Protein AF-0000000085121852 (afdb_homodimer)

InterPro domains:
  IPR003700 Ketopantoate hydroxymethyltransferase [MF_00156] (4-262)
  IPR003700 Ketopantoate hydroxymethyltransferase [PF02548] (4-257)
  IPR003700 Ketopantoate hydroxymethyltransferase [PIRSF000388] (3-264)
  IPR003700 Ketopantoate hydroxymethyltransferase [PTHR20881] (2-267)
  IPR003700 Ketopantoate hydroxymethyltransferase [TIGR00222] (2-263)
  IPR003700 Ketopantoate hydroxymethyltransferase [cd06557] (6-256)
  IPR015813 Pyruvate/Phosphoenolpyruvate kinase-like domain superfamily [SSF51621] (4-262)
  IPR040442 Pyruvate kinase-like domain superfamily [G3DSA:3.20.20.60] (2-272)

Radius of gyration: 25.84 Å; Cα contacts (8 Å, |Δi|>4): 1320; chains: 2; bounding box: 44×94×56 Å

Sequence (546 aa):
MQRISVRDILAKKGREPIVMVTAYDYPFARIVDEAGVDMILVGDSAAMVVHGLPNTNMATMQMMLLHTAAVSRGAKRAMVVADMPFGSYEASRSEAVKNAIKFVRVGADAVKLEGGVEVADKIEAITKAGIPVVGHIGLTPQKRLMLGGYRRRGRTVEDAERLLEDAKAVEEAGAFAIVIEFTAEEVAAEITRKLKIPTICIGSGRHCDGQVLVLHDILGLSETIPPFAEKYADLRSIALEAVRRFAADVREGRFPREKHVFHMKETWRRDREMQRISVRDILAKKGREPIVMVTAYDYPFARIVDEAGVDMILVGDSAAMVVHGLPNTNMATMQMMLLHTAAVSRGAKRAMVVADMPFGSYEASRSEAVKNAIKFVRVGADAVKLEGGVEVADKIEAITKAGIPVVGHIGLTPQKRLMLGGYRRRGRTVEDAERLLEDAKAVEEAGAFAIVIEFTAEEVAAEITRKLKIPTICIGSGRHCDGQVLVLHDILGLSETIPPFAEKYADLRSIALEAVRRFAADVREGRFPREKHVFHMKETWRRDRE

Nearest PDB structures (foldseek):
  1o68-assembly1_B  TM=8.514E-01  e=1.721E-29  Neisseria meningitidis serogroup B
  3vav-assembly1_J  TM=8.738E-01  e=1.105E-28  Burkholderia thailandensis E264
  3vav-assembly1_B  TM=8.663E-01  e=2.978E-28  Burkholderia thailandensis E264
  3vav-assembly1_A  TM=8.696E-01  e=1.688E-27  Burkholderia thailandensis E264
  1m3u-assembly1_G  TM=8.694E-01  e=9.573E-27  Escherichia coli

Structure (mmCIF, N/CA/C/O backbone):
data_AF-0000000085121852-model_v1
#
loop_
_entity.id
_entity.type
_entity.pdbx_description
1 polymer '3-methyl-2-oxobutanoate hydroxymethyltransferase'
#
loop_
_atom_site.group_PDB
_atom_site.id
_atom_site.type_symbol
_atom_site.label_atom_id
_atom_site.label_alt_id
_atom_site.label_comp_id
_atom_site.label_asym_id
_atom_site.label_entity_id
_atom_site.label_seq_id
_atom_site.pdbx_PDB_ins_code
_atom_site.Cartn_x
_atom_site.Cartn_y
_atom_site.Cartn_z
_atom_site.occupancy
_atom_site.B_iso_or_equiv
_atom_site.auth_seq_id
_atom_site.auth_comp_id
_atom_site.auth_asym_id
_atom_site.auth_atom_id
_atom_site.pdbx_PDB_model_num
ATOM 1 N N . MET A 1 1 ? -22.312 -9.758 -6.887 1 61.72 1 MET A N 1
ATOM 2 C CA . MET A 1 1 ? -21.641 -10.805 -7.66 1 61.72 1 MET A CA 1
ATOM 3 C C . MET A 1 1 ? -21 -11.836 -6.742 1 61.72 1 MET A C 1
ATOM 5 O O . MET A 1 1 ? -20.516 -11.5 -5.66 1 61.72 1 MET A O 1
ATOM 9 N N . GLN A 1 2 ? -21.156 -13.18 -7.094 1 84.75 2 GLN A N 1
ATOM 10 C CA . GLN A 1 2 ? -20.688 -14.258 -6.227 1 84.75 2 GLN A CA 1
ATOM 11 C C . GLN A 1 2 ? -19.188 -14.445 -6.336 1 84.75 2 GLN A C 1
ATOM 13 O O . GLN A 1 2 ? -18.609 -14.32 -7.422 1 84.75 2 GLN A O 1
ATOM 18 N N . ARG A 1 3 ? -18.484 -14.57 -5.199 1 93.5 3 ARG A N 1
ATOM 19 C CA . ARG A 1 3 ? -17.062 -14.852 -5.117 1 93.5 3 ARG A CA 1
ATOM 20 C C . ARG A 1 3 ? -16.703 -16.109 -5.906 1 93.5 3 ARG A C 1
ATOM 22 O O . ARG A 1 3 ? -17.406 -17.109 -5.832 1 93.5 3 ARG A O 1
ATOM 29 N N . ILE A 1 4 ? -15.688 -16.016 -6.734 1 97.81 4 ILE A N 1
ATOM 30 C CA . ILE A 1 4 ? -15.195 -17.172 -7.48 1 97.81 4 ILE A CA 1
ATOM 31 C C . ILE A 1 4 ? -14.766 -18.266 -6.512 1 97.81 4 ILE A C 1
ATOM 33 O O . ILE A 1 4 ? -14.031 -18 -5.555 1 97.81 4 ILE A O 1
ATOM 37 N N . SER A 1 5 ? -15.219 -19.469 -6.738 1 97.75 5 SER A N 1
ATOM 38 C CA . SER A 1 5 ? -14.961 -20.594 -5.848 1 97.75 5 SER A CA 1
ATOM 39 C C . SER A 1 5 ? -13.875 -21.5 -6.418 1 97.75 5 SER A C 1
ATOM 41 O O . SER A 1 5 ? -13.445 -21.328 -7.559 1 97.75 5 SER A O 1
ATOM 43 N N . VAL A 1 6 ? -13.508 -22.422 -5.562 1 98.44 6 VAL A N 1
ATOM 44 C CA . VAL A 1 6 ? -12.578 -23.469 -5.996 1 98.44 6 VAL A CA 1
ATOM 45 C C . VAL A 1 6 ? -13.156 -24.203 -7.195 1 98.44 6 VAL A C 1
ATOM 47 O O . VAL A 1 6 ? -12.445 -24.469 -8.172 1 98.44 6 VAL A O 1
ATOM 50 N N . ARG A 1 7 ? -14.391 -24.484 -7.164 1 97.88 7 ARG A N 1
ATOM 51 C CA . ARG A 1 7 ? -15.07 -25.203 -8.242 1 97.88 7 ARG A CA 1
ATOM 52 C C . ARG A 1 7 ? -15 -24.422 -9.547 1 97.88 7 ARG A C 1
ATOM 54 O O . ARG A 1 7 ? -14.805 -25 -10.617 1 97.88 7 ARG A O 1
ATOM 61 N N . ASP A 1 8 ? -15.25 -23.109 -9.414 1 98.25 8 ASP A N 1
ATOM 62 C CA . ASP A 1 8 ? -15.172 -22.25 -10.594 1 98.25 8 ASP A CA 1
ATOM 63 C C . ASP A 1 8 ? -13.781 -22.312 -11.227 1 98.25 8 ASP A C 1
ATOM 65 O O . ASP A 1 8 ? -13.656 -22.359 -12.453 1 98.25 8 ASP A O 1
ATOM 69 N N . ILE A 1 9 ? -12.75 -22.312 -10.406 1 98.75 9 ILE A N 1
ATOM 70 C CA . ILE A 1 9 ? -11.375 -22.328 -10.891 1 98.75 9 ILE A CA 1
ATOM 71 C C . ILE A 1 9 ? -11.078 -23.672 -11.539 1 98.75 9 ILE A C 1
ATOM 73 O O . ILE A 1 9 ? -10.516 -23.734 -12.641 1 98.75 9 ILE A O 1
ATOM 77 N N . LEU A 1 10 ? -11.477 -24.766 -10.898 1 98.56 10 LEU A N 1
ATOM 78 C CA . LEU A 1 10 ? -11.273 -26.109 -11.414 1 98.56 10 LEU A CA 1
ATOM 79 C C . LEU A 1 10 ? -11.961 -26.281 -12.766 1 98.56 10 LEU A C 1
ATOM 81 O O . LEU A 1 10 ? -11.43 -26.938 -13.664 1 98.56 10 LEU A O 1
ATOM 85 N N . ALA A 1 11 ? -13.07 -25.656 -12.953 1 98.12 11 ALA A N 1
ATOM 86 C CA . ALA A 1 11 ? -13.859 -25.797 -14.172 1 98.12 11 ALA A CA 1
ATOM 87 C C . ALA A 1 11 ? -13.164 -25.125 -15.359 1 98.12 11 ALA A C 1
ATOM 89 O O . ALA A 1 11 ? -13.492 -25.391 -16.516 1 98.12 11 ALA A O 1
ATOM 90 N N . LYS A 1 12 ? -12.211 -24.312 -15.039 1 98.12 12 LYS A N 1
ATOM 91 C CA . LYS A 1 12 ? -11.531 -23.578 -16.094 1 98.12 12 LYS A CA 1
ATOM 92 C C . LYS A 1 12 ? -10.398 -24.391 -16.703 1 98.12 12 LYS A C 1
ATOM 94 O O . LYS A 1 12 ? -9.898 -24.078 -17.781 1 98.12 12 LYS A O 1
ATOM 99 N N . LYS A 1 13 ? -9.977 -25.406 -16.062 1 98.25 13 LYS A N 1
ATOM 100 C CA . LYS A 1 13 ? -8.859 -26.203 -16.562 1 98.25 13 LYS A CA 1
ATOM 101 C C . LYS A 1 13 ? -9.125 -26.672 -17.984 1 98.25 13 LYS A C 1
ATOM 103 O O . LYS A 1 13 ? -10.148 -27.297 -18.266 1 98.25 13 LYS A O 1
ATOM 108 N N . GLY A 1 14 ? -8.219 -26.359 -18.828 1 95.75 14 GLY A N 1
ATOM 109 C CA . GLY A 1 14 ? -8.312 -26.812 -20.219 1 95.75 14 GLY A CA 1
ATOM 110 C C . GLY A 1 14 ? -9.445 -26.141 -20.984 1 95.75 14 GLY A C 1
ATOM 111 O O . GLY A 1 14 ? -9.727 -26.516 -22.125 1 95.75 14 GLY A O 1
ATOM 112 N N . ARG A 1 15 ? -10.156 -25.188 -20.469 1 96.19 15 ARG A N 1
ATOM 113 C CA . ARG A 1 15 ? -11.305 -24.562 -21.109 1 96.19 15 ARG A CA 1
ATOM 114 C C . ARG A 1 15 ? -11.078 -23.062 -21.281 1 96.19 15 ARG A C 1
ATOM 116 O O . ARG A 1 15 ? -11.102 -22.562 -22.406 1 96.19 15 ARG A O 1
ATOM 123 N N . GLU A 1 16 ? -10.859 -22.391 -20.234 1 97.12 16 GLU A N 1
ATOM 124 C CA . GLU A 1 16 ? -10.641 -20.953 -20.219 1 97.12 16 GLU A CA 1
ATOM 125 C C . GLU A 1 16 ? -9.414 -20.578 -19.391 1 97.12 16 GLU A C 1
ATOM 127 O O . GLU A 1 16 ? -9.234 -21.078 -18.281 1 97.12 16 GLU A O 1
ATOM 132 N N . PRO A 1 17 ? -8.602 -19.703 -19.906 1 98.69 17 PRO A N 1
ATOM 133 C CA . PRO A 1 17 ? -7.41 -19.328 -19.141 1 98.69 17 PRO A CA 1
ATOM 134 C C . PRO A 1 17 ? -7.738 -18.562 -17.859 1 98.69 17 PRO A C 1
ATOM 136 O O . PRO A 1 17 ? -8.594 -17.688 -17.875 1 98.69 17 PRO A O 1
ATOM 139 N N . ILE A 1 18 ? -7.074 -18.938 -16.797 1 98.88 18 ILE A N 1
ATOM 140 C CA . ILE A 1 18 ? -7.199 -18.281 -15.5 1 98.88 18 ILE A CA 1
ATOM 141 C C . ILE A 1 18 ? -6.309 -17.047 -15.453 1 98.88 18 ILE A C 1
ATOM 143 O O . ILE A 1 18 ? -5.121 -17.125 -15.781 1 98.88 18 ILE A O 1
ATOM 147 N N . VAL A 1 19 ? -6.875 -15.906 -15.078 1 98.94 19 VAL A N 1
ATOM 148 C CA . VAL A 1 19 ? -6.113 -14.672 -14.914 1 98.94 19 VAL A CA 1
ATOM 149 C C . VAL A 1 19 ? -5.914 -14.383 -13.43 1 98.94 19 VAL A C 1
ATOM 151 O O . VAL A 1 19 ? -6.883 -14.219 -12.688 1 98.94 19 VAL A O 1
ATOM 154 N N . MET A 1 20 ? -4.664 -14.383 -13.008 1 98.94 20 MET A N 1
ATOM 155 C CA . MET A 1 20 ? -4.281 -14.047 -11.641 1 98.94 20 MET A CA 1
ATOM 156 C C . MET A 1 20 ? -3.383 -12.82 -11.609 1 98.94 20 MET A C 1
ATOM 158 O O . MET A 1 20 ? -2.49 -12.68 -12.453 1 98.94 20 MET A O 1
ATOM 162 N N . VAL A 1 21 ? -3.643 -11.867 -10.703 1 98.94 21 VAL A N 1
ATOM 163 C CA . VAL A 1 21 ? -2.85 -10.656 -10.531 1 98.94 21 VAL A CA 1
ATOM 164 C C . VAL A 1 21 ? -2.656 -10.375 -9.047 1 98.94 21 VAL A C 1
ATOM 166 O O . VAL A 1 21 ? -3.574 -10.57 -8.242 1 98.94 21 VAL A O 1
ATOM 169 N N . THR A 1 22 ? -1.481 -9.945 -8.703 1 98.94 22 THR A N 1
ATOM 170 C CA . THR A 1 22 ? -1.282 -9.602 -7.305 1 98.94 22 THR A CA 1
ATOM 171 C C . THR A 1 22 ? -1.927 -8.25 -6.984 1 98.94 22 THR A C 1
ATOM 173 O O . THR A 1 22 ? -2.1 -7.414 -7.875 1 98.94 22 THR A O 1
ATOM 176 N N . ALA A 1 23 ? -2.295 -8.031 -5.824 1 98.88 23 ALA A N 1
ATOM 177 C CA . ALA A 1 23 ? -2.668 -6.754 -5.219 1 98.88 23 ALA A CA 1
ATOM 178 C C . ALA A 1 23 ? -2.352 -6.742 -3.725 1 98.88 23 ALA A C 1
ATOM 180 O O . ALA A 1 23 ? -2.25 -7.797 -3.096 1 98.88 23 ALA A O 1
ATOM 181 N N . TYR A 1 24 ? -2.264 -5.5 -3.15 1 98.88 24 TYR A N 1
ATOM 182 C CA . TYR A 1 24 ? -1.721 -5.461 -1.797 1 98.88 24 TYR A CA 1
ATOM 183 C C . TYR A 1 24 ? -2.477 -4.457 -0.935 1 98.88 24 TYR A C 1
ATOM 185 O O . TYR A 1 24 ? -2.193 -4.312 0.257 1 98.88 24 TYR A O 1
ATOM 193 N N . ASP A 1 25 ? -3.365 -3.678 -1.55 1 98.75 25 ASP A N 1
ATOM 194 C CA . ASP A 1 25 ? -4.133 -2.689 -0.798 1 98.75 25 ASP A CA 1
ATOM 195 C C . ASP A 1 25 ? -5.562 -2.588 -1.325 1 98.75 25 ASP A C 1
ATOM 197 O O . ASP A 1 25 ? -5.934 -3.295 -2.264 1 98.75 25 ASP A O 1
ATOM 201 N N . TYR A 1 26 ? -6.359 -1.785 -0.667 1 98.75 26 TYR A N 1
ATOM 202 C CA . TYR A 1 26 ? -7.797 -1.686 -0.898 1 98.75 26 TYR A CA 1
ATOM 203 C C . TYR A 1 26 ? -8.086 -1.116 -2.281 1 98.75 26 TYR A C 1
ATOM 205 O O . TYR A 1 26 ? -8.812 -1.726 -3.068 1 98.75 26 TYR A O 1
ATOM 213 N N . PRO A 1 27 ? -7.523 0.01 -2.695 1 98.62 27 PRO A N 1
ATOM 214 C CA . PRO A 1 27 ? -7.898 0.585 -3.99 1 98.62 27 PRO A CA 1
ATOM 215 C C . PRO A 1 27 ? -7.469 -0.285 -5.168 1 98.62 27 PRO A C 1
ATOM 217 O O . PRO A 1 27 ? -8.234 -0.454 -6.125 1 98.62 27 PRO A O 1
ATOM 220 N N . PHE A 1 28 ? -6.273 -0.89 -5.125 1 98.81 28 PHE A N 1
ATOM 221 C CA . PHE A 1 28 ? -5.812 -1.688 -6.254 1 98.81 28 PHE A CA 1
ATOM 222 C C . PHE A 1 28 ? -6.516 -3.039 -6.285 1 98.81 28 PHE A C 1
ATOM 224 O O . PHE A 1 28 ? -6.75 -3.6 -7.359 1 98.81 28 PHE A O 1
ATOM 231 N N . ALA A 1 29 ? -6.906 -3.559 -5.086 1 98.88 29 ALA A N 1
ATOM 232 C CA . ALA A 1 29 ? -7.742 -4.754 -5.078 1 98.88 29 ALA A CA 1
ATOM 233 C C . ALA A 1 29 ? -9.062 -4.5 -5.797 1 98.88 29 ALA A C 1
ATOM 235 O O . ALA A 1 29 ? -9.531 -5.344 -6.57 1 98.88 29 ALA A O 1
ATOM 236 N N . ARG A 1 30 ? -9.648 -3.33 -5.555 1 98.62 30 ARG A N 1
ATOM 237 C CA . ARG A 1 30 ? -10.898 -2.967 -6.223 1 98.62 30 ARG A CA 1
ATOM 238 C C . ARG A 1 30 ? -10.703 -2.871 -7.73 1 98.62 30 ARG A C 1
ATOM 240 O O . ARG A 1 30 ? -11.539 -3.35 -8.5 1 98.62 30 ARG A O 1
ATOM 247 N N . ILE A 1 31 ? -9.625 -2.287 -8.117 1 98.81 31 ILE A N 1
ATOM 248 C CA . ILE A 1 31 ? -9.32 -2.082 -9.531 1 98.81 31 ILE A CA 1
ATOM 249 C C . ILE A 1 31 ? -9.125 -3.432 -10.211 1 98.81 31 ILE A C 1
ATOM 251 O O . ILE A 1 31 ? -9.711 -3.688 -11.273 1 98.81 31 ILE A O 1
ATOM 255 N N . VAL A 1 32 ? -8.32 -4.285 -9.602 1 98.88 32 VAL A N 1
ATOM 256 C CA . VAL A 1 32 ? -8.016 -5.602 -10.156 1 98.88 32 VAL A CA 1
ATOM 257 C C . VAL A 1 32 ? -9.289 -6.438 -10.227 1 98.88 32 VAL A C 1
ATOM 259 O O . VAL A 1 32 ? -9.539 -7.121 -11.227 1 98.88 32 VAL A O 1
ATOM 262 N N . ASP A 1 33 ? -10.094 -6.348 -9.195 1 98.75 33 ASP A N 1
ATOM 263 C CA . ASP A 1 33 ? -11.367 -7.055 -9.164 1 98.75 33 ASP A CA 1
ATOM 264 C C . ASP A 1 33 ? -12.297 -6.566 -10.281 1 98.75 33 ASP A C 1
ATOM 266 O O . ASP A 1 33 ? -12.867 -7.371 -11.016 1 98.75 33 ASP A O 1
ATOM 270 N N . GLU A 1 34 ? -12.391 -5.301 -10.391 1 98.44 34 GLU A N 1
ATOM 271 C CA . GLU A 1 34 ? -13.242 -4.688 -11.398 1 98.44 34 GLU A CA 1
ATOM 272 C C . GLU A 1 34 ? -12.773 -5.039 -12.812 1 98.44 34 GLU A C 1
ATOM 274 O O . GLU A 1 34 ? -13.578 -5.121 -13.742 1 98.44 34 GLU A O 1
ATOM 279 N N . ALA A 1 35 ? -11.477 -5.297 -12.977 1 98.75 35 ALA A N 1
ATOM 280 C CA . ALA A 1 35 ? -10.898 -5.637 -14.273 1 98.75 35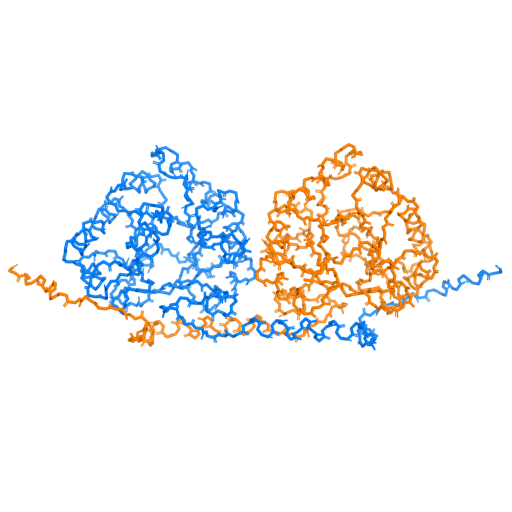 ALA A CA 1
ATOM 281 C C . ALA A 1 35 ? -11.289 -7.047 -14.695 1 98.75 35 ALA A C 1
ATOM 283 O O . ALA A 1 35 ? -11 -7.465 -15.82 1 98.75 35 ALA A O 1
ATOM 284 N N . GLY A 1 36 ? -11.852 -7.844 -13.758 1 98.06 36 GLY A N 1
ATOM 285 C CA . GLY A 1 36 ? -12.383 -9.148 -14.109 1 98.06 36 GLY A CA 1
ATOM 286 C C . GLY A 1 36 ? -11.375 -10.273 -13.922 1 98.06 36 GLY A C 1
ATOM 287 O O . GLY A 1 36 ? -11.492 -11.328 -14.555 1 98.06 36 GLY A O 1
ATOM 288 N N . VAL A 1 37 ? -10.422 -10.062 -13.141 1 98.5 37 VAL A N 1
ATOM 289 C CA . VAL A 1 37 ? -9.445 -11.117 -12.867 1 98.5 37 VAL A CA 1
ATOM 290 C C . VAL A 1 37 ? -10.109 -12.242 -12.078 1 98.5 37 VAL A C 1
ATOM 292 O O . VAL A 1 37 ? -11.109 -12.031 -11.391 1 98.5 37 VAL A O 1
ATOM 295 N N . ASP A 1 38 ? -9.594 -13.43 -12.203 1 98.81 38 ASP A N 1
ATOM 296 C CA . ASP A 1 38 ? -10.188 -14.586 -11.539 1 98.81 38 ASP A CA 1
ATOM 297 C C . ASP A 1 38 ? -9.695 -14.711 -10.102 1 98.81 38 ASP A C 1
ATOM 299 O O . ASP A 1 38 ? -10.469 -15.039 -9.203 1 98.81 38 ASP A O 1
ATOM 303 N N . MET A 1 39 ? -8.383 -14.477 -9.922 1 98.94 39 MET A N 1
ATOM 304 C CA . MET A 1 39 ? -7.734 -14.617 -8.617 1 98.94 39 MET A CA 1
ATOM 305 C C . MET A 1 39 ? -6.855 -13.406 -8.32 1 98.94 39 MET A C 1
ATOM 307 O O . MET A 1 39 ? -6.148 -12.914 -9.195 1 98.94 39 MET A O 1
ATOM 311 N N . ILE A 1 40 ? -7.008 -12.906 -7.109 1 98.94 40 ILE A N 1
ATOM 312 C CA . ILE A 1 40 ? -6.086 -11.898 -6.602 1 98.94 40 ILE A CA 1
ATOM 313 C C . ILE A 1 40 ? -5.113 -12.531 -5.613 1 98.94 40 ILE A C 1
ATOM 315 O O . ILE A 1 40 ? -5.527 -13.078 -4.59 1 98.94 40 ILE A O 1
ATOM 319 N N . LEU A 1 41 ? -3.867 -12.477 -5.98 1 98.94 41 LEU A N 1
ATOM 320 C CA . LEU A 1 41 ? -2.824 -13.023 -5.117 1 98.94 41 LEU A CA 1
ATOM 321 C C . LEU A 1 41 ? -2.227 -11.93 -4.234 1 98.94 41 LEU A C 1
ATOM 323 O O . LEU A 1 41 ? -1.719 -10.93 -4.738 1 98.94 41 LEU A O 1
ATOM 327 N N . VAL A 1 42 ? -2.371 -12.062 -2.912 1 98.94 42 VAL A N 1
ATOM 328 C CA . VAL A 1 42 ? -1.559 -11.273 -1.992 1 98.94 42 VAL A CA 1
ATOM 329 C C . VAL A 1 42 ? -0.199 -11.938 -1.8 1 98.94 42 VAL A C 1
ATOM 331 O O . VAL A 1 42 ? -0.014 -12.727 -0.87 1 98.94 42 VAL A O 1
ATOM 334 N N . GLY A 1 43 ? 0.698 -11.617 -2.66 1 98.62 43 GLY A N 1
ATOM 335 C CA . GLY A 1 43 ? 1.979 -12.305 -2.729 1 98.62 43 GLY A CA 1
ATOM 336 C C . GLY A 1 43 ? 2.982 -11.789 -1.712 1 98.62 43 GLY A C 1
ATOM 337 O O . GLY A 1 43 ? 2.955 -10.617 -1.34 1 98.62 43 GLY A O 1
ATOM 338 N N . ASP A 1 44 ? 3.922 -12.695 -1.341 1 98.12 44 ASP A N 1
ATOM 339 C CA . ASP A 1 44 ? 4.977 -12.25 -0.432 1 98.12 44 ASP A CA 1
ATOM 340 C C . ASP A 1 44 ? 5.965 -11.328 -1.145 1 98.12 44 ASP A C 1
ATOM 342 O O . ASP A 1 44 ? 6.805 -10.695 -0.502 1 98.12 44 ASP A O 1
ATOM 346 N N . SER A 1 45 ? 5.762 -11.125 -2.484 1 97.69 45 SER A N 1
ATOM 347 C CA . SER A 1 45 ? 6.484 -10.078 -3.199 1 97.69 45 SER A CA 1
ATOM 348 C C . SER A 1 45 ? 6.207 -8.703 -2.596 1 97.69 45 SER A C 1
ATOM 350 O O . SER A 1 45 ? 6.918 -7.738 -2.883 1 97.69 45 SER A O 1
ATOM 352 N N . ALA A 1 46 ? 5.16 -8.594 -1.75 1 98.38 46 ALA A N 1
ATOM 353 C CA . ALA A 1 46 ? 4.867 -7.363 -1.025 1 98.38 46 ALA A CA 1
ATOM 354 C C . ALA A 1 46 ? 6.109 -6.844 -0.304 1 98.38 46 ALA A C 1
ATOM 356 O O . ALA A 1 46 ? 6.324 -5.633 -0.224 1 98.38 46 ALA A O 1
ATOM 357 N N . ALA A 1 47 ? 6.91 -7.809 0.252 1 98.31 47 ALA A N 1
ATOM 358 C CA . ALA A 1 47 ? 8.133 -7.422 0.948 1 98.31 47 ALA A CA 1
ATOM 359 C C . ALA A 1 47 ? 9.016 -6.535 0.064 1 98.31 47 ALA A C 1
ATOM 361 O O . ALA A 1 47 ? 9.602 -5.562 0.539 1 98.31 47 ALA A O 1
ATOM 362 N N . MET A 1 48 ? 8.969 -6.805 -1.176 1 97.75 48 MET A N 1
ATOM 363 C CA . MET A 1 48 ? 9.852 -6.082 -2.09 1 97.75 48 MET A CA 1
ATOM 364 C C . MET A 1 48 ? 9.117 -4.91 -2.738 1 97.75 48 MET A C 1
ATOM 366 O O . MET A 1 48 ? 9.484 -3.754 -2.533 1 97.75 48 MET A O 1
ATOM 370 N N . VAL A 1 49 ? 7.973 -5.16 -3.361 1 98.25 49 VAL A N 1
ATOM 371 C CA . VAL A 1 49 ? 7.391 -4.184 -4.277 1 98.25 49 VAL A CA 1
ATOM 372 C C . VAL A 1 49 ? 6.578 -3.16 -3.488 1 98.25 49 VAL A C 1
ATOM 374 O O . VAL A 1 49 ? 6.293 -2.07 -3.988 1 98.25 49 VAL A O 1
ATOM 377 N N . VAL A 1 50 ? 6.172 -3.455 -2.227 1 98.62 50 VAL A N 1
ATOM 378 C CA . VAL A 1 50 ? 5.41 -2.52 -1.404 1 98.62 50 VAL A CA 1
ATOM 379 C C . VAL A 1 50 ? 6.312 -1.931 -0.322 1 98.62 50 VAL A C 1
ATOM 381 O O . VAL A 1 50 ? 6.289 -0.723 -0.074 1 98.62 50 VAL A O 1
ATOM 384 N N . HIS A 1 51 ? 7.207 -2.797 0.231 1 98.69 51 HIS A N 1
ATOM 385 C CA . HIS A 1 51 ? 7.91 -2.395 1.444 1 98.69 51 HIS A CA 1
ATOM 386 C C . HIS A 1 51 ? 9.375 -2.088 1.156 1 98.69 51 HIS A C 1
ATOM 388 O O . HIS A 1 51 ? 10.109 -1.66 2.049 1 98.69 51 HIS A O 1
ATOM 394 N N . GLY A 1 52 ? 9.859 -2.361 -0.029 1 98.25 52 GLY A N 1
ATOM 395 C CA . GLY A 1 52 ? 11.211 -2 -0.429 1 98.25 52 GLY A CA 1
ATOM 396 C C . GLY A 1 52 ? 12.273 -2.873 0.21 1 98.25 52 GLY A C 1
ATOM 397 O O . GLY A 1 52 ? 13.422 -2.445 0.371 1 98.25 52 GLY A O 1
ATOM 398 N N . LEU A 1 53 ? 11.938 -4.066 0.697 1 97.88 53 LEU A N 1
ATOM 399 C CA . LEU A 1 53 ? 12.898 -5 1.279 1 97.88 53 LEU A CA 1
ATOM 400 C C . LEU A 1 53 ? 13.633 -5.773 0.19 1 97.88 53 LEU A C 1
ATOM 402 O O . LEU A 1 53 ? 13.133 -5.902 -0.93 1 97.88 53 LEU A O 1
ATOM 406 N N . PRO A 1 54 ? 14.789 -6.332 0.429 1 95.38 54 PRO A N 1
ATOM 407 C CA . PRO A 1 54 ? 15.648 -6.891 -0.615 1 95.38 54 PRO A CA 1
ATOM 408 C C . PRO A 1 54 ? 15.141 -8.227 -1.148 1 95.38 54 PRO A C 1
ATOM 410 O O . PRO A 1 54 ? 15.523 -8.641 -2.244 1 95.38 54 PRO A O 1
ATOM 413 N N . ASN A 1 55 ? 14.297 -8.922 -0.332 1 95.5 55 ASN A N 1
ATOM 414 C CA . ASN A 1 55 ? 13.812 -10.227 -0.771 1 95.5 55 ASN A CA 1
ATOM 415 C C . ASN A 1 55 ? 12.539 -10.625 -0.041 1 95.5 55 ASN A C 1
ATOM 417 O O . ASN A 1 55 ? 12.141 -9.977 0.929 1 95.5 55 ASN A O 1
ATOM 421 N N . THR A 1 56 ? 11.922 -11.734 -0.463 1 96.5 56 THR A N 1
ATOM 422 C CA . THR A 1 56 ? 10.609 -12.133 0.036 1 96.5 56 THR A CA 1
ATOM 423 C C . THR A 1 56 ? 10.734 -12.828 1.392 1 96.5 56 THR A C 1
ATOM 425 O O . THR A 1 56 ? 9.75 -12.953 2.121 1 96.5 56 THR A O 1
ATOM 428 N N . ASN A 1 57 ? 11.914 -13.305 1.78 1 97.06 57 ASN A N 1
ATOM 429 C CA . ASN A 1 57 ? 12.109 -13.945 3.076 1 97.06 57 ASN A CA 1
ATOM 430 C C . ASN A 1 57 ? 11.805 -12.984 4.227 1 97.06 57 ASN A C 1
ATOM 432 O O . ASN A 1 57 ? 11.625 -13.414 5.367 1 97.06 57 ASN A O 1
ATOM 436 N N . MET A 1 58 ? 11.758 -11.766 3.877 1 97.31 58 MET A N 1
ATOM 437 C CA . MET A 1 58 ? 11.578 -10.75 4.914 1 97.31 58 MET A CA 1
ATOM 438 C C . MET A 1 58 ? 10.102 -10.422 5.105 1 97.31 58 MET A C 1
ATOM 440 O O . MET A 1 58 ? 9.75 -9.625 5.973 1 97.31 58 MET A O 1
ATOM 444 N N . ALA A 1 59 ? 9.227 -11.016 4.309 1 98.19 59 ALA A N 1
ATOM 445 C CA . ALA A 1 59 ? 7.789 -10.891 4.562 1 98.19 59 ALA A CA 1
ATOM 446 C C . ALA A 1 59 ? 7.402 -11.57 5.871 1 98.19 59 ALA A C 1
ATOM 448 O O . ALA A 1 59 ? 7.762 -12.727 6.109 1 98.19 59 ALA A O 1
ATOM 449 N N . THR A 1 60 ? 6.676 -10.859 6.766 1 98 60 THR A N 1
ATOM 450 C CA . THR A 1 60 ? 6.246 -11.43 8.039 1 98 60 THR A CA 1
ATOM 451 C C . THR A 1 60 ? 4.766 -11.797 8 1 98 60 THR A C 1
ATOM 453 O O . THR A 1 60 ? 4.031 -11.336 7.121 1 98 60 THR A O 1
ATOM 456 N N . MET A 1 61 ? 4.371 -12.602 8.961 1 98.44 61 MET A N 1
ATOM 457 C CA . MET A 1 61 ? 2.953 -12.922 9.125 1 98.44 61 MET A CA 1
ATOM 458 C C . MET A 1 61 ? 2.127 -11.648 9.289 1 98.44 61 MET A C 1
ATOM 460 O O . MET A 1 61 ? 1.083 -11.492 8.656 1 98.44 61 MET A O 1
ATOM 464 N N . GLN A 1 62 ? 2.588 -10.719 10.062 1 97.69 62 GLN A N 1
ATOM 465 C CA . GLN A 1 62 ? 1.857 -9.484 10.328 1 97.69 62 GLN A CA 1
ATOM 466 C C . GLN A 1 62 ? 1.684 -8.664 9.055 1 97.69 62 GLN A C 1
ATOM 468 O O . GLN A 1 62 ? 0.583 -8.195 8.758 1 97.69 62 GLN A O 1
ATOM 473 N N . MET A 1 63 ? 2.768 -8.547 8.359 1 98.31 63 MET A N 1
ATOM 474 C CA . MET A 1 63 ? 2.742 -7.84 7.086 1 98.31 63 MET A CA 1
ATOM 475 C C . MET A 1 63 ? 1.696 -8.438 6.152 1 98.31 63 MET A C 1
ATOM 477 O O . MET A 1 63 ? 0.826 -7.73 5.645 1 98.31 63 MET A O 1
ATOM 481 N N . MET A 1 64 ? 1.732 -9.719 6.043 1 98.81 64 MET A N 1
ATOM 482 C CA . MET A 1 64 ? 0.887 -10.406 5.074 1 98.81 64 MET A CA 1
ATOM 483 C C . MET A 1 64 ? -0.573 -10.383 5.512 1 98.81 64 MET A C 1
ATOM 485 O O . MET A 1 64 ? -1.474 -10.258 4.68 1 98.81 64 MET A O 1
ATOM 489 N N . LEU A 1 65 ? -0.834 -10.516 6.805 1 98.88 65 LEU A N 1
ATOM 490 C CA . LEU A 1 65 ? -2.205 -10.484 7.301 1 98.88 65 LEU A CA 1
ATOM 491 C C . LEU A 1 65 ? -2.834 -9.109 7.07 1 98.88 65 LEU A C 1
ATOM 493 O O . LEU A 1 65 ? -3.998 -9.016 6.672 1 98.88 65 LEU A O 1
ATOM 497 N N . LEU A 1 66 ? -2.072 -8.062 7.25 1 98.69 66 LEU A N 1
ATOM 498 C CA . LEU A 1 66 ? -2.566 -6.703 7.055 1 98.69 66 LEU A CA 1
ATOM 499 C C . LEU A 1 66 ? -2.926 -6.465 5.59 1 98.69 66 LEU A C 1
ATOM 501 O O . LEU A 1 66 ? -3.992 -5.926 5.289 1 98.69 66 LEU A O 1
ATOM 505 N N . HIS A 1 67 ? -2.062 -6.855 4.703 1 98.94 67 HIS A N 1
ATOM 506 C CA . HIS A 1 67 ? -2.336 -6.699 3.279 1 98.94 67 HIS A CA 1
ATOM 507 C C . HIS A 1 67 ? -3.52 -7.559 2.846 1 98.94 67 HIS A C 1
ATOM 509 O O . HIS A 1 67 ? -4.352 -7.121 2.049 1 98.94 67 HIS A O 1
ATOM 515 N N . THR A 1 68 ? -3.594 -8.789 3.359 1 98.94 68 THR A N 1
ATOM 516 C CA . THR A 1 68 ? -4.684 -9.688 2.998 1 98.94 68 THR A CA 1
ATOM 517 C C . THR A 1 68 ? -6.027 -9.102 3.424 1 98.94 68 THR A C 1
ATOM 519 O O . THR A 1 68 ? -6.992 -9.125 2.654 1 98.94 68 THR A O 1
ATOM 522 N N . ALA A 1 69 ? -6.066 -8.555 4.605 1 98.88 69 ALA A N 1
ATOM 523 C CA . ALA A 1 69 ? -7.301 -7.941 5.098 1 98.88 69 ALA A CA 1
ATOM 524 C C . ALA A 1 69 ? -7.727 -6.781 4.203 1 98.88 69 ALA A C 1
ATOM 526 O O . ALA A 1 69 ? -8.906 -6.66 3.852 1 98.88 69 ALA A O 1
ATOM 527 N N . ALA A 1 70 ? -6.789 -5.934 3.875 1 98.88 70 ALA A N 1
ATOM 528 C CA . ALA A 1 70 ? -7.078 -4.785 3.02 1 98.88 70 ALA A CA 1
ATOM 529 C C . ALA A 1 70 ? -7.629 -5.23 1.668 1 98.88 70 ALA A C 1
ATOM 531 O O . ALA A 1 70 ? -8.641 -4.699 1.198 1 98.88 70 ALA A O 1
ATOM 532 N N . VAL A 1 71 ? -6.949 -6.203 1.048 1 98.94 71 VAL A N 1
ATOM 533 C CA . VAL A 1 71 ? -7.328 -6.703 -0.269 1 98.94 71 VAL A CA 1
ATOM 534 C C . VAL A 1 71 ? -8.711 -7.344 -0.199 1 98.94 71 VAL A C 1
ATOM 536 O O . VAL A 1 71 ? -9.539 -7.141 -1.089 1 98.94 71 VAL A O 1
ATOM 539 N N . SER A 1 72 ? -8.953 -8.094 0.862 1 98.75 72 SER A N 1
ATOM 540 C CA . SER A 1 72 ? -10.242 -8.773 1.011 1 98.75 72 SER A CA 1
ATOM 541 C C . SER A 1 72 ? -11.383 -7.766 1.112 1 98.75 72 SER A C 1
ATOM 543 O O . SER A 1 72 ? -12.5 -8.047 0.664 1 98.75 72 SER A O 1
ATOM 545 N N . ARG A 1 73 ? -11.117 -6.578 1.65 1 98.31 73 ARG A N 1
ATOM 546 C CA . ARG A 1 73 ? -12.141 -5.547 1.752 1 98.31 73 ARG A CA 1
ATOM 547 C C . ARG A 1 73 ? -12.445 -4.941 0.386 1 98.31 73 ARG A C 1
ATOM 549 O O . ARG A 1 73 ? -13.539 -4.41 0.167 1 98.31 73 ARG A O 1
ATOM 556 N N . GLY A 1 74 ? -11.477 -5.031 -0.508 1 98.19 74 GLY A N 1
ATOM 557 C CA . GLY A 1 74 ? -11.633 -4.414 -1.816 1 98.19 74 GLY A CA 1
ATOM 558 C C . GLY A 1 74 ? -12.156 -5.375 -2.867 1 98.19 74 GLY A C 1
ATOM 559 O O . GLY A 1 74 ? -12.797 -4.961 -3.832 1 98.19 74 GLY A O 1
ATOM 560 N N . ALA A 1 75 ? -11.805 -6.66 -2.703 1 97.94 75 ALA A N 1
ATOM 561 C CA . ALA A 1 75 ? -12.156 -7.684 -3.684 1 97.94 75 ALA A CA 1
ATOM 562 C C . ALA A 1 75 ? -13.57 -8.211 -3.438 1 97.94 75 ALA A C 1
ATOM 564 O O . ALA A 1 75 ? -13.859 -8.75 -2.367 1 97.94 75 ALA A O 1
ATOM 565 N N . LYS A 1 76 ? -14.43 -8.156 -4.461 1 96.5 76 LYS A N 1
ATOM 566 C CA . LYS A 1 76 ? -15.812 -8.586 -4.293 1 96.5 76 LYS A CA 1
ATOM 567 C C . LYS A 1 76 ? -16.094 -9.875 -5.059 1 96.5 76 LYS A C 1
ATOM 569 O O . LYS A 1 76 ? -16.859 -10.719 -4.609 1 96.5 76 LYS A O 1
ATOM 574 N N . ARG A 1 77 ? -15.43 -10.07 -6.148 1 98.25 77 ARG A N 1
ATOM 575 C CA . ARG A 1 77 ? -15.719 -11.188 -7.035 1 98.25 77 ARG A CA 1
ATOM 576 C C . ARG A 1 77 ? -14.547 -12.156 -7.102 1 98.25 77 ARG A C 1
ATOM 578 O O . ARG A 1 77 ? -14.727 -13.367 -6.984 1 98.25 77 ARG A O 1
ATOM 585 N N . ALA A 1 78 ? -13.359 -11.703 -7.297 1 98.81 78 ALA A N 1
ATOM 586 C CA . ALA A 1 78 ? -12.172 -12.523 -7.488 1 98.81 78 ALA A CA 1
ATOM 587 C C . ALA A 1 78 ? -11.852 -13.336 -6.238 1 98.81 78 ALA A C 1
ATOM 589 O O . ALA A 1 78 ? -12.102 -12.883 -5.117 1 98.81 78 ALA A O 1
ATOM 590 N N . MET A 1 79 ? -11.328 -14.547 -6.402 1 98.88 79 MET A N 1
ATOM 591 C CA . MET A 1 79 ? -10.812 -15.336 -5.285 1 98.88 79 MET A CA 1
ATOM 592 C C . MET A 1 79 ? -9.555 -14.703 -4.703 1 98.88 79 MET A C 1
ATOM 594 O O . MET A 1 79 ? -8.617 -14.391 -5.438 1 98.88 79 MET A O 1
ATOM 598 N N . VAL A 1 80 ? -9.555 -14.477 -3.396 1 98.94 80 VAL A N 1
ATOM 599 C CA . VAL A 1 80 ? -8.383 -13.906 -2.738 1 98.94 80 VAL A CA 1
ATOM 600 C C . VAL A 1 80 ? -7.492 -15.023 -2.205 1 98.94 80 VAL A C 1
ATOM 602 O O . VAL A 1 80 ? -7.918 -15.812 -1.354 1 98.94 80 VAL A O 1
ATOM 605 N N . VAL A 1 81 ? -6.266 -15.086 -2.734 1 98.94 81 VAL A N 1
ATOM 606 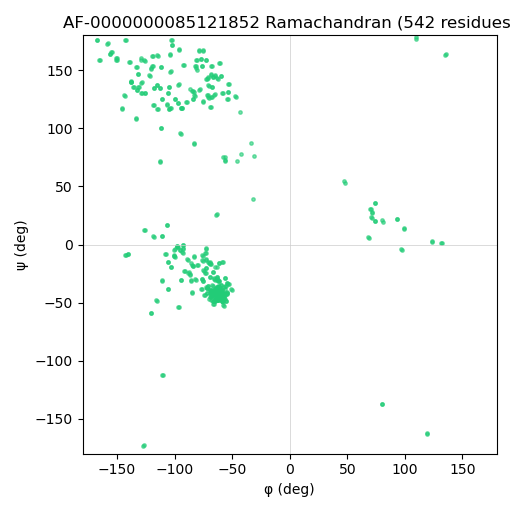C CA . VAL A 1 81 ? -5.277 -16.078 -2.326 1 98.94 81 VAL A CA 1
ATOM 607 C C . VAL A 1 81 ? -4.133 -15.391 -1.578 1 98.94 81 VAL A C 1
ATOM 609 O O . VAL A 1 81 ? -3.518 -14.461 -2.096 1 98.94 81 VAL A O 1
ATOM 612 N N . ALA A 1 82 ? -3.836 -15.836 -0.385 1 98.94 82 ALA A N 1
ATOM 613 C CA . ALA A 1 82 ? -2.771 -15.219 0.406 1 98.94 82 ALA A CA 1
ATOM 614 C C . ALA A 1 82 ? -1.534 -16.109 0.443 1 98.94 82 ALA A C 1
ATOM 616 O O . ALA A 1 82 ? -1.627 -17.297 0.755 1 98.94 82 ALA A O 1
ATOM 617 N N . ASP A 1 83 ? -0.404 -15.531 0.158 1 98.75 83 ASP A N 1
ATOM 618 C CA . ASP A 1 83 ? 0.862 -16.234 0.308 1 98.75 83 ASP A CA 1
ATOM 619 C C . ASP A 1 83 ? 1.203 -16.453 1.782 1 98.75 83 ASP A C 1
ATOM 621 O O . ASP A 1 83 ? 1.215 -15.492 2.562 1 98.75 83 ASP A O 1
ATOM 625 N N . MET A 1 84 ? 1.456 -17.688 2.123 1 98.81 84 MET A N 1
ATOM 626 C CA . MET A 1 84 ? 2.096 -17.938 3.412 1 98.81 84 MET A CA 1
ATOM 627 C C . MET A 1 84 ? 3.578 -17.578 3.359 1 98.81 84 MET A C 1
ATOM 629 O O . MET A 1 84 ? 4.32 -18.141 2.547 1 98.81 84 MET A O 1
ATOM 633 N N . PRO A 1 85 ? 3.98 -16.672 4.258 1 98.69 85 PRO A N 1
ATOM 634 C CA . PRO A 1 85 ? 5.371 -16.219 4.152 1 98.69 85 PRO A CA 1
ATOM 635 C C . PRO A 1 85 ? 6.363 -17.234 4.711 1 98.69 85 PRO A C 1
ATOM 637 O O . PRO A 1 85 ? 5.984 -18.109 5.492 1 98.69 85 PRO A O 1
ATOM 640 N N . PHE A 1 86 ? 7.609 -17.062 4.254 1 97.75 86 PHE A N 1
ATOM 641 C CA . PHE A 1 86 ? 8.711 -17.844 4.781 1 97.75 86 PHE A CA 1
ATOM 642 C C . PHE A 1 86 ? 8.68 -17.891 6.305 1 97.75 86 PHE A C 1
ATOM 644 O O . PHE A 1 86 ? 8.57 -16.844 6.953 1 97.75 86 PHE A O 1
ATOM 651 N N . GLY A 1 87 ? 8.719 -19.109 6.891 1 97.62 87 GLY A N 1
ATOM 652 C CA . GLY A 1 87 ? 8.695 -19.281 8.336 1 97.62 87 GLY A CA 1
ATOM 653 C C . GLY A 1 87 ? 7.312 -19.578 8.883 1 97.62 87 GLY A C 1
ATOM 654 O O . GLY A 1 87 ? 7.16 -19.859 10.07 1 97.62 87 GLY A O 1
ATOM 655 N N . SER A 1 88 ? 6.332 -19.578 8.062 1 98.62 88 SER A N 1
ATOM 656 C CA . SER A 1 88 ? 4.965 -19.703 8.562 1 98.62 88 SER A CA 1
ATOM 657 C C . SER A 1 88 ? 4.434 -21.125 8.406 1 98.62 88 SER A C 1
ATOM 659 O O . SER A 1 88 ? 3.391 -21.469 8.969 1 98.62 88 SER A O 1
ATOM 661 N N . TYR A 1 89 ? 5.129 -21.969 7.695 1 98.56 89 TYR A N 1
ATOM 662 C CA . TYR A 1 89 ? 4.555 -23.297 7.453 1 98.56 89 TYR A CA 1
ATOM 663 C C . TYR A 1 89 ? 5.629 -24.375 7.48 1 98.56 89 TYR A C 1
ATOM 665 O O . TYR A 1 89 ? 5.32 -25.562 7.504 1 98.56 89 TYR A O 1
ATOM 673 N N . GLU A 1 90 ? 6.895 -24.031 7.527 1 96.94 90 GLU A N 1
ATOM 674 C CA . GLU A 1 90 ? 8 -24.969 7.375 1 96.94 90 GLU A CA 1
ATOM 675 C C . GLU A 1 90 ? 8.188 -25.812 8.633 1 96.94 90 GLU A C 1
ATOM 677 O O . GLU A 1 90 ? 8.516 -27 8.547 1 96.94 90 GLU A O 1
ATOM 682 N N . ALA A 1 91 ? 7.895 -25.266 9.75 1 96.94 91 ALA A N 1
ATOM 683 C CA . ALA A 1 91 ? 8.344 -25.844 11.008 1 96.94 91 ALA A CA 1
ATOM 684 C C . ALA A 1 91 ? 7.512 -27.078 11.383 1 96.94 91 ALA A C 1
ATOM 686 O O . ALA A 1 91 ? 8.031 -28.031 11.961 1 96.94 91 ALA A O 1
ATOM 687 N N . SER A 1 92 ? 6.18 -27.047 11.117 1 98.25 92 SER A N 1
ATOM 688 C CA . SER A 1 92 ? 5.32 -28.172 11.477 1 98.25 92 SER A CA 1
ATOM 689 C C . SER A 1 92 ? 3.967 -28.078 10.773 1 98.25 92 SER A C 1
ATOM 691 O O . SER A 1 92 ? 3.553 -27 10.352 1 98.25 92 SER A O 1
ATOM 693 N N . ARG A 1 93 ? 3.363 -29.188 10.703 1 98.38 93 ARG A N 1
ATOM 694 C CA . ARG A 1 93 ? 2 -29.234 10.188 1 98.38 93 ARG A CA 1
ATOM 695 C C . ARG A 1 93 ? 1.063 -28.359 11.008 1 98.38 93 ARG A C 1
ATOM 697 O O . ARG A 1 93 ? 0.232 -27.641 10.445 1 98.38 93 ARG A O 1
ATOM 704 N N . SER A 1 94 ? 1.279 -28.453 12.312 1 98.56 94 SER A N 1
ATOM 705 C CA . SER A 1 94 ? 0.429 -27.703 13.227 1 98.56 94 SER A CA 1
ATOM 706 C C . SER A 1 94 ? 0.571 -26.203 13.008 1 98.56 94 SER A C 1
ATOM 708 O O . SER A 1 94 ? -0.427 -25.484 12.914 1 98.56 94 SER A O 1
ATOM 710 N N . GLU A 1 95 ? 1.757 -25.719 12.898 1 98.5 95 GLU A N 1
ATOM 711 C CA . GLU A 1 95 ? 2.008 -24.297 12.672 1 98.5 95 GLU A CA 1
ATOM 712 C C . GLU A 1 95 ? 1.469 -23.859 11.312 1 98.5 95 GLU A C 1
ATOM 714 O O . GLU A 1 95 ? 0.918 -22.75 11.188 1 98.5 95 GLU A O 1
ATOM 719 N N . ALA A 1 96 ? 1.704 -24.703 10.336 1 98.81 96 ALA A N 1
ATOM 720 C CA . ALA A 1 96 ? 1.193 -24.406 9 1 98.81 96 ALA A CA 1
ATOM 721 C C . ALA A 1 96 ? -0.318 -24.188 9.031 1 98.81 96 ALA A C 1
ATOM 723 O O . ALA A 1 96 ? -0.826 -23.219 8.477 1 98.81 96 ALA A O 1
ATOM 724 N N . VAL A 1 97 ? -1.038 -25.094 9.711 1 98.88 97 VAL A N 1
ATOM 725 C CA . VAL A 1 97 ? -2.494 -25.016 9.781 1 98.88 97 VAL A CA 1
ATOM 726 C C . VAL A 1 97 ? -2.92 -23.781 10.562 1 98.88 97 VAL A C 1
ATOM 728 O O . VAL A 1 97 ? -3.811 -23.047 10.141 1 98.88 97 VAL A O 1
ATOM 731 N N . LYS A 1 98 ? -2.26 -23.516 11.711 1 98.88 98 LYS A N 1
ATOM 732 C CA . LYS A 1 98 ? -2.598 -22.375 12.539 1 98.88 98 LYS A CA 1
ATOM 733 C C . LYS A 1 98 ? -2.43 -21.062 11.773 1 98.88 98 LYS A C 1
ATOM 735 O O . LYS A 1 98 ? -3.285 -20.188 11.844 1 98.88 98 LYS A O 1
ATOM 740 N N . ASN A 1 99 ? -1.386 -20.969 11.062 1 98.94 99 ASN A N 1
ATOM 741 C CA . ASN A 1 99 ? -1.12 -19.75 10.305 1 98.94 99 ASN A CA 1
ATOM 742 C C . ASN A 1 99 ? -2.062 -19.609 9.109 1 98.94 99 ASN A C 1
ATOM 744 O O . ASN A 1 99 ? -2.504 -18.516 8.789 1 98.94 99 ASN A O 1
ATOM 748 N N . ALA A 1 100 ? -2.373 -20.719 8.469 1 98.94 100 ALA A N 1
ATOM 749 C CA . ALA A 1 100 ? -3.35 -20.672 7.379 1 98.94 100 ALA A CA 1
ATOM 750 C C . ALA A 1 100 ? -4.703 -20.188 7.879 1 98.94 100 ALA A C 1
ATOM 752 O O . ALA A 1 100 ? -5.379 -19.406 7.195 1 98.94 100 ALA A O 1
ATOM 753 N N . ILE A 1 101 ? -5.141 -20.594 9.062 1 98.94 101 ILE A N 1
ATOM 754 C CA . ILE A 1 101 ? -6.414 -20.203 9.648 1 98.94 101 ILE A CA 1
ATOM 755 C C . ILE A 1 101 ? -6.441 -18.688 9.852 1 98.94 101 ILE A C 1
ATOM 757 O O . ILE A 1 101 ? -7.461 -18.047 9.609 1 98.94 101 ILE A O 1
ATOM 761 N N . LYS A 1 102 ? -5.309 -18.078 10.281 1 98.94 102 LYS A N 1
ATOM 762 C CA . LYS A 1 102 ? -5.238 -16.641 10.469 1 98.94 102 LYS A CA 1
ATOM 763 C C . LYS A 1 102 ? -5.543 -15.891 9.172 1 98.94 102 LYS A C 1
ATOM 765 O O . LYS A 1 102 ? -6.219 -14.859 9.188 1 98.94 102 LYS A O 1
ATOM 770 N N . PHE A 1 103 ? -5.07 -16.422 8.07 1 98.94 103 PHE A N 1
ATOM 771 C CA . PHE A 1 103 ? -5.312 -15.781 6.781 1 98.94 103 PHE A CA 1
ATOM 772 C C . PHE A 1 103 ? -6.785 -15.859 6.406 1 98.94 103 PHE A C 1
ATOM 774 O O . PHE A 1 103 ? -7.359 -14.883 5.914 1 98.94 103 PHE A O 1
ATOM 781 N N . VAL A 1 104 ? -7.391 -16.984 6.641 1 98.88 104 VAL A N 1
ATOM 782 C CA . VAL A 1 104 ? -8.812 -17.141 6.34 1 98.88 104 VAL A CA 1
ATOM 783 C C . VAL A 1 104 ? -9.625 -16.188 7.203 1 98.88 104 VAL A C 1
ATOM 785 O O . VAL A 1 104 ? -10.578 -15.562 6.723 1 98.88 104 VAL A O 1
ATOM 788 N N . ARG A 1 105 ? -9.266 -16 8.414 1 98.75 105 ARG A N 1
ATOM 789 C CA . ARG A 1 105 ? -10.008 -15.18 9.367 1 98.75 105 ARG A CA 1
ATOM 790 C C . ARG A 1 105 ? -9.977 -13.711 8.961 1 98.75 105 ARG A C 1
ATOM 792 O O . ARG A 1 105 ? -10.883 -12.945 9.305 1 98.75 105 ARG A O 1
ATOM 799 N N . VAL A 1 106 ? -8.93 -13.383 8.18 1 98.62 106 VAL A N 1
ATOM 800 C CA . VAL A 1 106 ? -8.867 -11.977 7.805 1 98.62 106 VAL A CA 1
ATOM 801 C C . VAL A 1 106 ? -9.414 -11.797 6.387 1 98.62 106 VAL A C 1
ATOM 803 O O . VAL A 1 106 ? -9.406 -10.688 5.852 1 98.62 106 VAL A O 1
ATOM 806 N N . GLY A 1 107 ? -9.766 -12.883 5.719 1 98.62 107 GLY A N 1
ATOM 807 C CA . GLY A 1 107 ? -10.555 -12.68 4.516 1 98.62 107 GLY A CA 1
ATOM 808 C C . GLY A 1 107 ? -10.031 -13.445 3.318 1 98.62 107 GLY A C 1
ATOM 809 O O . GLY A 1 107 ? -10.602 -13.383 2.23 1 98.62 107 GLY A O 1
ATOM 810 N N . ALA A 1 108 ? -8.977 -14.227 3.441 1 98.81 108 ALA A N 1
ATOM 811 C CA . ALA A 1 108 ? -8.477 -15.031 2.33 1 98.81 108 ALA A CA 1
ATOM 812 C C . ALA A 1 108 ? -9.43 -16.188 2.029 1 98.81 108 ALA A C 1
ATOM 814 O O . ALA A 1 108 ? -10 -16.797 2.945 1 98.81 108 ALA A O 1
ATOM 815 N N . ASP A 1 109 ? -9.547 -16.5 0.766 1 98.81 109 ASP A N 1
ATOM 816 C CA . ASP A 1 109 ? -10.336 -17.656 0.346 1 98.81 109 ASP A CA 1
ATOM 817 C C . ASP A 1 109 ? -9.461 -18.906 0.248 1 98.81 109 ASP A C 1
ATOM 819 O O . ASP A 1 109 ? -9.969 -20.016 0.307 1 98.81 109 ASP A O 1
ATOM 823 N N . ALA A 1 110 ? -8.195 -18.719 0.082 1 98.94 110 ALA A N 1
ATOM 824 C CA . ALA A 1 110 ? -7.199 -19.766 -0.071 1 98.94 110 ALA A CA 1
ATOM 825 C C . ALA A 1 110 ? -5.812 -19.266 0.333 1 98.94 110 ALA A C 1
ATOM 827 O O . ALA A 1 110 ? -5.602 -18.062 0.492 1 98.94 110 ALA A O 1
ATOM 828 N N . VAL A 1 111 ? -4.891 -20.203 0.553 1 98.94 111 VAL A N 1
ATOM 829 C CA . VAL A 1 111 ? -3.502 -19.844 0.817 1 98.94 111 VAL A CA 1
ATOM 830 C C . VAL A 1 111 ? -2.598 -20.469 -0.24 1 98.94 111 VAL A C 1
ATOM 832 O O . VAL A 1 111 ? -2.98 -21.438 -0.896 1 98.94 111 VAL A O 1
ATOM 835 N N . LYS A 1 112 ? -1.521 -19.812 -0.458 1 98.94 112 LYS A N 1
ATOM 836 C CA . LYS A 1 112 ? -0.477 -20.328 -1.337 1 98.94 112 LYS A CA 1
ATOM 837 C C . LYS A 1 112 ? 0.807 -20.609 -0.56 1 98.94 112 LYS A C 1
ATOM 839 O O . LYS A 1 112 ? 1.179 -19.844 0.331 1 98.94 112 LYS A O 1
ATOM 844 N N . LEU A 1 113 ? 1.479 -21.672 -0.777 1 97.75 113 LEU A N 1
ATOM 845 C CA . LEU A 1 113 ? 2.791 -21.906 -0.181 1 97.75 113 LEU A CA 1
ATOM 846 C C . LEU A 1 113 ? 3.742 -22.531 -1.188 1 97.75 113 LEU A C 1
ATOM 848 O O . LEU A 1 113 ? 3.303 -23.172 -2.145 1 97.75 113 LEU A O 1
ATOM 852 N N . GLU A 1 114 ? 5.02 -22.391 -0.997 1 98.31 114 GLU A N 1
ATOM 853 C CA . GLU A 1 114 ? 6.07 -22.812 -1.917 1 98.31 114 GLU A CA 1
ATOM 854 C C . GLU A 1 114 ? 6.629 -24.188 -1.526 1 98.31 114 GLU A C 1
ATOM 856 O O . GLU A 1 114 ? 6.82 -24.469 -0.343 1 98.31 114 GLU A O 1
ATOM 861 N N . GLY A 1 115 ? 6.836 -25.031 -2.551 1 97.69 115 GLY A N 1
ATOM 862 C CA . GLY A 1 115 ? 7.48 -26.312 -2.33 1 97.69 115 GLY A CA 1
ATOM 863 C C . GLY A 1 115 ? 6.793 -27.469 -3.047 1 97.69 115 GLY A C 1
ATOM 864 O O . GLY A 1 115 ? 5.66 -27.312 -3.516 1 97.69 115 GLY A O 1
ATOM 865 N N . GLY A 1 116 ? 7.477 -28.531 -3.158 1 97.56 116 GLY A N 1
ATOM 866 C CA . GLY A 1 116 ? 6.969 -29.75 -3.779 1 97.56 116 GLY A CA 1
ATOM 867 C C . GLY A 1 116 ? 6.754 -30.875 -2.791 1 97.56 116 GLY A C 1
ATOM 868 O O . GLY A 1 116 ? 5.984 -30.734 -1.838 1 97.56 116 GLY A O 1
ATOM 869 N N . VAL A 1 117 ? 7.535 -31.891 -2.918 1 98.25 117 VAL A N 1
ATOM 870 C CA . VAL A 1 117 ? 7.43 -33.094 -2.098 1 98.25 117 VAL A CA 1
ATOM 871 C C . VAL A 1 117 ? 7.648 -32.75 -0.628 1 98.25 117 VAL A C 1
ATOM 873 O O . VAL A 1 117 ? 6.957 -33.25 0.251 1 98.25 117 VAL A O 1
ATOM 876 N N . GLU A 1 118 ? 8.492 -31.844 -0.3 1 97 118 GLU A N 1
ATOM 877 C CA . GLU A 1 118 ? 8.938 -31.562 1.062 1 97 118 GLU A CA 1
ATOM 878 C C . GLU A 1 118 ? 7.875 -30.812 1.849 1 97 118 GLU A C 1
ATOM 880 O O . GLU A 1 118 ? 7.953 -30.703 3.076 1 97 118 GLU A O 1
ATOM 885 N N . VAL A 1 119 ? 6.84 -30.266 1.159 1 98.19 119 VAL A N 1
ATOM 886 C CA . VAL A 1 119 ? 5.809 -29.531 1.892 1 98.19 119 VAL A CA 1
ATOM 887 C C . VAL A 1 119 ? 4.457 -30.219 1.701 1 98.19 119 VAL A C 1
ATOM 889 O O . VAL A 1 119 ? 3.422 -29.703 2.113 1 98.19 119 VAL A O 1
ATOM 892 N N . ALA A 1 120 ? 4.422 -31.391 1.074 1 98.69 120 ALA A N 1
ATOM 893 C CA . ALA A 1 120 ? 3.184 -32.125 0.784 1 98.69 120 ALA A CA 1
ATOM 894 C C . ALA A 1 120 ? 2.395 -32.375 2.061 1 98.69 120 ALA A C 1
ATOM 896 O O . ALA A 1 120 ? 1.165 -32.281 2.07 1 98.69 120 ALA A O 1
ATOM 897 N N . ASP A 1 121 ? 3.08 -32.656 3.117 1 98.75 121 ASP A N 1
ATOM 898 C CA . ASP A 1 121 ? 2.408 -32.969 4.379 1 98.75 121 ASP A CA 1
ATOM 899 C C . ASP A 1 121 ? 1.713 -31.719 4.938 1 98.75 121 ASP A C 1
ATOM 901 O O . ASP A 1 121 ? 0.642 -31.828 5.539 1 98.75 121 ASP A O 1
ATOM 905 N N . LYS A 1 122 ? 2.328 -30.547 4.84 1 98.88 122 LYS A N 1
ATOM 906 C CA . LYS A 1 122 ? 1.7 -29.297 5.262 1 98.88 122 LYS A CA 1
ATOM 907 C C . LYS A 1 122 ? 0.473 -28.984 4.41 1 98.88 122 LYS A C 1
ATOM 909 O O . LYS A 1 122 ? -0.567 -28.594 4.934 1 98.88 122 LYS A O 1
ATOM 914 N N . ILE A 1 123 ? 0.581 -29.188 3.078 1 98.94 123 ILE A N 1
ATOM 915 C CA . ILE A 1 123 ? -0.54 -28.953 2.172 1 98.94 123 ILE A CA 1
ATOM 916 C C . ILE A 1 123 ? -1.711 -29.859 2.561 1 98.94 123 ILE A C 1
ATOM 918 O O . ILE A 1 123 ? -2.85 -29.391 2.658 1 98.94 123 ILE A O 1
ATOM 922 N N . GLU A 1 124 ? -1.415 -31.094 2.773 1 98.88 124 GLU A N 1
ATOM 923 C CA . GLU A 1 124 ? -2.447 -32.031 3.174 1 98.88 124 GLU A CA 1
ATOM 924 C C . GLU A 1 124 ? -3.131 -31.609 4.465 1 98.88 124 GLU A C 1
ATOM 926 O O . GLU A 1 124 ? -4.359 -31.625 4.566 1 98.88 124 GLU A O 1
ATOM 931 N N . ALA A 1 125 ? -2.32 -31.219 5.453 1 98.88 125 ALA A N 1
ATOM 932 C CA . ALA A 1 125 ? -2.857 -30.797 6.746 1 98.88 125 ALA A CA 1
ATOM 933 C C . ALA A 1 125 ? -3.764 -29.578 6.594 1 98.88 125 ALA A C 1
ATOM 935 O O . ALA A 1 125 ? -4.844 -29.531 7.184 1 98.88 125 ALA A O 1
ATOM 936 N N . ILE A 1 126 ? -3.344 -28.594 5.816 1 98.94 126 ILE A N 1
ATOM 937 C CA . ILE A 1 126 ? -4.113 -27.375 5.609 1 98.94 126 ILE A CA 1
ATOM 938 C C . ILE A 1 126 ? -5.414 -27.703 4.883 1 98.94 126 ILE A C 1
ATOM 940 O O . ILE A 1 126 ? -6.484 -27.219 5.266 1 98.94 126 ILE A O 1
ATOM 944 N N . THR A 1 127 ? -5.387 -28.578 3.885 1 98.81 127 THR A N 1
ATOM 945 C CA . THR A 1 127 ? -6.578 -28.922 3.121 1 98.81 127 THR A CA 1
ATOM 946 C C . THR A 1 127 ? -7.559 -29.719 3.982 1 98.81 127 THR A C 1
ATOM 948 O O . THR A 1 127 ? -8.773 -29.531 3.893 1 98.81 127 THR A O 1
ATOM 951 N N . LYS A 1 128 ? -7.043 -30.594 4.781 1 98.56 128 LYS A N 1
ATOM 952 C CA . LYS A 1 128 ? -7.891 -31.359 5.68 1 98.56 128 LYS A CA 1
ATOM 953 C C . LYS A 1 128 ? -8.594 -30.469 6.688 1 98.56 128 LYS A C 1
ATOM 955 O O . LYS A 1 128 ? -9.68 -30.781 7.168 1 98.56 128 LYS A O 1
ATOM 960 N N . ALA A 1 129 ? -7.91 -29.391 7.016 1 98.62 129 ALA A N 1
ATOM 961 C CA . ALA A 1 129 ? -8.523 -28.422 7.914 1 98.62 129 ALA A CA 1
ATOM 962 C C . ALA A 1 129 ? -9.609 -27.625 7.199 1 98.62 129 ALA A C 1
ATOM 964 O O . ALA A 1 129 ? -10.289 -26.797 7.816 1 98.62 129 ALA A O 1
ATOM 965 N N . GLY A 1 130 ? -9.766 -27.781 5.883 1 98.56 130 GLY A N 1
ATOM 966 C CA . GLY A 1 130 ? -10.836 -27.156 5.129 1 98.56 130 GLY A CA 1
ATOM 967 C C . GLY A 1 130 ? -10.398 -25.891 4.398 1 98.56 130 GLY A C 1
ATOM 968 O O . GLY A 1 13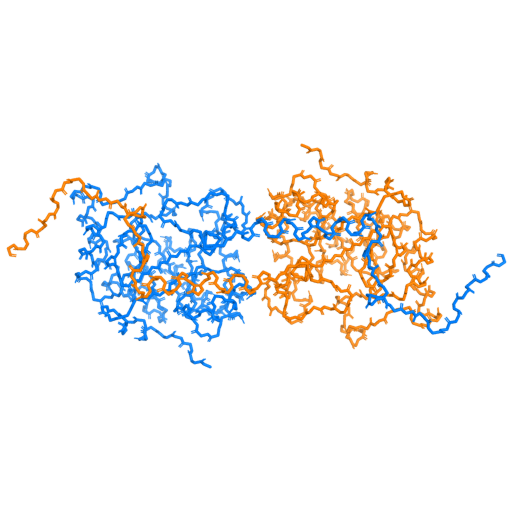0 ? -11.227 -25.109 3.953 1 98.56 130 GLY A O 1
ATOM 969 N N . ILE A 1 131 ? -9.117 -25.656 4.285 1 98.88 131 ILE A N 1
ATOM 970 C CA . ILE A 1 131 ? -8.594 -24.453 3.648 1 98.88 131 ILE A CA 1
ATOM 971 C C . ILE A 1 131 ? -8.016 -24.797 2.279 1 98.88 131 ILE A C 1
ATOM 973 O O . ILE A 1 131 ? -7.102 -25.625 2.176 1 98.88 131 ILE A O 1
ATOM 977 N N . PRO A 1 132 ? -8.562 -24.172 1.184 1 98.94 132 PRO A N 1
ATOM 978 C CA . PRO A 1 132 ? -8.008 -24.438 -0.149 1 98.94 132 PRO A CA 1
ATOM 979 C C . PRO A 1 132 ? -6.555 -23.984 -0.284 1 98.94 132 PRO A C 1
ATOM 981 O O . PRO A 1 132 ? -6.176 -22.953 0.27 1 98.94 132 PRO A O 1
ATOM 984 N N . VAL A 1 133 ? -5.762 -24.781 -1.027 1 98.94 133 VAL A N 1
ATOM 985 C CA . VAL A 1 133 ? -4.34 -24.484 -1.155 1 98.94 133 VAL A CA 1
ATOM 986 C C . VAL A 1 133 ? -3.961 -24.391 -2.633 1 98.94 133 VAL A C 1
ATOM 988 O O . VAL A 1 133 ? -4.367 -25.234 -3.436 1 98.94 133 VAL A O 1
ATOM 991 N N . VAL A 1 134 ? -3.271 -23.312 -2.975 1 98.94 134 VAL A N 1
ATOM 992 C CA . VAL A 1 134 ? -2.531 -23.219 -4.23 1 98.94 134 VAL A CA 1
ATOM 993 C C . VAL A 1 134 ? -1.062 -23.562 -3.99 1 98.94 134 VAL A C 1
ATOM 995 O O . VAL A 1 134 ? -0.403 -22.938 -3.156 1 98.94 134 VAL A O 1
ATOM 998 N N . GLY A 1 135 ? -0.595 -24.562 -4.699 1 98.88 135 GLY A N 1
ATOM 999 C CA . GLY A 1 135 ? 0.823 -24.875 -4.609 1 98.88 135 GLY A CA 1
ATOM 1000 C C . GLY A 1 135 ? 1.691 -23.953 -5.438 1 98.88 135 GLY A C 1
ATOM 1001 O O . GLY A 1 135 ? 1.181 -23.156 -6.227 1 98.88 135 GLY A O 1
ATOM 1002 N N . HIS A 1 136 ? 2.938 -24 -5.211 1 98.88 136 HIS A N 1
ATOM 1003 C CA . HIS A 1 136 ? 3.918 -23.203 -5.949 1 98.88 136 HIS A CA 1
ATOM 1004 C C . HIS A 1 136 ? 5.227 -23.969 -6.117 1 98.88 136 HIS A C 1
ATOM 1006 O O . HIS A 1 136 ? 5.895 -24.281 -5.133 1 98.88 136 HIS A O 1
ATOM 1012 N N . ILE A 1 137 ? 5.578 -24.266 -7.367 1 98.44 137 ILE A N 1
ATOM 1013 C CA . ILE A 1 137 ? 6.809 -24.984 -7.664 1 98.44 137 ILE A CA 1
ATOM 1014 C C . ILE A 1 137 ? 7.629 -24.203 -8.695 1 98.44 137 ILE A C 1
ATOM 1016 O O . ILE A 1 137 ? 7.266 -23.078 -9.062 1 98.44 137 ILE A O 1
ATOM 1020 N N . GLY A 1 138 ? 8.734 -24.797 -9.195 1 97.12 138 GLY A N 1
ATOM 1021 C CA . GLY A 1 138 ? 9.672 -24.062 -10.016 1 97.12 138 GLY A CA 1
ATOM 1022 C C . GLY A 1 138 ? 10.617 -23.203 -9.211 1 97.12 138 GLY A C 1
ATOM 1023 O O . GLY A 1 138 ? 11.227 -23.672 -8.242 1 97.12 138 GLY A O 1
ATOM 1024 N N . LEU A 1 139 ? 10.797 -22.016 -9.727 1 96 139 LEU A N 1
ATOM 1025 C CA . LEU A 1 139 ? 11.531 -21.078 -8.875 1 96 139 LEU A CA 1
ATOM 1026 C C . LEU A 1 139 ? 10.711 -20.688 -7.656 1 96 139 LEU A C 1
ATOM 1028 O O . LEU A 1 139 ? 9.586 -20.203 -7.793 1 96 139 LEU A O 1
ATOM 1032 N N . THR A 1 140 ? 11.195 -21 -6.52 1 95.44 140 THR A N 1
ATOM 1033 C CA . THR A 1 140 ? 10.57 -20.625 -5.254 1 95.44 140 THR A CA 1
ATOM 1034 C C . THR A 1 140 ? 11.43 -19.594 -4.516 1 95.44 140 THR A C 1
ATOM 1036 O O . THR A 1 140 ? 12.352 -19.953 -3.789 1 95.44 140 THR A O 1
ATOM 1039 N N . PRO A 1 141 ? 11.055 -18.359 -4.613 1 94.5 141 PRO A N 1
ATOM 1040 C CA . PRO A 1 141 ? 11.883 -17.281 -4.074 1 94.5 141 PRO A CA 1
ATOM 1041 C C . PRO A 1 141 ? 12.188 -17.453 -2.586 1 94.5 141 PRO A C 1
ATOM 1043 O O . PRO A 1 141 ? 13.266 -17.062 -2.125 1 94.5 141 PRO A O 1
ATOM 1046 N N . GLN A 1 142 ? 11.352 -18.078 -1.84 1 94.62 142 GLN A N 1
ATOM 1047 C CA . GLN A 1 142 ? 11.547 -18.219 -0.4 1 94.62 142 GLN A CA 1
ATOM 1048 C C . GLN A 1 142 ? 12.711 -19.156 -0.093 1 94.62 142 GLN A C 1
ATOM 1050 O O . GLN A 1 142 ? 13.227 -19.172 1.028 1 94.62 142 GLN A O 1
ATOM 1055 N N . LYS A 1 143 ? 13.125 -19.922 -1.087 1 90.44 143 LYS A N 1
ATOM 1056 C CA . LYS A 1 143 ? 14.219 -20.859 -0.892 1 90.44 143 LYS A CA 1
ATOM 1057 C C . LYS A 1 143 ? 15.492 -20.375 -1.582 1 90.44 143 LYS A C 1
ATOM 1059 O O . LYS A 1 143 ? 16.422 -21.156 -1.794 1 90.44 143 LYS A O 1
ATOM 1064 N N . ARG A 1 144 ? 15.578 -19.141 -1.938 1 83.5 144 ARG A N 1
ATOM 1065 C CA . ARG A 1 144 ? 16.672 -18.562 -2.697 1 83.5 144 ARG A CA 1
ATOM 1066 C C . ARG A 1 144 ? 18.016 -18.828 -2.021 1 83.5 144 ARG A C 1
ATOM 1068 O O . ARG A 1 144 ? 19.047 -18.922 -2.691 1 83.5 144 ARG A O 1
ATOM 1075 N N . LEU A 1 145 ? 17.953 -18.859 -0.72 1 79.06 145 LEU A N 1
ATOM 1076 C CA . LEU A 1 145 ? 19.203 -19.078 0.011 1 79.06 145 LEU A CA 1
ATOM 1077 C C . LEU A 1 145 ? 19.797 -20.438 -0.331 1 79.06 145 LEU A C 1
ATOM 1079 O O . LEU A 1 145 ? 21.016 -20.578 -0.462 1 79.06 145 LEU A O 1
ATOM 1083 N N . MET A 1 146 ? 18.984 -21.422 -0.515 1 80.75 146 MET A N 1
ATOM 1084 C CA . MET A 1 146 ? 19.438 -22.781 -0.856 1 80.75 146 MET A CA 1
ATOM 1085 C C . MET A 1 146 ? 19.703 -22.891 -2.352 1 80.75 146 MET A C 1
ATOM 1087 O O . MET A 1 146 ? 20.625 -23.609 -2.766 1 80.75 146 MET A O 1
ATOM 1091 N N . LEU A 1 147 ? 18.984 -22.125 -3.188 1 80.06 147 LEU A N 1
ATOM 1092 C CA . LEU A 1 147 ? 19.047 -22.219 -4.641 1 80.06 147 LEU A CA 1
ATOM 1093 C C . LEU A 1 147 ? 20.219 -21.422 -5.195 1 80.06 147 LEU A C 1
ATOM 1095 O O . LEU A 1 147 ? 20.609 -21.609 -6.348 1 80.06 147 LEU A O 1
ATOM 1099 N N . GLY A 1 148 ? 20.859 -20.641 -4.363 1 77.81 148 GLY A N 1
ATOM 1100 C CA . GLY A 1 148 ? 21.922 -19.766 -4.832 1 77.81 148 GLY A CA 1
ATOM 1101 C C . GLY A 1 148 ? 21.406 -18.594 -5.652 1 77.81 148 GLY A C 1
ATOM 1102 O O . GLY A 1 148 ? 22.047 -18.188 -6.629 1 77.81 148 GLY A O 1
ATOM 1103 N N . GLY A 1 149 ? 20.125 -18.156 -5.395 1 83 149 GLY A N 1
ATOM 1104 C CA . GLY A 1 149 ? 19.562 -17.016 -6.102 1 83 149 GLY A CA 1
ATOM 1105 C C . GLY A 1 149 ? 18.328 -17.359 -6.902 1 83 149 GLY A C 1
ATOM 1106 O O . GLY A 1 149 ? 17.625 -18.328 -6.594 1 83 149 GLY A O 1
ATOM 1107 N N . TYR A 1 150 ? 18.047 -16.516 -7.77 1 84.5 150 TYR A N 1
ATOM 1108 C CA . TYR A 1 150 ? 16.875 -16.672 -8.609 1 84.5 150 TYR A CA 1
ATOM 1109 C C . TYR A 1 150 ? 17.219 -17.328 -9.938 1 84.5 150 TYR A C 1
ATOM 1111 O O . TYR A 1 150 ? 17.625 -16.641 -10.891 1 84.5 150 TYR A O 1
ATOM 1119 N N . ARG A 1 151 ? 17.031 -18.672 -10 1 86.5 151 ARG A N 1
ATOM 1120 C CA . ARG A 1 151 ? 17.516 -19.422 -11.156 1 86.5 151 ARG A CA 1
ATOM 1121 C C . ARG A 1 151 ? 16.359 -19.969 -11.984 1 86.5 151 ARG A C 1
ATOM 1123 O O . ARG A 1 151 ? 15.312 -20.328 -11.43 1 86.5 151 ARG A O 1
ATOM 1130 N N . ARG A 1 152 ? 16.609 -20.141 -13.25 1 92.31 152 ARG A N 1
ATOM 1131 C CA . ARG A 1 152 ? 15.703 -20.828 -14.148 1 92.31 152 ARG A CA 1
ATOM 1132 C C . ARG A 1 152 ? 15.625 -22.312 -13.805 1 92.31 152 ARG A C 1
ATOM 1134 O O . ARG A 1 152 ? 16.625 -22.938 -13.438 1 92.31 152 ARG A O 1
ATOM 1141 N N . ARG A 1 153 ? 14.414 -22.875 -14 1 94 153 ARG A N 1
ATOM 1142 C CA . ARG A 1 153 ? 14.195 -24.281 -13.648 1 94 153 ARG A CA 1
ATOM 1143 C C . ARG A 1 153 ? 13.797 -25.094 -14.875 1 94 153 ARG A C 1
ATOM 1145 O O . ARG A 1 153 ? 13.383 -24.531 -15.891 1 94 153 ARG A O 1
ATOM 1152 N N . GLY A 1 154 ? 13.953 -26.438 -14.711 1 94.88 154 GLY A N 1
ATOM 1153 C CA . GLY A 1 154 ? 13.57 -27.328 -15.797 1 94.88 154 GLY A CA 1
ATOM 1154 C C . GLY A 1 154 ? 14.492 -27.25 -17 1 94.88 154 GLY A C 1
ATOM 1155 O O . GLY A 1 154 ? 14.047 -27.375 -18.141 1 94.88 154 GLY A O 1
ATOM 1156 N N . ARG A 1 155 ? 15.734 -26.953 -16.75 1 92.44 155 ARG A N 1
ATOM 1157 C CA . ARG A 1 155 ? 16.688 -26.812 -17.844 1 92.44 155 ARG A CA 1
ATOM 1158 C C . ARG A 1 155 ? 17.297 -28.156 -18.219 1 92.44 155 ARG A C 1
ATOM 1160 O O . ARG A 1 155 ? 17.797 -28.328 -19.328 1 92.44 155 ARG A O 1
ATOM 1167 N N . THR A 1 156 ? 17.344 -29.094 -17.281 1 92.5 156 THR A N 1
ATOM 1168 C CA . THR A 1 156 ? 17.844 -30.453 -17.5 1 92.5 156 THR A CA 1
ATOM 1169 C C . THR A 1 156 ? 16.719 -31.469 -17.344 1 92.5 156 THR A C 1
ATOM 1171 O O . THR A 1 156 ? 15.688 -31.172 -16.75 1 92.5 156 THR A O 1
ATOM 1174 N N . VAL A 1 157 ? 16.984 -32.625 -17.859 1 93.19 157 VAL A N 1
ATOM 1175 C CA . VAL A 1 157 ? 16.016 -33.688 -17.75 1 93.19 157 VAL A CA 1
ATOM 1176 C C . VAL A 1 157 ? 15.797 -34.062 -16.281 1 93.19 157 VAL A C 1
ATOM 1178 O O . VAL A 1 157 ? 14.656 -34.25 -15.852 1 93.19 157 VAL A O 1
ATOM 1181 N N . GLU A 1 158 ? 16.875 -34.125 -15.555 1 93.94 158 GLU A N 1
ATOM 1182 C CA . GLU A 1 158 ? 16.797 -34.438 -14.133 1 93.94 158 GLU A CA 1
ATOM 1183 C C . GLU A 1 158 ? 15.938 -33.406 -13.391 1 93.94 158 GLU A C 1
ATOM 1185 O O . GLU A 1 158 ? 15.102 -33.781 -12.562 1 93.94 158 GLU A O 1
ATOM 1190 N N . ASP A 1 159 ? 16.188 -32.156 -13.664 1 94.5 159 ASP A N 1
ATOM 1191 C CA . ASP A 1 159 ? 15.414 -31.094 -13.047 1 94.5 159 ASP A CA 1
ATOM 1192 C C . ASP A 1 159 ? 13.953 -31.172 -13.461 1 94.5 159 ASP A C 1
ATOM 1194 O O . ASP A 1 159 ? 13.055 -30.953 -12.648 1 94.5 159 ASP A O 1
ATOM 1198 N N . ALA A 1 160 ? 13.688 -31.469 -14.672 1 96.25 160 ALA A N 1
ATOM 1199 C CA . ALA A 1 160 ? 12.328 -31.594 -15.195 1 96.25 160 ALA A CA 1
ATOM 1200 C C . ALA A 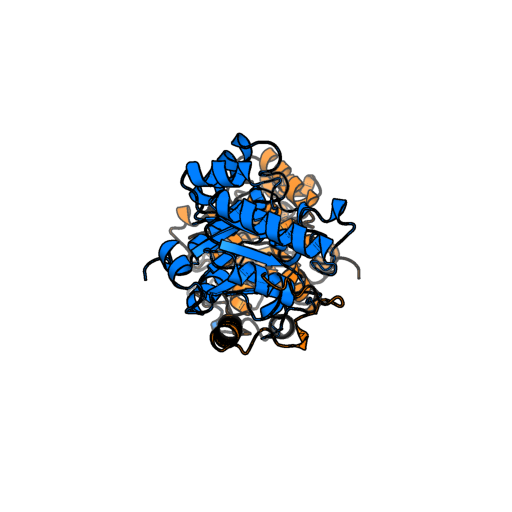1 160 ? 11.57 -32.719 -14.484 1 96.25 160 ALA A C 1
ATOM 1202 O O . ALA A 1 160 ? 10.414 -32.562 -14.102 1 96.25 160 ALA A O 1
ATOM 1203 N N . GLU A 1 161 ? 12.266 -33.812 -14.328 1 96.12 161 GLU A N 1
ATOM 1204 C CA . GLU A 1 161 ? 11.656 -34.969 -13.656 1 96.12 161 GLU A CA 1
ATOM 1205 C C . GLU A 1 161 ? 11.344 -34.625 -12.195 1 96.12 161 GLU A C 1
ATOM 1207 O O . GLU A 1 161 ? 10.289 -35.031 -11.688 1 96.12 161 GLU A O 1
ATOM 1212 N N . ARG A 1 162 ? 12.219 -34 -11.586 1 96.81 162 ARG A N 1
ATOM 1213 C CA . ARG A 1 162 ? 11.992 -33.562 -10.203 1 96.81 162 ARG A CA 1
ATOM 1214 C C . ARG A 1 162 ? 10.789 -32.625 -10.102 1 96.81 162 ARG A C 1
ATOM 1216 O O . ARG A 1 162 ? 9.992 -32.75 -9.172 1 96.81 162 ARG A O 1
ATOM 1223 N N . LEU A 1 163 ? 10.695 -31.75 -10.984 1 97.81 163 LEU A N 1
ATOM 1224 C CA . LEU A 1 163 ? 9.578 -30.812 -11 1 97.81 163 LEU A CA 1
ATOM 1225 C C . LEU A 1 163 ? 8.258 -31.531 -11.211 1 97.81 163 LEU A C 1
ATOM 1227 O O . LEU A 1 163 ? 7.242 -31.172 -10.602 1 97.81 163 LEU A O 1
ATOM 1231 N N . LEU A 1 164 ? 8.242 -32.5 -12.117 1 97.94 164 LEU A N 1
ATOM 1232 C CA . LEU A 1 164 ? 7.039 -33.281 -12.336 1 97.94 164 LEU A CA 1
ATOM 1233 C C . LEU A 1 164 ? 6.641 -34.031 -11.062 1 97.94 164 LEU A C 1
ATOM 1235 O O . LEU A 1 164 ? 5.461 -34.062 -10.711 1 97.94 164 LEU A O 1
ATOM 1239 N N . GLU A 1 165 ? 7.648 -34.562 -10.391 1 98.44 165 GLU A N 1
ATOM 1240 C CA . GLU A 1 165 ? 7.398 -35.25 -9.117 1 98.44 165 GLU A CA 1
ATOM 1241 C C . GLU A 1 165 ? 6.824 -34.281 -8.086 1 98.44 165 GLU A C 1
ATOM 1243 O O . GLU A 1 165 ? 5.891 -34.625 -7.359 1 98.44 165 GLU A O 1
ATOM 1248 N N . ASP A 1 166 ? 7.41 -33.125 -7.992 1 98.69 166 ASP A N 1
ATOM 1249 C CA . ASP A 1 166 ? 6.926 -32.094 -7.094 1 98.69 166 ASP A CA 1
ATOM 1250 C C . ASP A 1 166 ? 5.469 -31.734 -7.395 1 98.69 166 ASP A C 1
ATOM 1252 O O . ASP A 1 166 ? 4.648 -31.641 -6.48 1 98.69 166 ASP A O 1
ATOM 1256 N N . ALA A 1 167 ? 5.152 -31.562 -8.641 1 98.81 167 ALA A N 1
ATOM 1257 C CA . ALA A 1 167 ? 3.801 -31.188 -9.062 1 98.81 167 ALA A CA 1
ATOM 1258 C C . ALA A 1 167 ? 2.791 -32.25 -8.656 1 98.81 167 ALA A C 1
ATOM 1260 O O . ALA A 1 167 ? 1.727 -31.938 -8.117 1 98.81 167 ALA A O 1
ATOM 1261 N N . LYS A 1 168 ? 3.131 -33.5 -8.914 1 98.75 168 LYS A N 1
ATOM 1262 C CA . LYS A 1 168 ? 2.246 -34.625 -8.578 1 98.75 168 LYS A CA 1
ATOM 1263 C C . LYS A 1 168 ? 2.031 -34.719 -7.066 1 98.75 168 LYS A C 1
ATOM 1265 O O . LYS A 1 168 ? 0.917 -34.969 -6.605 1 98.75 168 LYS A O 1
ATOM 1270 N N . ALA A 1 169 ? 3.117 -34.5 -6.324 1 98.81 169 ALA A N 1
ATOM 1271 C CA . ALA A 1 169 ? 3.033 -34.562 -4.867 1 98.81 169 ALA A CA 1
ATOM 1272 C C . ALA A 1 169 ? 2.098 -33.469 -4.336 1 98.81 169 ALA A C 1
ATOM 1274 O O . ALA A 1 169 ? 1.304 -33.719 -3.424 1 98.81 169 ALA A O 1
ATOM 1275 N N . VAL A 1 170 ? 2.199 -32.312 -4.844 1 98.81 170 VAL A N 1
ATOM 1276 C CA . VAL A 1 170 ? 1.371 -31.172 -4.445 1 98.81 170 VAL A CA 1
ATOM 1277 C C . VAL A 1 170 ? -0.093 -31.453 -4.77 1 98.81 170 VAL A C 1
ATOM 1279 O O . VAL A 1 170 ? -0.974 -31.234 -3.932 1 98.81 170 VAL A O 1
ATOM 1282 N N . GLU A 1 171 ? -0.385 -31.938 -5.98 1 98.88 171 GLU A N 1
ATOM 1283 C CA . GLU A 1 171 ? -1.741 -32.312 -6.371 1 98.88 171 GLU A CA 1
ATOM 1284 C C . GLU A 1 171 ? -2.307 -33.375 -5.453 1 98.88 171 GLU A C 1
ATOM 1286 O O . GLU A 1 171 ? -3.428 -33.25 -4.953 1 98.88 171 GLU A O 1
ATOM 1291 N N . GLU A 1 172 ? -1.525 -34.406 -5.238 1 98.75 172 GLU A N 1
ATOM 1292 C CA . GLU A 1 172 ? -1.963 -35.5 -4.406 1 98.75 172 GLU A CA 1
ATOM 1293 C C . GLU A 1 172 ? -2.232 -35.062 -2.975 1 98.75 172 GLU A C 1
ATOM 1295 O O . GLU A 1 172 ? -3.109 -35.625 -2.303 1 98.75 172 GLU A O 1
ATOM 1300 N N . ALA A 1 173 ? -1.498 -34.062 -2.535 1 98.81 173 ALA A N 1
ATOM 1301 C CA . ALA A 1 173 ? -1.632 -33.562 -1.173 1 98.81 173 ALA A CA 1
ATOM 1302 C C . ALA A 1 173 ? -2.93 -32.781 -1.006 1 98.81 173 ALA A C 1
ATOM 1304 O O . ALA A 1 173 ? -3.354 -32.5 0.119 1 98.81 173 ALA A O 1
ATOM 1305 N N . GLY A 1 174 ? -3.51 -32.312 -2.143 1 98.81 174 GLY A N 1
ATOM 1306 C CA . GLY A 1 174 ? -4.836 -31.719 -2.033 1 98.81 174 GLY A CA 1
ATOM 1307 C C . GLY A 1 174 ? -4.91 -30.297 -2.561 1 98.81 174 GLY A C 1
ATOM 1308 O O . GLY A 1 174 ? -5.953 -29.656 -2.459 1 98.81 174 GLY A O 1
ATOM 1309 N N . ALA A 1 175 ? -3.807 -29.766 -3.096 1 98.94 175 ALA A N 1
ATOM 1310 C CA . ALA A 1 175 ? -3.873 -28.438 -3.721 1 98.94 175 ALA A CA 1
ATOM 1311 C C . ALA A 1 175 ? -4.875 -28.438 -4.871 1 98.94 175 ALA A C 1
ATOM 1313 O O . ALA A 1 175 ? -4.988 -29.406 -5.617 1 98.94 175 ALA A O 1
ATOM 1314 N N . PHE A 1 176 ? -5.582 -27.281 -5.043 1 98.88 176 PHE A N 1
ATOM 1315 C CA . PHE A 1 176 ? -6.586 -27.266 -6.098 1 98.88 176 PHE A CA 1
ATOM 1316 C C . PHE A 1 176 ? -6.047 -26.562 -7.344 1 98.88 176 PHE A C 1
ATOM 1318 O O . PHE A 1 176 ? -6.68 -26.594 -8.398 1 98.88 176 PHE A O 1
ATOM 1325 N N . ALA A 1 177 ? -4.91 -25.938 -7.273 1 98.94 177 ALA A N 1
ATOM 1326 C CA . ALA A 1 177 ? -4.16 -25.312 -8.359 1 98.94 177 ALA A CA 1
ATOM 1327 C C . ALA A 1 177 ? -2.676 -25.234 -8.031 1 98.94 177 ALA A C 1
ATOM 1329 O O . ALA A 1 177 ? -2.279 -25.438 -6.879 1 98.94 177 ALA A O 1
ATOM 1330 N N . ILE A 1 178 ? -1.861 -24.953 -9.047 1 98.88 178 ILE A N 1
ATOM 1331 C CA . ILE A 1 178 ? -0.425 -24.875 -8.797 1 98.88 178 ILE A CA 1
ATOM 1332 C C . ILE A 1 178 ? 0.194 -23.781 -9.656 1 98.88 178 ILE A C 1
ATOM 1334 O O . ILE A 1 178 ? -0.083 -23.688 -10.852 1 98.88 178 ILE A O 1
ATOM 1338 N N . VAL A 1 179 ? 0.944 -22.906 -9 1 98.94 179 VAL A N 1
ATOM 1339 C CA . VAL A 1 179 ? 1.749 -21.922 -9.703 1 98.94 179 VAL A CA 1
ATOM 1340 C C . VAL A 1 179 ? 3.08 -22.531 -10.125 1 98.94 179 VAL A C 1
ATOM 1342 O O . VAL A 1 179 ? 3.721 -23.234 -9.336 1 98.94 179 VAL A O 1
ATOM 1345 N N . ILE A 1 180 ? 3.473 -22.359 -11.352 1 98.81 180 ILE A N 1
ATOM 1346 C CA . ILE A 1 180 ? 4.77 -22.781 -11.875 1 98.81 180 ILE A CA 1
ATOM 1347 C C . ILE A 1 180 ? 5.578 -21.547 -12.281 1 98.81 180 ILE A C 1
ATOM 1349 O O . ILE A 1 180 ? 5.188 -20.812 -13.188 1 98.81 180 ILE A O 1
ATOM 1353 N N . GLU A 1 181 ? 6.688 -21.359 -11.609 1 98.31 181 GLU A N 1
ATOM 1354 C CA . GLU A 1 181 ? 7.434 -20.125 -11.82 1 98.31 181 GLU A CA 1
ATOM 1355 C C . GLU A 1 181 ? 8.781 -20.406 -12.492 1 98.31 181 GLU A C 1
ATOM 1357 O O . GLU A 1 181 ? 9.5 -21.312 -12.094 1 98.31 181 GLU A O 1
ATOM 1362 N N . PHE A 1 182 ? 9.094 -19.578 -13.5 1 97.25 182 PHE A N 1
ATOM 1363 C CA . PHE A 1 182 ? 10.391 -19.453 -14.156 1 97.25 182 PHE A CA 1
ATOM 1364 C C . PHE A 1 182 ? 10.953 -20.828 -14.5 1 97.25 182 PHE A C 1
ATOM 1366 O O . PHE A 1 182 ? 12.062 -21.172 -14.102 1 97.25 182 PHE A O 1
ATOM 1373 N N . THR A 1 183 ? 10.164 -21.594 -15.211 1 97.56 183 THR A N 1
ATOM 1374 C CA . THR A 1 183 ? 10.422 -22.969 -15.648 1 97.56 183 THR A CA 1
ATOM 1375 C C . THR A 1 183 ? 10.336 -23.078 -17.172 1 97.56 183 THR A C 1
ATOM 1377 O O . THR A 1 183 ? 9.492 -22.453 -17.797 1 97.56 183 THR A O 1
ATOM 1380 N N . ALA A 1 184 ? 11.18 -23.953 -17.766 1 97.38 184 ALA A N 1
ATOM 1381 C CA . ALA A 1 184 ? 11.172 -24.141 -19.219 1 97.38 184 ALA A CA 1
ATOM 1382 C C . ALA A 1 184 ? 9.766 -24.469 -19.719 1 97.38 184 ALA A C 1
ATOM 1384 O O . ALA A 1 184 ? 9.047 -25.266 -19.094 1 97.38 184 ALA A O 1
ATOM 1385 N N . GLU A 1 185 ? 9.375 -23.859 -20.859 1 97.19 185 GLU A N 1
ATOM 1386 C CA . GLU A 1 185 ? 8.023 -23.953 -21.391 1 97.19 185 GLU A CA 1
ATOM 1387 C C . GLU A 1 185 ? 7.605 -25.422 -21.562 1 97.19 185 GLU A C 1
ATOM 1389 O O . GLU A 1 185 ? 6.484 -25.797 -21.219 1 97.19 185 GLU A O 1
ATOM 1394 N N . GLU A 1 186 ? 8.539 -26.281 -22.062 1 96.19 186 GLU A N 1
ATOM 1395 C CA . GLU A 1 186 ? 8.25 -27.688 -22.344 1 96.19 186 GLU A CA 1
ATOM 1396 C C . GLU A 1 186 ? 7.918 -28.438 -21.062 1 96.19 186 GLU A C 1
ATOM 1398 O O . GLU A 1 186 ? 7.051 -29.312 -21.062 1 96.19 186 GLU A O 1
ATOM 1403 N N . VAL A 1 187 ? 8.617 -28.094 -20.031 1 97.38 187 VAL A N 1
ATOM 1404 C CA . VAL A 1 187 ? 8.414 -28.766 -18.75 1 97.38 187 VAL A CA 1
ATOM 1405 C C . VAL A 1 187 ? 7.066 -28.375 -18.172 1 97.38 187 VAL A C 1
ATOM 1407 O O . VAL A 1 187 ? 6.293 -29.219 -17.734 1 97.38 187 VAL A O 1
ATOM 1410 N N . ALA A 1 188 ? 6.758 -27.078 -18.172 1 98.19 188 ALA A N 1
ATOM 1411 C CA . ALA A 1 188 ? 5.48 -26.594 -17.641 1 98.19 188 ALA A CA 1
ATOM 1412 C C . ALA A 1 188 ? 4.312 -27.156 -18.453 1 98.19 188 ALA A C 1
ATOM 1414 O O . ALA A 1 188 ? 3.262 -27.484 -17.891 1 98.19 188 ALA A O 1
ATOM 1415 N N . ALA A 1 189 ? 4.527 -27.281 -19.75 1 97.38 189 ALA A N 1
ATOM 1416 C CA . ALA A 1 189 ? 3.502 -27.844 -20.625 1 97.38 189 ALA A CA 1
ATOM 1417 C C . ALA A 1 189 ? 3.203 -29.297 -20.234 1 97.38 189 ALA A C 1
ATOM 1419 O O . ALA A 1 189 ? 2.039 -29.703 -20.156 1 97.38 189 ALA A O 1
ATOM 1420 N N . GLU A 1 190 ? 4.246 -30.031 -20.062 1 97.06 190 GLU A N 1
ATOM 1421 C CA . GLU A 1 190 ? 4.086 -31.438 -19.703 1 97.06 190 GLU A CA 1
ATOM 1422 C C . GLU A 1 190 ? 3.396 -31.578 -18.344 1 97.06 190 GLU A C 1
ATOM 1424 O O . GLU A 1 190 ? 2.498 -32.406 -18.188 1 97.06 190 GLU A O 1
ATOM 1429 N N . ILE A 1 191 ? 3.826 -30.781 -17.391 1 98.25 191 ILE A N 1
ATOM 1430 C CA . ILE A 1 191 ? 3.207 -30.797 -16.062 1 98.25 191 ILE A CA 1
ATOM 1431 C C . ILE A 1 191 ? 1.722 -30.469 -16.188 1 98.25 191 ILE A C 1
ATOM 1433 O O . ILE A 1 191 ? 0.88 -31.141 -15.586 1 98.25 191 ILE A O 1
ATOM 1437 N N . THR A 1 192 ? 1.354 -29.484 -16.953 1 98.5 192 THR A N 1
ATOM 1438 C CA . THR A 1 192 ? -0.027 -29.062 -17.156 1 98.5 192 THR A CA 1
ATOM 1439 C C . THR A 1 192 ? -0.86 -30.188 -17.75 1 98.5 192 THR A C 1
ATOM 1441 O O . THR A 1 192 ? -2.004 -30.406 -17.344 1 98.5 192 THR A O 1
ATOM 1444 N N . ARG A 1 193 ? -0.298 -30.906 -18.688 1 97.5 193 ARG A N 1
ATOM 1445 C CA . ARG A 1 193 ? -0.987 -32 -19.344 1 97.5 193 ARG A CA 1
ATOM 1446 C C . ARG A 1 193 ? -1.24 -33.156 -18.359 1 97.5 193 ARG A C 1
ATOM 1448 O O . ARG A 1 193 ? -2.268 -33.812 -18.438 1 97.5 193 ARG A O 1
ATOM 1455 N N . LYS A 1 194 ? -0.366 -33.375 -17.484 1 97.62 194 LYS A N 1
ATOM 1456 C CA . LYS A 1 194 ? -0.391 -34.562 -16.641 1 97.62 194 LYS A CA 1
ATOM 1457 C C . LYS A 1 194 ? -1.276 -34.344 -15.414 1 97.62 194 LYS A C 1
ATOM 1459 O O . LYS A 1 194 ? -1.825 -35.281 -14.859 1 97.62 194 LYS A O 1
ATOM 1464 N N . LEU A 1 195 ? -1.33 -33.125 -14.961 1 98.5 195 LEU A N 1
ATOM 1465 C CA . LEU A 1 195 ? -2.086 -32.812 -13.75 1 98.5 195 LEU A CA 1
ATOM 1466 C C . LEU A 1 195 ? -3.574 -32.688 -14.055 1 98.5 195 LEU A C 1
ATOM 1468 O O . LEU A 1 195 ? -3.953 -32.312 -15.156 1 98.5 195 LEU A O 1
ATOM 1472 N N . LYS A 1 196 ? -4.402 -33 -13.094 1 98.31 196 LYS A N 1
ATOM 1473 C CA . LYS A 1 196 ? -5.844 -32.781 -13.188 1 98.31 196 LYS A CA 1
ATOM 1474 C C . LYS A 1 196 ? -6.242 -31.391 -12.727 1 98.31 196 LYS A C 1
ATOM 1476 O O . LYS A 1 196 ? -7.305 -30.891 -13.094 1 98.31 196 LYS A O 1
ATOM 1481 N N . ILE A 1 197 ? -5.422 -30.766 -11.898 1 98.75 197 ILE A N 1
ATOM 1482 C CA . ILE A 1 197 ? -5.715 -29.438 -11.383 1 98.75 197 ILE A CA 1
ATOM 1483 C C . ILE A 1 197 ? -5.078 -28.375 -12.289 1 98.75 197 ILE A C 1
ATOM 1485 O O . ILE A 1 197 ? -4.113 -28.672 -13 1 98.75 197 ILE A O 1
ATOM 1489 N N . PRO A 1 198 ? -5.645 -27.141 -12.312 1 98.88 198 PRO A N 1
ATOM 1490 C CA . PRO A 1 198 ? -5.105 -26.109 -13.188 1 98.88 198 PRO A CA 1
ATOM 1491 C C . PRO A 1 198 ? -3.705 -25.656 -12.781 1 98.88 198 PRO A C 1
ATOM 1493 O O . PRO A 1 198 ? -3.4 -25.578 -11.586 1 98.88 198 PRO A O 1
ATOM 1496 N N . THR A 1 199 ? -2.887 -25.359 -13.742 1 98.88 199 THR A N 1
ATOM 1497 C CA . THR A 1 199 ? -1.573 -24.75 -13.562 1 98.88 199 THR A CA 1
ATOM 1498 C C . THR A 1 199 ? -1.607 -23.266 -13.953 1 98.88 199 THR A C 1
ATOM 1500 O O . THR A 1 199 ? -2.273 -22.891 -14.914 1 98.88 199 THR A O 1
ATOM 1503 N N . ILE A 1 200 ? -1.008 -22.422 -13.141 1 98.94 200 ILE A N 1
ATOM 1504 C CA . ILE A 1 200 ? -0.883 -21 -13.383 1 98.94 200 ILE A CA 1
ATOM 1505 C C . ILE A 1 200 ? 0.592 -20.625 -13.492 1 98.94 200 ILE A C 1
ATOM 1507 O O . ILE A 1 200 ? 1.346 -20.75 -12.523 1 98.94 200 ILE A O 1
ATOM 1511 N N . CYS A 1 201 ? 0.998 -20.094 -14.602 1 98.69 201 CYS A N 1
ATOM 1512 C CA . CYS A 1 201 ? 2.422 -19.906 -14.859 1 98.69 201 CYS A CA 1
ATOM 1513 C C . CYS A 1 201 ? 2.828 -18.453 -14.68 1 98.69 201 CYS A C 1
ATOM 1515 O O . CYS A 1 201 ? 2.018 -17.547 -14.891 1 98.69 201 CYS A O 1
ATOM 1517 N N . ILE A 1 202 ? 3.982 -18.219 -14.281 1 98.5 202 ILE A N 1
ATOM 1518 C CA . ILE A 1 202 ? 4.707 -16.969 -14.359 1 98.5 202 ILE A CA 1
ATOM 1519 C C . ILE A 1 202 ? 6.121 -17.203 -14.875 1 98.5 202 ILE A C 1
ATOM 1521 O O . ILE A 1 202 ? 6.938 -17.828 -14.195 1 98.5 202 ILE A O 1
ATOM 1525 N N . GLY A 1 203 ? 6.348 -16.781 -16.109 1 97.56 203 GLY A N 1
ATOM 1526 C CA . GLY A 1 203 ? 7.629 -17.031 -16.75 1 97.56 203 GLY A CA 1
ATOM 1527 C C . GLY A 1 203 ? 7.844 -18.484 -17.125 1 97.56 203 GLY A C 1
ATOM 1528 O O . GLY A 1 203 ? 8.984 -18.953 -17.188 1 97.56 203 GLY A O 1
ATOM 1529 N N . SER A 1 204 ? 6.797 -19.234 -17.281 1 97.88 204 SER A N 1
ATOM 1530 C CA . SER A 1 204 ? 6.965 -20.672 -17.469 1 97.88 204 SER A CA 1
ATOM 1531 C C . SER A 1 204 ? 6.258 -21.156 -18.734 1 97.88 204 SER A C 1
ATOM 1533 O O . SER A 1 204 ? 5.992 -22.359 -18.875 1 97.88 204 SER A O 1
ATOM 1535 N N . GLY A 1 205 ? 5.852 -20.219 -19.547 1 94.69 205 GLY A N 1
ATOM 1536 C CA . GLY A 1 205 ? 5.406 -20.609 -20.875 1 94.69 205 GLY A CA 1
ATOM 1537 C C . GLY A 1 205 ? 3.908 -20.453 -21.062 1 94.69 205 GLY A C 1
ATOM 1538 O O . GLY A 1 205 ? 3.203 -19.984 -20.172 1 94.69 205 GLY A O 1
ATOM 1539 N N . ARG A 1 206 ? 3.469 -20.781 -22.328 1 97.12 206 ARG A N 1
ATOM 1540 C CA . ARG A 1 206 ? 2.154 -20.422 -22.859 1 97.12 206 ARG A CA 1
ATOM 1541 C C . ARG A 1 206 ? 1.143 -21.531 -22.625 1 97.12 206 ARG A C 1
ATOM 1543 O O . ARG A 1 206 ? -0.058 -21.344 -22.828 1 97.12 206 ARG A O 1
ATOM 1550 N N . HIS A 1 207 ? 1.566 -22.562 -22.047 1 96.94 207 HIS A N 1
ATOM 1551 C CA . HIS A 1 207 ? 0.705 -23.734 -22.172 1 96.94 207 HIS A CA 1
ATOM 1552 C C . HIS A 1 207 ? 0.066 -24.094 -20.828 1 96.94 207 HIS A C 1
ATOM 1554 O O . HIS A 1 207 ? -0.592 -25.125 -20.719 1 96.94 207 HIS A O 1
ATOM 1560 N N . CYS A 1 208 ? 0.252 -23.266 -19.844 1 98.38 208 CYS A N 1
ATOM 1561 C CA . CYS A 1 208 ? -0.44 -23.469 -18.578 1 98.38 208 CYS A CA 1
ATOM 1562 C C . CYS A 1 208 ? -1.906 -23.062 -18.688 1 98.38 208 CYS A C 1
ATOM 1564 O O . CYS A 1 208 ? -2.314 -22.453 -19.688 1 98.38 208 CYS A O 1
ATOM 1566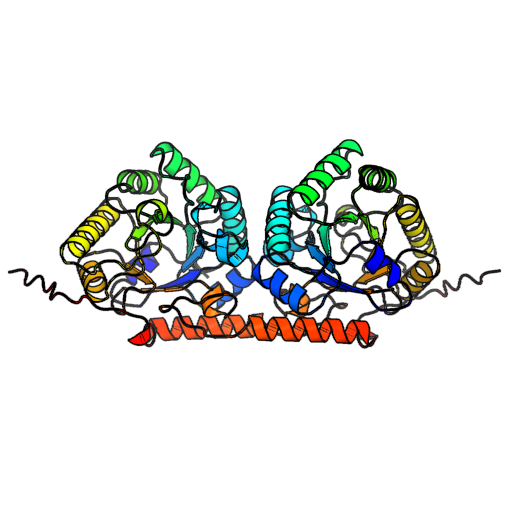 N N . ASP A 1 209 ? -2.676 -23.438 -17.703 1 98.75 209 ASP A N 1
ATOM 1567 C CA . ASP A 1 209 ? -4.105 -23.156 -17.688 1 98.75 209 ASP A CA 1
ATOM 1568 C C . ASP A 1 209 ? -4.371 -21.688 -17.328 1 98.75 209 ASP A C 1
ATOM 1570 O O . ASP A 1 209 ? -5.516 -21.234 -17.391 1 98.75 209 ASP A O 1
ATOM 1574 N N . GLY A 1 210 ? -3.365 -20.922 -16.906 1 98.81 210 GLY A N 1
ATOM 1575 C CA . GLY A 1 210 ? -3.482 -19.516 -16.547 1 98.81 210 GLY A CA 1
ATOM 1576 C C . GLY A 1 210 ? -2.141 -18.828 -16.391 1 98.81 210 GLY A C 1
ATOM 1577 O O . GLY A 1 210 ? -1.092 -19.453 -16.547 1 98.81 210 GLY A O 1
ATOM 1578 N N . GLN A 1 211 ? -2.184 -17.562 -16.156 1 98.88 211 GLN A N 1
ATOM 1579 C CA . GLN A 1 211 ? -1.003 -16.719 -15.938 1 98.88 211 GLN A CA 1
ATOM 1580 C C . GLN A 1 211 ? -1.168 -15.836 -14.711 1 98.88 211 GLN A C 1
ATOM 1582 O O . GLN A 1 211 ? -2.281 -15.406 -14.398 1 98.88 211 GLN A O 1
ATOM 1587 N N . VAL A 1 212 ? -0.056 -15.594 -14.055 1 98.88 212 VAL A N 1
ATOM 1588 C CA . VAL A 1 212 ? -0.04 -14.625 -12.961 1 98.88 212 VAL A CA 1
ATOM 1589 C C . VAL A 1 212 ? 1.096 -13.625 -13.172 1 98.88 212 VAL A C 1
ATOM 1591 O O . VAL A 1 212 ? 2.182 -14 -13.625 1 98.88 212 VAL A O 1
ATOM 1594 N N . LEU A 1 213 ? 0.872 -12.352 -12.906 1 98.81 213 LEU A N 1
ATOM 1595 C CA . LEU A 1 213 ? 1.905 -11.328 -12.859 1 98.81 213 LEU A CA 1
ATOM 1596 C C . LEU A 1 213 ? 1.766 -10.461 -11.617 1 98.81 213 LEU A C 1
ATOM 1598 O O . LEU A 1 213 ? 0.68 -10.375 -11.031 1 98.81 213 LEU A O 1
ATOM 1602 N N . VAL A 1 214 ? 2.863 -9.945 -11.219 1 98.75 214 VAL A N 1
ATOM 1603 C CA . VAL A 1 214 ? 2.883 -8.953 -10.156 1 98.75 214 VAL A CA 1
ATOM 1604 C C . VAL A 1 214 ? 2.297 -7.637 -10.664 1 98.75 214 VAL A C 1
ATOM 1606 O O . VAL A 1 214 ? 2.742 -7.105 -11.688 1 98.75 214 VAL A O 1
ATOM 1609 N N . LEU A 1 215 ? 1.349 -7.105 -9.938 1 98.88 215 LEU A N 1
ATOM 1610 C CA . LEU A 1 215 ? 0.627 -5.902 -10.344 1 98.88 215 LEU A CA 1
ATOM 1611 C C . LEU A 1 215 ? 1.594 -4.762 -10.641 1 98.88 215 LEU A C 1
ATOM 1613 O O . LEU A 1 215 ? 1.42 -4.035 -11.617 1 98.88 215 LEU A O 1
ATOM 1617 N N . HIS A 1 216 ? 2.611 -4.594 -9.805 1 98.75 216 HIS A N 1
ATOM 1618 C CA . HIS A 1 216 ? 3.578 -3.506 -9.938 1 98.75 216 HIS A CA 1
ATOM 1619 C C . HIS A 1 216 ? 4.324 -3.59 -11.258 1 98.75 216 HIS A C 1
ATOM 1621 O O . HIS A 1 216 ? 4.691 -2.564 -11.836 1 98.75 216 HIS A O 1
ATOM 1627 N N . ASP A 1 217 ? 4.531 -4.809 -11.781 1 98.56 217 ASP A N 1
ATOM 1628 C CA . ASP A 1 217 ? 5.16 -4.992 -13.086 1 98.56 217 ASP A CA 1
ATOM 1629 C C . ASP A 1 217 ? 4.215 -4.578 -14.211 1 98.56 217 ASP A C 1
ATOM 1631 O O . ASP A 1 217 ? 4.621 -3.881 -15.141 1 98.56 217 ASP A O 1
ATOM 1635 N N . ILE A 1 218 ? 2.955 -4.957 -14.055 1 98.81 218 ILE A N 1
ATOM 1636 C CA . ILE A 1 218 ? 1.938 -4.625 -15.047 1 98.81 218 ILE A CA 1
ATOM 1637 C C . ILE A 1 218 ? 1.812 -3.109 -15.172 1 98.81 218 ILE A C 1
ATOM 1639 O O . ILE A 1 218 ? 1.71 -2.578 -16.281 1 98.81 218 ILE A O 1
ATOM 1643 N N . LEU A 1 219 ? 1.929 -2.447 -14.016 1 98.81 219 LEU A N 1
ATOM 1644 C CA . LEU A 1 219 ? 1.583 -1.032 -13.953 1 98.81 219 LEU A CA 1
ATOM 1645 C C . LEU A 1 219 ? 2.824 -0.162 -14.125 1 98.81 219 LEU A C 1
ATOM 1647 O O . LEU A 1 219 ? 2.727 1.067 -14.141 1 98.81 219 LEU A O 1
ATOM 1651 N N . GLY A 1 220 ? 4.027 -0.759 -14.211 1 98.31 220 GLY A N 1
ATOM 1652 C CA . GLY A 1 220 ? 5.25 0.008 -14.383 1 98.31 220 GLY A CA 1
ATOM 1653 C C . GLY A 1 220 ? 5.68 0.732 -13.117 1 98.31 220 GLY A C 1
ATOM 1654 O O . GLY A 1 220 ? 6.188 1.854 -13.18 1 98.31 220 GLY A O 1
ATOM 1655 N N . LEU A 1 221 ? 5.461 0.122 -11.961 1 98.19 221 LEU A N 1
ATOM 1656 C CA . LEU A 1 221 ? 5.848 0.703 -10.68 1 98.19 221 LEU A CA 1
ATOM 1657 C C . LEU A 1 221 ? 7.117 0.048 -10.141 1 98.19 221 LEU A C 1
ATOM 1659 O O . LEU A 1 221 ? 7.773 0.592 -9.25 1 98.19 221 LEU A O 1
ATOM 1663 N N . SER A 1 222 ? 7.426 -1.161 -10.672 1 95.19 222 SER A N 1
ATOM 1664 C CA . SER A 1 222 ? 8.609 -1.881 -10.211 1 95.19 222 SER A CA 1
ATOM 1665 C C . SER A 1 222 ? 9.883 -1.223 -10.727 1 95.19 222 SER A C 1
ATOM 1667 O O . SER A 1 222 ? 9.93 -0.725 -11.852 1 95.19 222 SER A O 1
ATOM 1669 N N . GLU A 1 223 ? 10.93 -1.194 -9.914 1 89.69 223 GLU A N 1
ATOM 1670 C CA . GLU A 1 223 ? 12.219 -0.666 -10.344 1 89.69 223 GLU A CA 1
ATOM 1671 C C . GLU A 1 223 ? 12.789 -1.474 -11.508 1 89.69 223 GLU A C 1
ATOM 1673 O O . GLU A 1 223 ? 13.344 -0.907 -12.453 1 89.69 223 GLU A O 1
ATOM 1678 N N . THR A 1 224 ? 12.648 -2.764 -11.344 1 90.25 224 THR A N 1
ATOM 1679 C CA . THR A 1 224 ? 13.062 -3.693 -12.391 1 90.25 224 THR A CA 1
ATOM 1680 C C . THR A 1 224 ? 11.938 -4.668 -12.727 1 90.25 224 THR A C 1
ATOM 1682 O O . THR A 1 224 ? 11.336 -5.266 -11.828 1 90.25 224 THR A O 1
ATOM 1685 N N . ILE A 1 225 ? 11.68 -4.77 -14 1 93.12 225 ILE A N 1
ATOM 1686 C CA . ILE A 1 225 ? 10.664 -5.703 -14.469 1 93.12 225 ILE A CA 1
ATOM 1687 C C . ILE A 1 225 ? 11.336 -6.98 -14.977 1 93.12 225 ILE A C 1
ATOM 1689 O O . ILE A 1 225 ? 12.203 -6.926 -15.859 1 93.12 225 ILE A O 1
ATOM 1693 N N . PRO A 1 226 ? 10.93 -8.078 -14.445 1 94.31 226 PRO A N 1
ATOM 1694 C CA . PRO A 1 226 ? 11.531 -9.328 -14.922 1 94.31 226 PRO A CA 1
ATOM 1695 C C . PRO A 1 226 ? 11.273 -9.578 -16.406 1 94.31 226 PRO A C 1
ATOM 1697 O O . PRO A 1 226 ? 10.289 -9.078 -16.953 1 94.31 226 PRO A O 1
ATOM 1700 N N . PRO A 1 227 ? 12.164 -10.375 -17.016 1 93.12 227 PRO A N 1
ATOM 1701 C CA . PRO A 1 227 ? 12.047 -10.586 -18.469 1 93.12 227 PRO A CA 1
ATOM 1702 C C . PRO A 1 227 ? 10.75 -11.289 -18.859 1 93.12 227 PRO A C 1
ATOM 1704 O O . PRO A 1 227 ? 10.297 -11.156 -20 1 93.12 227 PRO A O 1
ATOM 1707 N N . PHE A 1 228 ? 10.133 -11.93 -17.969 1 96.19 228 PHE A N 1
ATOM 1708 C CA . PHE A 1 228 ? 8.945 -12.703 -18.312 1 96.19 228 PHE A CA 1
ATOM 1709 C C . PHE A 1 228 ? 7.684 -11.883 -18.109 1 96.19 228 PHE A C 1
ATOM 1711 O O . PHE A 1 228 ? 6.578 -12.352 -18.391 1 96.19 228 PHE A O 1
ATOM 1718 N N . ALA A 1 229 ? 7.801 -10.688 -17.547 1 96.81 229 ALA A N 1
ATOM 1719 C CA . ALA A 1 229 ? 6.652 -9.812 -17.312 1 96.81 229 ALA A CA 1
ATOM 1720 C C . ALA A 1 229 ? 6.496 -8.797 -18.438 1 96.81 229 ALA A C 1
ATOM 1722 O O . ALA A 1 229 ? 7.312 -8.758 -19.359 1 96.81 229 ALA A O 1
ATOM 1723 N N . GLU A 1 230 ? 5.41 -8.172 -18.422 1 96.56 230 GLU A N 1
ATOM 1724 C CA . GLU A 1 230 ? 5.09 -7.152 -19.406 1 96.56 230 GLU A CA 1
ATOM 1725 C C . GLU A 1 230 ? 4.457 -5.926 -18.766 1 96.56 230 GLU A C 1
ATOM 1727 O O . GLU A 1 230 ? 3.621 -6.051 -17.859 1 96.56 230 GLU A O 1
ATOM 1732 N N . LYS A 1 231 ? 4.938 -4.812 -19.203 1 97.69 231 LYS A N 1
ATOM 1733 C CA . LYS A 1 231 ? 4.41 -3.539 -18.719 1 97.69 231 LYS A CA 1
ATOM 1734 C C . LYS A 1 231 ? 3.244 -3.064 -19.578 1 97.69 231 LYS A C 1
ATOM 1736 O O . LYS A 1 231 ? 3.377 -2.93 -20.797 1 97.69 231 LYS A O 1
ATOM 1741 N N . TYR A 1 232 ? 2.098 -2.838 -18.984 1 98.56 232 TYR A N 1
ATOM 1742 C CA . TYR A 1 232 ? 0.901 -2.43 -19.719 1 98.56 232 TYR A CA 1
ATOM 1743 C C . TYR A 1 232 ? 0.601 -0.954 -19.484 1 98.56 232 TYR A C 1
ATOM 1745 O O . TYR A 1 232 ? -0.189 -0.354 -20.219 1 98.56 232 TYR A O 1
ATOM 1753 N N . ALA A 1 233 ? 1.206 -0.34 -18.484 1 98.38 233 ALA A N 1
ATOM 1754 C CA . ALA A 1 233 ? 1.104 1.087 -18.188 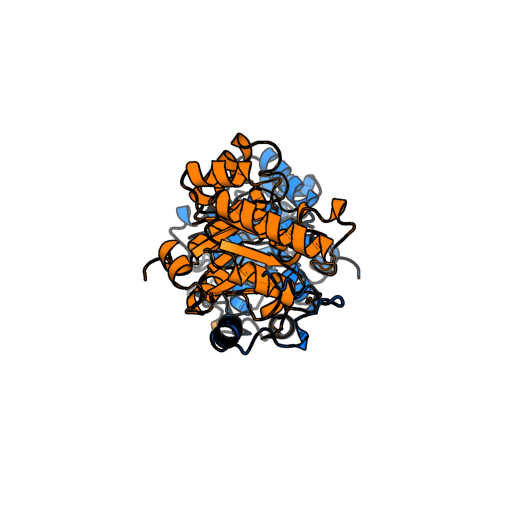1 98.38 233 ALA A CA 1
ATOM 1755 C C . ALA A 1 233 ? 2.377 1.603 -17.531 1 98.38 233 ALA A C 1
ATOM 1757 O O . ALA A 1 233 ? 3.188 0.817 -17.031 1 98.38 233 ALA A O 1
ATOM 1758 N N . ASP A 1 234 ? 2.623 2.879 -17.578 1 98.06 234 ASP A N 1
ATOM 1759 C CA . ASP A 1 234 ? 3.727 3.527 -16.875 1 98.06 234 ASP A CA 1
ATOM 1760 C C . ASP A 1 234 ? 3.209 4.445 -15.773 1 98.06 234 ASP A C 1
ATOM 1762 O O . ASP A 1 234 ? 3.377 5.664 -15.844 1 98.06 234 ASP A O 1
ATOM 1766 N N . LEU A 1 235 ? 2.703 3.834 -14.75 1 98.56 235 LEU A N 1
ATOM 1767 C CA . LEU A 1 235 ? 2.1 4.605 -13.672 1 98.56 235 LEU A CA 1
ATOM 1768 C C . LEU A 1 235 ? 3.148 5.445 -12.953 1 98.56 235 LEU A C 1
ATOM 1770 O O . LEU A 1 235 ? 2.834 6.508 -12.414 1 98.56 235 LEU A O 1
ATOM 1774 N N . ARG A 1 236 ? 4.371 4.949 -12.961 1 98.38 236 ARG A N 1
ATOM 1775 C CA . ARG A 1 236 ? 5.43 5.691 -12.281 1 98.38 236 ARG A CA 1
ATOM 1776 C C . ARG A 1 236 ? 5.562 7.102 -12.852 1 98.38 236 ARG A C 1
ATOM 1778 O O . ARG A 1 236 ? 5.52 8.086 -12.109 1 98.38 236 ARG A O 1
ATOM 1785 N N . SER A 1 237 ? 5.691 7.191 -14.18 1 98.5 237 SER A N 1
ATOM 1786 C CA . SER A 1 237 ? 5.867 8.484 -14.828 1 98.5 237 SER A CA 1
ATOM 1787 C C . SER A 1 237 ? 4.633 9.359 -14.656 1 98.5 237 SER A C 1
ATOM 1789 O O . SER A 1 237 ? 4.746 10.57 -14.453 1 98.5 237 SER A O 1
ATOM 1791 N N . ILE A 1 238 ? 3.467 8.773 -14.711 1 98.75 238 ILE A N 1
ATOM 1792 C CA . ILE A 1 238 ? 2.217 9.516 -14.602 1 98.75 238 ILE A CA 1
ATOM 1793 C C . ILE A 1 238 ? 2.066 10.078 -13.188 1 98.75 238 ILE A C 1
ATOM 1795 O O . ILE A 1 238 ? 1.727 11.25 -13.016 1 98.75 238 ILE A O 1
ATOM 1799 N N . ALA A 1 239 ? 2.375 9.25 -12.195 1 98.81 239 ALA A N 1
ATOM 1800 C CA . ALA A 1 239 ? 2.295 9.695 -10.805 1 98.81 239 ALA A CA 1
ATOM 1801 C C . ALA A 1 239 ? 3.33 10.773 -10.516 1 98.81 239 ALA A C 1
ATOM 1803 O O . ALA A 1 239 ? 3.031 11.766 -9.836 1 98.81 239 ALA A O 1
ATOM 1804 N N . LEU A 1 240 ? 4.559 10.57 -11.031 1 98.81 240 LEU A N 1
ATOM 1805 C CA . LEU A 1 240 ? 5.629 11.539 -10.82 1 98.81 240 LEU A CA 1
ATOM 1806 C C . LEU A 1 240 ? 5.23 12.906 -11.367 1 98.81 240 LEU A C 1
ATOM 1808 O O . LEU A 1 240 ? 5.363 13.914 -10.664 1 98.81 240 LEU A O 1
ATOM 1812 N N . GLU A 1 241 ? 4.699 12.922 -12.531 1 98.81 241 GLU A N 1
ATOM 1813 C CA . GLU A 1 241 ? 4.301 14.18 -13.156 1 98.81 241 GLU A CA 1
ATOM 1814 C C . GLU A 1 241 ? 3.137 14.82 -12.414 1 98.81 241 GLU A C 1
ATOM 1816 O O . GLU A 1 241 ? 3.09 16.047 -12.258 1 98.81 241 GLU A O 1
ATOM 1821 N N . ALA A 1 242 ? 2.203 14.023 -11.969 1 98.88 242 ALA A N 1
ATOM 1822 C CA . ALA A 1 242 ? 1.059 14.531 -11.227 1 98.88 242 ALA A CA 1
ATOM 1823 C C . ALA A 1 242 ? 1.507 15.219 -9.938 1 98.88 242 ALA A C 1
ATOM 1825 O O . ALA A 1 242 ? 1.057 16.328 -9.633 1 98.88 242 ALA A O 1
ATOM 1826 N N . VAL A 1 243 ? 2.434 14.594 -9.211 1 98.88 243 VAL A N 1
ATOM 1827 C CA . VAL A 1 243 ? 2.906 15.156 -7.953 1 98.88 243 VAL A CA 1
ATOM 1828 C C . VAL A 1 243 ? 3.756 16.391 -8.219 1 98.88 243 VAL A C 1
ATOM 1830 O O . VAL A 1 243 ? 3.688 17.375 -7.48 1 98.88 243 VAL A O 1
ATOM 1833 N N . ARG A 1 244 ? 4.531 16.375 -9.328 1 98.88 244 ARG A N 1
ATOM 1834 C CA . ARG A 1 244 ? 5.312 17.547 -9.711 1 98.88 244 ARG A CA 1
ATOM 1835 C C . ARG A 1 244 ? 4.402 18.75 -10 1 98.88 244 ARG A C 1
ATOM 1837 O O . ARG A 1 244 ? 4.703 19.875 -9.602 1 98.88 244 ARG A O 1
ATOM 1844 N N . ARG A 1 245 ? 3.34 18.5 -10.664 1 98.88 245 ARG A N 1
ATOM 1845 C CA . ARG A 1 245 ? 2.4 19.578 -11 1 98.88 245 ARG A CA 1
ATOM 1846 C C . ARG A 1 245 ? 1.745 20.125 -9.742 1 98.88 245 ARG A C 1
ATOM 1848 O O . ARG A 1 245 ? 1.6 21.344 -9.594 1 98.88 245 ARG A O 1
ATOM 1855 N N . PHE A 1 246 ? 1.353 19.25 -8.836 1 98.88 246 PHE A N 1
ATOM 1856 C CA . PHE A 1 246 ? 0.816 19.703 -7.559 1 98.88 246 PHE A CA 1
ATOM 1857 C C . PHE A 1 246 ? 1.835 20.578 -6.828 1 98.88 246 PHE A C 1
ATOM 1859 O O . PHE A 1 246 ? 1.508 21.672 -6.363 1 98.88 246 PHE A O 1
ATOM 1866 N N . ALA A 1 247 ? 3.068 20.062 -6.738 1 98.88 247 ALA A N 1
ATOM 1867 C CA . ALA A 1 247 ? 4.133 20.797 -6.051 1 98.88 247 ALA A CA 1
ATOM 1868 C C . ALA A 1 247 ? 4.352 22.172 -6.68 1 98.88 247 ALA A C 1
ATOM 1870 O O . ALA A 1 247 ? 4.473 23.172 -5.969 1 98.88 247 ALA A O 1
ATOM 1871 N N . ALA A 1 248 ? 4.367 22.234 -7.98 1 98.75 248 ALA A N 1
ATOM 1872 C CA . ALA A 1 248 ? 4.535 23.5 -8.695 1 98.75 248 ALA A CA 1
ATOM 1873 C C . ALA A 1 248 ? 3.373 24.438 -8.422 1 98.75 248 ALA A C 1
ATOM 1875 O O . ALA A 1 248 ? 3.576 25.641 -8.211 1 98.75 248 ALA A O 1
ATOM 1876 N N . ASP A 1 249 ? 2.176 23.859 -8.445 1 98.81 249 ASP A N 1
ATOM 1877 C CA . ASP A 1 249 ? 0.992 24.688 -8.203 1 98.81 249 ASP A CA 1
ATOM 1878 C C . ASP A 1 249 ? 1.024 25.297 -6.805 1 98.81 249 ASP A C 1
ATOM 1880 O O . ASP A 1 249 ? 0.627 26.453 -6.617 1 98.81 249 ASP A O 1
ATOM 1884 N N . VAL A 1 250 ? 1.511 24.531 -5.824 1 98.75 250 VAL A N 1
ATOM 1885 C CA . VAL A 1 250 ? 1.627 25.031 -4.461 1 98.75 250 VAL A CA 1
ATOM 1886 C C . VAL A 1 250 ? 2.676 26.156 -4.414 1 98.75 250 VAL A C 1
ATOM 1888 O O . VAL A 1 250 ? 2.412 27.234 -3.9 1 98.75 250 VAL A O 1
ATOM 1891 N N . ARG A 1 251 ? 3.842 25.969 -4.98 1 98.5 251 ARG A N 1
ATOM 1892 C CA . ARG A 1 251 ? 4.961 26.891 -4.898 1 98.5 251 ARG A CA 1
ATOM 1893 C C . ARG A 1 251 ? 4.668 28.172 -5.68 1 98.5 251 ARG A C 1
ATOM 1895 O O . ARG A 1 251 ? 5.129 29.25 -5.309 1 98.5 251 ARG A O 1
ATOM 1902 N N . GLU A 1 252 ? 3.844 28.062 -6.699 1 97.94 252 GLU A N 1
ATOM 1903 C CA . GLU A 1 252 ? 3.543 29.203 -7.551 1 97.94 252 GLU A CA 1
ATOM 1904 C C . GLU A 1 252 ? 2.227 29.859 -7.148 1 97.94 252 GLU A C 1
ATOM 1906 O O . GLU A 1 252 ? 1.771 30.797 -7.801 1 97.94 252 GLU A O 1
ATOM 1911 N N . GLY A 1 253 ? 1.541 29.328 -6.164 1 97.06 253 GLY A N 1
ATOM 1912 C CA . GLY A 1 253 ? 0.323 29.938 -5.641 1 97.06 253 GLY A CA 1
ATOM 1913 C C . GLY A 1 253 ? -0.901 29.625 -6.484 1 97.06 253 GLY A C 1
ATOM 1914 O O . GLY A 1 253 ? -1.912 30.328 -6.395 1 97.06 253 GLY A O 1
ATOM 1915 N N . ARG A 1 254 ? -0.797 28.547 -7.301 1 98.12 254 ARG A N 1
ATOM 1916 C CA . ARG A 1 254 ? -1.916 28.141 -8.148 1 98.12 254 ARG A CA 1
ATOM 1917 C C . ARG A 1 254 ? -2.848 27.188 -7.418 1 98.12 254 ARG A C 1
ATOM 1919 O O . ARG A 1 254 ? -3.967 26.938 -7.867 1 98.12 254 ARG A O 1
ATOM 1926 N N . PHE A 1 255 ? -2.449 26.688 -6.363 1 98.38 255 PHE A N 1
ATOM 1927 C CA . PHE A 1 255 ? -3.227 25.844 -5.453 1 98.38 255 PHE A CA 1
ATOM 1928 C C . PHE A 1 255 ? -2.953 26.234 -4.004 1 98.38 255 PHE A C 1
ATOM 1930 O O . PHE A 1 255 ? -1.811 26.516 -3.633 1 98.38 255 PHE A O 1
ATOM 1937 N N . PRO A 1 256 ? -4.039 26.234 -3.195 1 98.25 256 PRO A N 1
ATOM 1938 C CA . PRO A 1 256 ? -5.453 26.047 -3.521 1 98.25 256 PRO A CA 1
ATOM 1939 C C . PRO A 1 256 ? -6.066 27.25 -4.23 1 98.25 256 PRO A C 1
ATOM 1941 O O . PRO A 1 256 ? -5.461 28.328 -4.262 1 98.25 256 PRO A O 1
ATOM 1944 N N . ARG A 1 257 ? -7.145 27.047 -4.926 1 97.5 257 ARG A N 1
ATOM 1945 C CA . ARG A 1 257 ? -7.945 28.094 -5.566 1 97.5 257 ARG A CA 1
ATOM 1946 C C . ARG A 1 257 ? -9.211 28.375 -4.766 1 97.5 257 ARG A C 1
ATOM 1948 O O . ARG A 1 257 ? -9.477 27.719 -3.756 1 97.5 257 ARG A O 1
ATOM 1955 N N . GLU A 1 258 ? -9.953 29.328 -5.199 1 96.56 258 GLU A N 1
ATOM 1956 C CA . GLU A 1 258 ? -11.172 29.75 -4.516 1 96.56 258 GLU A CA 1
ATOM 1957 C C . GLU A 1 258 ? -12.133 28.594 -4.332 1 96.56 258 GLU A C 1
ATOM 1959 O O . GLU A 1 258 ? -12.797 28.484 -3.297 1 96.56 258 GLU A O 1
ATOM 1964 N N . LYS A 1 259 ? -12.234 27.656 -5.25 1 96.38 259 LYS A N 1
ATOM 1965 C CA . LYS A 1 259 ? -13.164 26.516 -5.188 1 96.38 259 LYS A CA 1
ATOM 1966 C C . LYS A 1 259 ? -12.766 25.547 -4.082 1 96.38 259 LYS A C 1
ATOM 1968 O O . LYS A 1 259 ? -13.547 24.672 -3.699 1 96.38 259 LYS A O 1
ATOM 1973 N N . HIS A 1 260 ? -11.461 25.688 -3.586 1 96.94 260 HIS A N 1
ATOM 1974 C CA . HIS A 1 260 ? -10.945 24.75 -2.588 1 96.94 260 HIS A CA 1
ATOM 1975 C C . HIS A 1 260 ? -11.094 25.328 -1.18 1 96.94 260 HIS A C 1
ATOM 1977 O O . HIS A 1 260 ? -10.688 24.688 -0.204 1 96.94 260 HIS A O 1
ATOM 1983 N N . VAL A 1 261 ? -11.609 26.562 -1.012 1 95.19 261 VAL A N 1
ATOM 1984 C CA . VAL A 1 261 ? -11.586 27.219 0.287 1 95.19 261 VAL A CA 1
ATOM 1985 C C . VAL A 1 261 ? -12.992 27.672 0.667 1 95.19 261 VAL A C 1
ATOM 1987 O O . VAL A 1 261 ? -13.883 27.719 -0.181 1 95.19 261 VAL A O 1
ATOM 1990 N N . PHE A 1 262 ? -13.266 27.891 1.962 1 94.19 262 PHE A N 1
ATOM 1991 C CA . PHE A 1 262 ? -14.492 28.516 2.447 1 94.19 262 PHE A CA 1
ATOM 1992 C C . PHE A 1 262 ? -14.164 29.656 3.404 1 94.19 262 PHE A C 1
ATOM 1994 O O . PHE A 1 262 ? -13.031 29.781 3.859 1 94.19 262 PHE A O 1
ATOM 2001 N N . HIS A 1 263 ? -15.141 30.531 3.584 1 94 263 HIS A N 1
ATOM 2002 C CA . HIS A 1 263 ? -14.906 31.781 4.301 1 94 263 HIS A CA 1
ATOM 2003 C C . HIS A 1 263 ? -15.789 31.875 5.539 1 94 263 HIS A C 1
ATOM 2005 O O . HIS A 1 263 ? -16.875 31.281 5.59 1 94 263 HIS A O 1
ATOM 2011 N N . MET A 1 264 ? -15.266 32.594 6.406 1 90.38 264 MET A N 1
ATOM 2012 C CA . MET A 1 264 ? -16.078 32.938 7.574 1 90.38 264 MET A CA 1
ATOM 2013 C C . MET A 1 264 ? -17.203 33.906 7.191 1 90.38 264 MET A C 1
ATOM 2015 O O . MET A 1 264 ? -17 34.781 6.363 1 90.38 264 MET A O 1
ATOM 2019 N N . LYS A 1 265 ? -18.453 33.656 7.719 1 76.81 265 LYS A N 1
ATOM 2020 C CA . LYS A 1 265 ? -19.562 34.562 7.461 1 76.81 265 LYS A CA 1
ATOM 2021 C C . LYS A 1 265 ? -19.422 35.844 8.273 1 76.81 265 LYS A C 1
ATOM 2023 O O . LYS A 1 265 ? -19.703 36.938 7.77 1 76.81 265 LYS A O 1
ATOM 2028 N N . GLU A 1 266 ? -19.062 35.656 9.492 1 69.5 266 GLU A N 1
ATOM 2029 C CA . GLU A 1 266 ? -18.984 36.781 10.398 1 69.5 266 GLU A CA 1
ATOM 2030 C C . GLU A 1 266 ? -17.656 37.5 10.289 1 69.5 266 GLU A C 1
ATOM 2032 O O . GLU A 1 266 ? -16.625 36.875 9.977 1 69.5 266 GLU A O 1
ATOM 2037 N N . THR A 1 267 ? -17.578 38.906 10.164 1 65.06 267 THR A N 1
ATOM 2038 C CA . THR A 1 267 ? -16.359 39.688 10.117 1 65.06 267 THR A CA 1
ATOM 2039 C C . THR A 1 267 ? -15.492 39.438 11.336 1 65.06 267 THR A C 1
ATOM 2041 O O . THR A 1 267 ? -15.945 39.594 12.477 1 65.06 267 THR A O 1
ATOM 2044 N N . TRP A 1 268 ? -14.805 38.406 11.508 1 63.41 268 TRP A N 1
ATOM 2045 C CA . TRP A 1 268 ? -13.828 38.125 12.555 1 63.41 268 TRP A CA 1
ATOM 2046 C C . TRP A 1 268 ? -12.641 39.094 12.453 1 63.41 268 TRP A C 1
ATOM 2048 O O . TRP A 1 268 ? -11.609 38.875 13.102 1 63.41 268 TRP A O 1
ATOM 2058 N N . ARG A 1 269 ? -12.805 40.375 11.852 1 52.5 269 ARG A N 1
ATOM 2059 C CA . ARG A 1 269 ? -11.695 41.312 11.789 1 52.5 269 ARG A CA 1
ATOM 2060 C C . ARG A 1 269 ? -11.141 41.594 13.188 1 52.5 269 ARG A C 1
ATOM 2062 O O . ARG A 1 269 ? -11.789 42.25 14 1 52.5 269 ARG A O 1
ATOM 2069 N N . ARG A 1 270 ? -10.445 40.781 13.914 1 47.75 270 ARG A N 1
ATOM 2070 C CA . ARG A 1 270 ? -9.75 41.406 15.047 1 47.75 270 ARG A CA 1
ATOM 2071 C C . ARG A 1 270 ? -9.047 42.688 14.633 1 47.75 270 ARG A C 1
ATOM 2073 O O . ARG A 1 270 ? -8.109 42.656 13.844 1 47.75 270 ARG A O 1
ATOM 2080 N N . ASP A 1 271 ? -9.734 43.75 14.359 1 39.41 271 ASP A N 1
ATOM 2081 C CA . ASP A 1 271 ? -9.133 45.062 14.609 1 39.41 271 ASP A CA 1
ATOM 2082 C C . ASP A 1 271 ? -8.18 45.031 15.797 1 39.41 271 ASP A C 1
ATOM 2084 O O . ASP A 1 271 ? -8.617 45 16.953 1 39.41 271 ASP A O 1
ATOM 2088 N N . ARG A 1 272 ? -7.391 44.219 16.156 1 37 272 ARG A N 1
ATOM 2089 C CA . ARG A 1 272 ? -6.559 44.719 17.266 1 37 272 ARG A CA 1
ATOM 2090 C C . ARG A 1 272 ? -6.098 46.156 17.016 1 37 272 ARG A C 1
ATOM 2092 O O . ARG A 1 272 ? -5.645 46.469 15.914 1 37 272 ARG A O 1
ATOM 2099 N N . GLU A 1 273 ? -6.57 47.156 17.844 1 29.94 273 GLU A N 1
ATOM 2100 C CA . GLU A 1 273 ? -5.859 48.25 18.516 1 29.94 273 GLU A CA 1
ATOM 2101 C C . GLU A 1 273 ? -4.426 47.844 18.844 1 29.94 273 GLU A C 1
ATOM 2103 O O . GLU A 1 273 ? -4.16 46.688 19.172 1 29.94 273 GLU A O 1
ATOM 2108 N N . MET B 1 1 ? 21.859 13.25 -1.74 1 61.38 1 MET B N 1
ATOM 2109 C CA . MET B 1 1 ? 21.156 14.461 -1.339 1 61.38 1 MET B CA 1
ATOM 2110 C C . MET B 1 1 ? 20.781 14.406 0.139 1 61.38 1 MET B C 1
ATOM 2112 O O . MET B 1 1 ? 20.484 13.336 0.67 1 61.38 1 MET B O 1
ATOM 2116 N N . GLN B 1 2 ? 20.984 15.57 0.885 1 84.25 2 GLN B N 1
ATOM 2117 C CA . GLN B 1 2 ? 20.797 15.602 2.33 1 84.25 2 GLN B CA 1
ATOM 2118 C C . GLN B 1 2 ? 19.312 15.688 2.686 1 84.25 2 GLN B C 1
ATOM 2120 O O . GLN B 1 2 ? 18.547 16.359 1.995 1 84.25 2 GLN B O 1
ATOM 2125 N N . ARG B 1 3 ? 18.844 14.859 3.643 1 93.5 3 ARG B N 1
ATOM 2126 C CA . ARG B 1 3 ? 17.484 14.875 4.168 1 93.5 3 ARG B CA 1
ATOM 2127 C C . ARG B 1 3 ? 17.094 16.266 4.652 1 93.5 3 ARG B C 1
ATOM 2129 O O . ARG B 1 3 ? 17.891 16.938 5.312 1 93.5 3 ARG B O 1
ATOM 2136 N N . ILE B 1 4 ? 15.945 16.734 4.238 1 97.88 4 ILE B N 1
ATOM 2137 C CA . ILE B 1 4 ? 15.414 18.016 4.699 1 97.88 4 ILE B CA 1
ATOM 2138 C C . ILE B 1 4 ? 15.273 18 6.219 1 97.88 4 ILE B C 1
ATOM 2140 O O . ILE B 1 4 ? 14.719 17.047 6.785 1 97.88 4 ILE B O 1
ATOM 2144 N N . SER B 1 5 ? 15.781 19 6.871 1 97.75 5 SER B N 1
ATOM 2145 C CA . SER B 1 5 ? 15.789 19.078 8.328 1 97.75 5 SER B CA 1
ATOM 2146 C C . SER B 1 5 ? 14.703 20.016 8.844 1 97.75 5 SER B C 1
ATOM 2148 O O . SER B 1 5 ? 14.055 20.703 8.055 1 97.75 5 SER B O 1
ATOM 2150 N N . VAL B 1 6 ? 14.586 19.969 10.141 1 98.38 6 VAL B N 1
ATOM 2151 C CA . VAL B 1 6 ? 13.688 20.906 10.805 1 98.38 6 VAL B CA 1
ATOM 2152 C C . VAL B 1 6 ? 14.086 22.344 10.469 1 98.38 6 VAL B C 1
ATOM 2154 O O . VAL B 1 6 ? 13.234 23.188 10.172 1 98.38 6 VAL B O 1
ATOM 2157 N N . ARG B 1 7 ? 15.336 22.609 10.461 1 97.94 7 ARG B N 1
ATOM 2158 C CA . ARG B 1 7 ? 15.852 23.938 10.164 1 97.94 7 ARG B CA 1
ATOM 2159 C C . ARG B 1 7 ? 15.461 24.375 8.758 1 97.94 7 ARG B C 1
ATOM 2161 O O . ARG B 1 7 ? 15.125 25.531 8.531 1 97.94 7 ARG B O 1
ATOM 2168 N N . ASP B 1 8 ? 15.617 23.406 7.816 1 98.31 8 ASP B N 1
ATOM 2169 C CA . ASP B 1 8 ? 15.242 23.719 6.438 1 98.31 8 ASP B CA 1
ATOM 2170 C C . ASP B 1 8 ? 13.766 24.094 6.34 1 98.31 8 ASP B C 1
ATOM 2172 O O . ASP B 1 8 ? 13.414 25.031 5.613 1 98.31 8 ASP B O 1
ATOM 2176 N N . ILE B 1 9 ? 12.922 23.406 7.07 1 98.75 9 ILE B N 1
ATOM 2177 C CA . ILE B 1 9 ? 11.484 23.656 7.031 1 98.75 9 ILE B CA 1
ATOM 2178 C C . ILE B 1 9 ? 11.188 25.016 7.664 1 98.75 9 ILE B C 1
ATOM 2180 O O . ILE B 1 9 ? 10.43 25.812 7.105 1 98.75 9 ILE B O 1
ATOM 2184 N N . LEU B 1 10 ? 11.797 25.297 8.805 1 98.56 10 LEU B N 1
ATOM 2185 C CA . LEU B 1 10 ? 11.609 26.562 9.5 1 98.56 10 LEU B CA 1
ATOM 2186 C C . LEU B 1 10 ? 12.031 27.734 8.625 1 98.56 10 LEU B C 1
ATOM 2188 O O . LEU B 1 10 ? 11.398 28.797 8.641 1 98.56 10 LEU B O 1
ATOM 2192 N N . ALA B 1 11 ? 13.031 27.562 7.832 1 98.19 11 ALA B N 1
ATOM 2193 C CA . ALA B 1 11 ? 13.578 28.609 6.988 1 98.19 11 ALA B CA 1
ATOM 2194 C C . ALA B 1 11 ? 12.609 28.984 5.867 1 98.19 11 ALA B C 1
ATOM 2196 O O . ALA B 1 11 ? 12.734 30.047 5.258 1 98.19 11 ALA B O 1
ATOM 2197 N N . LYS B 1 12 ? 11.672 28.125 5.652 1 98.12 12 LYS B N 1
ATOM 2198 C CA . LYS B 1 12 ? 10.742 28.344 4.555 1 98.12 12 LYS B CA 1
ATOM 2199 C C . LYS B 1 12 ? 9.586 29.25 4.988 1 98.12 12 LYS B C 1
ATOM 2201 O O . LYS B 1 12 ? 8.859 29.781 4.148 1 98.12 12 LYS B O 1
ATOM 2206 N N . LYS B 1 13 ? 9.383 29.406 6.234 1 98.31 13 LYS B N 1
ATOM 2207 C CA . LYS B 1 13 ? 8.266 30.219 6.707 1 98.31 13 LYS B CA 1
ATOM 2208 C C . LYS B 1 13 ? 8.281 31.609 6.078 1 98.31 13 LYS B C 1
ATOM 2210 O O . LYS B 1 13 ? 9.289 32.312 6.164 1 98.31 13 LYS B O 1
ATOM 2215 N N . GLY B 1 14 ? 7.191 31.938 5.477 1 96 14 GLY B N 1
ATOM 2216 C CA . GLY B 1 14 ? 7.055 33.25 4.898 1 96 14 GLY B CA 1
ATOM 2217 C C . GLY B 1 14 ? 7.949 33.5 3.697 1 96 14 GLY B C 1
ATOM 2218 O O . GLY B 1 14 ? 8.039 34.594 3.178 1 96 14 GLY B O 1
ATOM 2219 N N . ARG B 1 15 ? 8.664 32.531 3.184 1 96.25 15 ARG B N 1
ATOM 2220 C CA . ARG B 1 15 ? 9.609 32.688 2.08 1 96.25 15 ARG B CA 1
ATOM 2221 C C . ARG B 1 15 ? 9.227 31.797 0.902 1 96.25 15 ARG B C 1
ATOM 2223 O O . ARG B 1 15 ? 8.977 32.281 -0.198 1 96.25 15 ARG B O 1
ATOM 2230 N N . GLU B 1 16 ? 9.18 30.562 1.136 1 97.19 16 GLU B N 1
ATOM 2231 C CA . GLU B 1 16 ? 8.844 29.562 0.116 1 97.19 16 GLU B CA 1
ATOM 2232 C C . GLU B 1 16 ? 7.773 28.594 0.616 1 97.19 16 GLU B C 1
ATOM 2234 O O . GLU B 1 16 ? 7.859 28.094 1.736 1 97.19 16 GLU B O 1
ATOM 2239 N N . PRO B 1 17 ? 6.809 28.312 -0.206 1 98.69 17 PRO B N 1
ATOM 2240 C CA . PRO B 1 17 ? 5.754 27.406 0.233 1 98.69 17 PRO B CA 1
ATOM 2241 C C . PRO B 1 17 ? 6.258 25.969 0.439 1 98.69 17 PRO B C 1
ATOM 2243 O O . PRO B 1 17 ? 7.02 25.453 -0.384 1 98.69 17 PRO B O 1
ATOM 2246 N N . ILE B 1 18 ? 5.848 25.375 1.533 1 98.88 18 ILE B N 1
ATOM 2247 C CA . ILE B 1 18 ? 6.164 24 1.871 1 98.88 18 ILE B CA 1
ATOM 2248 C C . ILE B 1 18 ? 5.195 23.062 1.157 1 98.88 18 ILE B C 1
ATOM 2250 O O . ILE B 1 18 ? 3.979 23.234 1.228 1 98.88 18 ILE B O 1
ATOM 2254 N N . VAL B 1 19 ? 5.723 22.062 0.446 1 98.94 19 VAL B N 1
ATOM 2255 C CA . VAL B 1 19 ? 4.902 21.047 -0.209 1 98.94 19 VAL B CA 1
ATOM 2256 C C . VAL B 1 19 ? 4.969 19.734 0.579 1 98.94 19 VAL B C 1
ATOM 2258 O O . VAL B 1 19 ? 6.043 19.156 0.746 1 98.94 19 VAL B O 1
ATOM 2261 N N . MET B 1 20 ? 3.826 19.328 1.095 1 98.94 20 MET B N 1
ATOM 2262 C CA . MET B 1 20 ? 3.688 18.047 1.805 1 98.94 20 MET B CA 1
ATOM 2263 C C . MET B 1 20 ? 2.705 17.141 1.086 1 98.94 20 MET B C 1
ATOM 2265 O O . MET B 1 20 ? 1.659 17.578 0.615 1 98.94 20 MET B O 1
ATOM 2269 N N . VAL B 1 21 ? 3.059 15.852 0.919 1 98.94 21 VAL B N 1
ATOM 2270 C CA . VAL B 1 21 ? 2.211 14.844 0.29 1 98.94 21 VAL B CA 1
ATOM 2271 C C . VAL B 1 21 ? 2.283 13.539 1.082 1 98.94 21 VAL B C 1
ATOM 2273 O O . VAL B 1 21 ? 3.352 13.164 1.571 1 98.94 21 VAL B O 1
ATOM 2276 N N . THR B 1 22 ? 1.163 12.906 1.211 1 98.94 22 THR B N 1
ATOM 2277 C CA . THR B 1 22 ? 1.204 11.617 1.897 1 98.94 22 THR B CA 1
ATOM 2278 C C . THR B 1 22 ? 1.777 10.539 0.986 1 98.94 22 THR B C 1
ATOM 2280 O O . THR B 1 22 ? 1.699 10.648 -0.239 1 98.94 22 THR B O 1
ATOM 2283 N N . ALA B 1 23 ? 2.336 9.555 1.509 1 98.88 23 ALA B N 1
ATOM 2284 C CA . ALA B 1 23 ? 2.707 8.281 0.885 1 98.88 23 ALA B CA 1
ATOM 2285 C C . ALA B 1 23 ? 2.688 7.148 1.902 1 98.88 23 ALA B C 1
ATOM 2287 O O . ALA B 1 23 ? 2.809 7.383 3.107 1 98.88 23 ALA B O 1
ATOM 2288 N N . TYR B 1 24 ? 2.611 5.887 1.376 1 98.88 24 TYR B N 1
ATOM 2289 C CA . TYR B 1 24 ? 2.338 4.812 2.326 1 98.88 24 TYR B CA 1
ATOM 2290 C C . TYR B 1 24 ? 3.154 3.57 1.993 1 98.88 24 TYR B C 1
ATOM 2292 O O . TYR B 1 24 ? 3.092 2.568 2.709 1 98.88 24 TYR B O 1
ATOM 2300 N N . ASP B 1 25 ? 3.83 3.578 0.855 1 98.75 25 ASP B N 1
ATOM 2301 C CA . ASP B 1 25 ? 4.637 2.428 0.46 1 98.75 25 ASP B CA 1
ATOM 2302 C C . ASP B 1 25 ? 5.926 2.873 -0.228 1 98.75 25 ASP B C 1
ATOM 2304 O O . ASP B 1 25 ? 6.168 4.07 -0.389 1 98.75 25 ASP B O 1
ATOM 2308 N N . TYR B 1 26 ? 6.77 1.927 -0.548 1 98.75 26 TYR B N 1
ATOM 2309 C CA . TYR B 1 26 ? 8.125 2.154 -1.044 1 98.75 26 TYR B CA 1
ATOM 2310 C C . TYR B 1 26 ? 8.094 2.82 -2.416 1 98.75 26 TYR B C 1
ATOM 2312 O O . TYR B 1 26 ? 8.711 3.871 -2.613 1 98.75 26 TYR B O 1
ATOM 2320 N N . PRO B 1 27 ? 7.371 2.324 -3.404 1 98.62 27 PRO B N 1
ATOM 2321 C CA . PRO B 1 27 ? 7.438 2.924 -4.738 1 98.62 27 PRO B CA 1
ATOM 2322 C C . PRO B 1 27 ? 6.867 4.34 -4.777 1 98.62 27 PRO B C 1
ATOM 2324 O O . PRO B 1 27 ? 7.445 5.223 -5.418 1 98.62 27 PRO B O 1
ATOM 2327 N N . PHE B 1 28 ? 5.754 4.605 -4.074 1 98.81 28 PHE B N 1
ATOM 2328 C CA . PHE B 1 28 ? 5.156 5.934 -4.129 1 98.81 28 PHE B CA 1
ATOM 2329 C C . PHE B 1 28 ? 5.953 6.922 -3.287 1 98.81 28 PHE B C 1
ATOM 2331 O O . PHE B 1 28 ? 6.023 8.109 -3.613 1 98.81 28 PHE B O 1
ATOM 2338 N N . ALA B 1 29 ? 6.609 6.418 -2.203 1 98.88 29 ALA B N 1
ATOM 2339 C CA . ALA B 1 29 ? 7.531 7.289 -1.478 1 98.88 29 ALA B CA 1
ATOM 2340 C C . ALA B 1 29 ? 8.664 7.762 -2.383 1 98.88 29 ALA B C 1
ATOM 2342 O O . ALA B 1 29 ? 9.047 8.938 -2.35 1 98.88 29 ALA B O 1
ATOM 2343 N N . ARG B 1 30 ? 9.18 6.844 -3.203 1 98.62 30 ARG B N 1
ATOM 2344 C CA . ARG B 1 30 ? 10.242 7.199 -4.141 1 98.62 30 ARG B CA 1
ATOM 2345 C C . ARG B 1 30 ? 9.758 8.234 -5.152 1 98.62 30 ARG B C 1
ATOM 2347 O O . ARG B 1 30 ? 10.469 9.195 -5.453 1 98.62 30 ARG B O 1
ATOM 2354 N N . ILE B 1 31 ? 8.586 8.031 -5.617 1 98.81 31 ILE B N 1
ATOM 2355 C CA . ILE B 1 31 ? 7.996 8.914 -6.625 1 98.81 31 ILE B CA 1
ATOM 2356 C C . ILE B 1 31 ? 7.789 10.305 -6.035 1 98.81 31 ILE B C 1
ATOM 2358 O O . ILE B 1 31 ? 8.18 11.305 -6.641 1 98.81 31 ILE B O 1
ATOM 2362 N N . VAL B 1 32 ? 7.191 10.352 -4.859 1 98.88 32 VAL B N 1
ATOM 2363 C CA . VAL B 1 32 ? 6.898 11.617 -4.191 1 98.88 32 VAL B CA 1
ATOM 2364 C C . VAL B 1 32 ? 8.203 12.336 -3.857 1 98.88 32 VAL B C 1
ATOM 2366 O O . VAL B 1 32 ? 8.312 13.555 -4.043 1 98.88 32 VAL B O 1
ATOM 2369 N N . ASP B 1 33 ? 9.172 11.594 -3.412 1 98.75 33 ASP B N 1
ATOM 2370 C CA . ASP B 1 33 ? 10.484 12.148 -3.117 1 98.75 33 ASP B CA 1
ATOM 2371 C C . ASP B 1 33 ? 11.133 12.727 -4.375 1 98.75 33 ASP B C 1
ATOM 2373 O O . ASP B 1 33 ? 11.625 13.859 -4.363 1 98.75 33 ASP B O 1
ATOM 2377 N N . GLU B 1 34 ? 11.102 11.977 -5.398 1 98.44 34 GLU B N 1
ATOM 2378 C CA . GLU B 1 34 ? 11.688 12.383 -6.672 1 98.44 34 GLU B CA 1
ATOM 2379 C C . GLU B 1 34 ? 10.984 13.617 -7.23 1 98.44 34 GLU B C 1
ATOM 2381 O O . GLU B 1 34 ? 11.602 14.43 -7.922 1 98.44 34 GLU B O 1
ATOM 2386 N N . ALA B 1 35 ? 9.711 13.805 -6.902 1 98.75 35 ALA B N 1
ATOM 2387 C CA . ALA B 1 35 ? 8.922 14.938 -7.375 1 98.75 35 ALA B CA 1
ATOM 2388 C C . ALA B 1 35 ? 9.352 16.234 -6.688 1 98.75 35 ALA B C 1
ATOM 2390 O O . ALA B 1 35 ? 8.891 17.312 -7.051 1 98.75 35 ALA B O 1
ATOM 2391 N N . GLY B 1 36 ? 10.141 16.125 -5.598 1 98.06 36 GLY B N 1
ATOM 2392 C CA . GLY B 1 36 ? 10.703 17.297 -4.957 1 98.06 36 GLY B CA 1
ATOM 2393 C C . GLY B 1 36 ? 9.852 17.828 -3.818 1 98.06 36 GLY B C 1
ATOM 2394 O O . GLY B 1 36 ? 9.938 19.016 -3.473 1 98.06 36 GLY B O 1
ATOM 2395 N N . VAL B 1 37 ? 9.055 17.031 -3.283 1 98.56 37 VAL B N 1
ATOM 2396 C CA . VAL B 1 37 ? 8.242 17.438 -2.145 1 98.56 37 VAL B CA 1
ATOM 2397 C C . VAL B 1 37 ? 9.141 17.672 -0.931 1 98.56 37 VAL B C 1
ATOM 2399 O O . VAL B 1 37 ? 10.234 17.109 -0.839 1 98.56 37 VAL B O 1
ATOM 2402 N N . ASP B 1 38 ? 8.711 18.516 -0.032 1 98.88 38 ASP B N 1
ATOM 2403 C CA . ASP B 1 38 ? 9.523 18.844 1.133 1 98.88 38 ASP B CA 1
ATOM 2404 C C . ASP B 1 38 ? 9.328 17.828 2.254 1 98.88 38 ASP B C 1
ATOM 2406 O O . ASP B 1 38 ? 10.289 17.453 2.93 1 98.88 38 ASP B O 1
ATOM 2410 N N . MET B 1 39 ? 8.062 17.422 2.449 1 98.94 39 MET B N 1
ATOM 2411 C CA . MET B 1 39 ? 7.688 16.5 3.516 1 98.94 39 MET B CA 1
ATOM 2412 C C . MET B 1 39 ? 6.785 15.391 2.982 1 98.94 39 MET B C 1
ATOM 2414 O O . MET B 1 39 ? 5.879 15.656 2.189 1 98.94 39 MET B O 1
ATOM 2418 N N . ILE B 1 40 ? 7.121 14.188 3.367 1 98.94 40 ILE B N 1
ATOM 2419 C CA . ILE B 1 40 ? 6.23 13.055 3.123 1 98.94 40 ILE B CA 1
ATOM 2420 C C . ILE B 1 40 ? 5.523 12.672 4.418 1 98.94 40 ILE B C 1
ATOM 2422 O O . ILE B 1 40 ? 6.172 12.312 5.406 1 98.94 40 ILE B O 1
ATOM 2426 N N . LEU B 1 41 ? 4.234 12.797 4.375 1 98.94 41 LEU B N 1
ATOM 2427 C CA . LEU B 1 41 ? 3.428 12.43 5.539 1 98.94 41 LEU B CA 1
ATOM 2428 C C . LEU B 1 41 ? 2.916 11 5.422 1 98.94 41 LEU B C 1
ATOM 2430 O O . LEU B 1 41 ? 2.24 10.656 4.449 1 98.94 41 LEU B O 1
ATOM 2434 N N . VAL B 1 42 ? 3.318 10.125 6.348 1 98.94 42 VAL B N 1
ATOM 2435 C CA . VAL B 1 42 ? 2.633 8.844 6.516 1 98.94 42 VAL B CA 1
ATOM 2436 C C . VAL B 1 42 ? 1.397 9.031 7.391 1 98.94 42 VAL B C 1
ATOM 2438 O O . VAL B 1 42 ? 1.46 8.859 8.609 1 98.94 42 VAL B O 1
ATOM 2441 N N . GLY B 1 43 ? 0.331 9.375 6.77 1 98.62 43 GLY B N 1
ATOM 2442 C CA . GLY B 1 43 ? -0.876 9.773 7.477 1 98.62 43 GLY B CA 1
ATOM 2443 C C . GLY B 1 43 ? -1.707 8.602 7.949 1 98.62 43 GLY B C 1
ATOM 2444 O O . GLY B 1 43 ? -1.708 7.539 7.32 1 98.62 43 GLY B O 1
ATOM 2445 N N . ASP B 1 44 ? -2.477 8.852 9.031 1 98.12 44 ASP B N 1
ATOM 2446 C CA . ASP B 1 44 ? -3.369 7.797 9.5 1 98.12 44 ASP B CA 1
ATOM 2447 C C . ASP B 1 44 ? -4.555 7.621 8.555 1 98.12 44 ASP B C 1
ATOM 2449 O O . ASP B 1 44 ? -5.312 6.656 8.664 1 98.12 44 ASP B O 1
ATOM 2453 N N . SER B 1 45 ? -4.641 8.492 7.508 1 97.69 45 SER B N 1
ATOM 2454 C CA . SER B 1 45 ? -5.574 8.25 6.41 1 97.69 45 SER B CA 1
ATOM 2455 C C . SER B 1 45 ? -5.301 6.91 5.738 1 97.69 45 SER B C 1
ATOM 2457 O O . SER B 1 45 ? -6.137 6.41 4.98 1 97.69 45 SER B O 1
ATOM 2459 N N . ALA B 1 46 ? -4.129 6.305 5.992 1 98.38 46 ALA B N 1
ATOM 2460 C CA . ALA B 1 46 ? -3.807 4.973 5.496 1 98.38 46 ALA B CA 1
ATOM 2461 C C . ALA B 1 46 ? -4.926 3.982 5.812 1 98.38 46 ALA B C 1
ATOM 2463 O O . ALA B 1 46 ? -5.223 3.094 5.012 1 98.38 46 ALA B O 1
ATOM 2464 N N . ALA B 1 47 ? -5.516 4.145 7.051 1 98.31 47 ALA B N 1
ATOM 2465 C CA . ALA B 1 47 ? -6.613 3.264 7.445 1 98.31 47 ALA B CA 1
ATOM 2466 C C . ALA B 1 47 ? -7.711 3.25 6.391 1 98.31 47 ALA B C 1
ATOM 2468 O O . ALA B 1 47 ? -8.273 2.195 6.082 1 98.31 47 ALA B O 1
ATOM 2469 N N . MET B 1 48 ? -7.895 4.34 5.781 1 97.69 48 MET B N 1
ATOM 2470 C CA . MET B 1 48 ? -8.992 4.457 4.82 1 97.69 48 MET B CA 1
ATOM 2471 C C . MET B 1 48 ? -8.5 4.211 3.398 1 97.69 48 MET B C 1
ATOM 2473 O O . MET B 1 48 ? -8.922 3.254 2.748 1 97.69 48 MET B O 1
ATOM 2477 N N . VAL B 1 49 ? -7.473 4.938 2.963 1 98.25 49 VAL B N 1
ATOM 2478 C CA . VAL B 1 49 ? -7.164 5.008 1.539 1 98.25 49 VAL B CA 1
ATOM 2479 C C . VAL B 1 49 ? -6.305 3.809 1.138 1 98.25 49 VAL B C 1
ATOM 2481 O O . VAL B 1 49 ? -6.211 3.475 -0.046 1 98.25 49 VAL B O 1
ATOM 2484 N N . VAL B 1 50 ? -5.641 3.111 2.088 1 98.62 50 VAL B N 1
ATOM 2485 C CA . VAL B 1 50 ? -4.82 1.944 1.783 1 98.62 50 VAL B CA 1
ATOM 2486 C C . VAL B 1 50 ? -5.543 0.674 2.227 1 98.62 50 VAL B C 1
ATOM 2488 O O . VAL B 1 50 ? -5.578 -0.316 1.492 1 98.62 50 VAL B O 1
ATOM 2491 N N . HIS B 1 51 ? -6.23 0.766 3.402 1 98.69 51 HIS B N 1
ATOM 2492 C CA . HIS B 1 51 ? -6.719 -0.458 4.027 1 98.69 51 HIS B CA 1
ATOM 2493 C C . HIS B 1 51 ? -8.234 -0.578 3.895 1 98.69 51 HIS B C 1
ATOM 2495 O O . HIS B 1 51 ? -8.82 -1.584 4.301 1 98.69 51 HIS B O 1
ATOM 2501 N N . GLY B 1 52 ? -8.914 0.432 3.422 1 98.19 52 GLY B N 1
ATOM 2502 C CA . GLY B 1 52 ? -10.344 0.368 3.154 1 98.19 52 GLY B CA 1
ATOM 2503 C C . GLY B 1 52 ? -11.188 0.388 4.414 1 98.19 52 GLY B C 1
ATOM 2504 O O . GLY B 1 52 ? -12.312 -0.121 4.422 1 98.19 52 GLY B O 1
ATOM 2505 N N . LEU B 1 53 ? -10.648 0.868 5.543 1 97.88 53 LEU B N 1
ATOM 2506 C CA . LEU B 1 53 ? -11.398 0.981 6.793 1 97.88 53 LEU B CA 1
ATOM 2507 C C . LEU B 1 53 ? -12.258 2.238 6.797 1 97.88 53 LEU B C 1
ATOM 2509 O O . LEU B 1 53 ? -11.977 3.195 6.07 1 97.88 53 LEU B O 1
ATOM 2513 N N . PRO B 1 54 ? -13.297 2.34 7.59 1 95.31 54 PRO B N 1
ATOM 2514 C CA . PRO B 1 54 ? -14.289 3.41 7.488 1 95.31 54 PRO B CA 1
ATOM 2515 C C . PRO B 1 54 ? -13.773 4.746 8.023 1 95.31 54 PRO B C 1
ATOM 2517 O O . PRO B 1 54 ? -14.32 5.801 7.684 1 95.31 54 PRO B O 1
ATOM 2520 N N . ASN B 1 55 ? -12.742 4.68 8.914 1 95.44 55 ASN B N 1
ATOM 2521 C CA . ASN B 1 55 ? -12.242 5.922 9.492 1 95.44 55 ASN B CA 1
ATOM 2522 C C . ASN B 1 55 ? -10.82 5.766 10.016 1 95.44 55 ASN B C 1
ATOM 2524 O O . ASN B 1 55 ? -10.305 4.648 10.094 1 95.44 55 ASN B O 1
ATOM 2528 N N . THR B 1 56 ? -10.203 6.871 10.438 1 96.5 56 THR B N 1
ATOM 2529 C CA . THR B 1 56 ? -8.797 6.883 10.812 1 96.5 56 THR B CA 1
ATOM 2530 C C . THR B 1 56 ? -8.602 6.336 12.219 1 96.5 56 THR B C 1
ATOM 2532 O O . THR B 1 56 ? -7.484 5.969 12.602 1 96.5 56 THR B O 1
ATOM 2535 N N . ASN B 1 57 ? -9.641 6.266 13.055 1 97 57 ASN B N 1
ATOM 2536 C CA . ASN B 1 57 ? -9.531 5.723 14.406 1 97 57 ASN B CA 1
ATOM 2537 C C . ASN B 1 57 ? -9.094 4.258 14.383 1 97 57 ASN B C 1
ATOM 2539 O O . ASN B 1 57 ? -8.664 3.719 15.406 1 97 57 ASN B O 1
ATOM 2543 N N . MET B 1 58 ? -9.219 3.701 13.25 1 97.25 58 MET B N 1
ATOM 2544 C CA . MET B 1 58 ? -8.938 2.273 13.141 1 97.25 58 MET B CA 1
ATOM 2545 C C . MET B 1 58 ? -7.484 2.037 12.742 1 97.25 58 MET B C 1
ATOM 2547 O O . MET B 1 58 ? -7.039 0.892 12.648 1 97.25 58 MET B O 1
ATOM 2551 N N . ALA B 1 59 ? -6.723 3.094 12.477 1 98.19 59 ALA B N 1
ATOM 2552 C CA . ALA B 1 59 ? -5.285 2.947 12.273 1 98.19 59 ALA B CA 1
ATOM 2553 C C . ALA B 1 59 ? -4.598 2.467 13.547 1 98.19 59 ALA B C 1
ATOM 2555 O O . ALA B 1 59 ? -4.809 3.029 14.625 1 98.19 59 ALA B O 1
ATOM 2556 N N . THR B 1 60 ? -3.766 1.399 13.461 1 98.06 60 THR B N 1
ATOM 2557 C CA . THR B 1 60 ? -3.053 0.872 14.617 1 98.06 60 THR B CA 1
ATOM 2558 C C . THR B 1 60 ? -1.581 1.274 14.578 1 98.06 60 THR B C 1
ATOM 2560 O O . THR B 1 60 ? -1.072 1.682 13.531 1 98.06 60 THR B O 1
ATOM 2563 N N . MET B 1 61 ? -0.943 1.146 15.727 1 98.44 61 MET B N 1
ATOM 2564 C CA . MET B 1 61 ? 0.5 1.359 15.789 1 98.44 61 MET B CA 1
ATOM 2565 C C . MET B 1 61 ? 1.231 0.459 14.805 1 98.44 61 MET B C 1
ATOM 2567 O O . MET B 1 61 ? 2.117 0.916 14.078 1 98.44 61 MET B O 1
ATOM 2571 N N . GLN B 1 62 ? 0.852 -0.779 14.703 1 97.69 62 GLN B N 1
ATOM 2572 C CA . GLN B 1 62 ? 1.51 -1.736 13.82 1 97.69 62 GLN B CA 1
ATOM 2573 C C . GLN B 1 62 ? 1.362 -1.328 12.359 1 97.69 62 GLN B C 1
ATOM 2575 O O . GLN B 1 62 ? 2.34 -1.327 11.609 1 97.69 62 GLN B O 1
ATOM 2580 N N . MET B 1 63 ? 0.159 -0.991 12.031 1 98.31 63 MET B N 1
ATOM 2581 C CA . MET B 1 63 ? -0.123 -0.521 10.68 1 98.31 63 MET B CA 1
ATOM 2582 C C . MET B 1 63 ? 0.772 0.659 10.312 1 98.31 63 MET B C 1
ATOM 2584 O O . MET B 1 63 ? 1.463 0.629 9.297 1 98.31 63 MET B O 1
ATOM 2588 N N . MET B 1 64 ? 0.825 1.592 11.203 1 98.88 64 MET B N 1
ATOM 2589 C CA . MET B 1 64 ? 1.524 2.842 10.914 1 98.88 64 MET B CA 1
ATOM 2590 C C . MET B 1 64 ? 3.033 2.629 10.906 1 98.88 64 MET B C 1
ATOM 2592 O O . MET B 1 64 ? 3.742 3.232 10.094 1 98.88 64 MET B O 1
ATOM 2596 N N . LEU B 1 65 ? 3.551 1.786 11.781 1 98.88 65 LEU B N 1
ATOM 2597 C CA . LEU B 1 65 ? 4.98 1.512 11.82 1 98.88 65 LEU B CA 1
ATOM 2598 C C . LEU B 1 65 ? 5.434 0.82 10.531 1 98.88 65 LEU B C 1
ATOM 2600 O O . LEU B 1 65 ? 6.488 1.146 9.984 1 98.88 65 LEU B O 1
ATOM 2604 N N . LEU B 1 66 ? 4.625 -0.081 10.039 1 98.69 66 LEU B N 1
ATOM 2605 C CA . LEU B 1 66 ? 4.953 -0.803 8.812 1 98.69 66 LEU B CA 1
ATOM 2606 C C . LEU B 1 66 ? 5.004 0.146 7.617 1 98.69 66 LEU B C 1
ATOM 2608 O O . LEU B 1 66 ? 5.941 0.096 6.82 1 98.69 66 LEU B O 1
ATOM 2612 N N . HIS B 1 67 ? 4.031 0.993 7.492 1 98.94 67 HIS B N 1
ATOM 2613 C CA . HIS B 1 67 ? 4.012 1.961 6.398 1 98.94 67 HIS B CA 1
ATOM 2614 C C . HIS B 1 67 ? 5.164 2.955 6.527 1 98.94 67 HIS B C 1
ATOM 2616 O O . HIS B 1 67 ? 5.789 3.318 5.527 1 98.94 67 HIS B O 1
ATOM 2622 N N . THR B 1 68 ? 5.438 3.412 7.758 1 98.94 68 THR B N 1
ATOM 2623 C CA . THR B 1 68 ? 6.512 4.375 7.98 1 98.94 68 THR B CA 1
ATOM 2624 C C . THR B 1 68 ? 7.855 3.785 7.566 1 98.94 68 THR B C 1
ATOM 2626 O O . THR B 1 68 ? 8.648 4.449 6.902 1 98.94 68 THR B O 1
ATOM 2629 N N . ALA B 1 69 ? 8.07 2.545 7.922 1 98.88 69 ALA B N 1
ATOM 2630 C CA . ALA B 1 69 ? 9.32 1.881 7.551 1 98.88 69 ALA B CA 1
ATOM 2631 C C . ALA B 1 69 ? 9.469 1.799 6.035 1 98.88 69 ALA B C 1
ATOM 2633 O O . ALA B 1 69 ? 10.539 2.08 5.496 1 98.88 69 ALA B O 1
ATOM 2634 N N . ALA B 1 70 ? 8.414 1.393 5.367 1 98.88 70 ALA B N 1
ATOM 2635 C CA . ALA B 1 70 ? 8.43 1.28 3.91 1 98.88 70 ALA B CA 1
ATOM 2636 C C . ALA B 1 70 ? 8.75 2.623 3.26 1 98.88 70 ALA B C 1
ATOM 2638 O O . ALA B 1 70 ? 9.602 2.703 2.371 1 98.88 70 ALA B O 1
ATOM 2639 N N . VAL B 1 71 ? 8.055 3.674 3.713 1 98.94 71 VAL B N 1
ATOM 2640 C CA . VAL B 1 71 ? 8.219 5.016 3.158 1 98.94 71 VAL B CA 1
ATOM 2641 C C . VAL B 1 71 ? 9.641 5.508 3.408 1 98.94 71 VAL B C 1
ATOM 2643 O O . VAL B 1 71 ? 10.266 6.098 2.525 1 98.94 71 VAL B O 1
ATOM 2646 N N . SER B 1 72 ? 10.148 5.25 4.598 1 98.75 72 SER B N 1
ATOM 2647 C CA . SER B 1 72 ? 11.492 5.703 4.949 1 98.75 72 SER B CA 1
ATOM 2648 C C . SER B 1 72 ? 12.547 5.055 4.059 1 98.75 72 SER B C 1
ATOM 2650 O O . SER B 1 72 ? 13.578 5.664 3.758 1 98.75 72 SER B O 1
ATOM 2652 N N . ARG B 1 73 ? 12.273 3.836 3.58 1 98.38 73 ARG B N 1
ATOM 2653 C CA . ARG B 1 73 ? 13.211 3.158 2.689 1 98.38 73 ARG B CA 1
ATOM 2654 C C . ARG B 1 73 ? 13.203 3.785 1.299 1 98.38 73 ARG B C 1
ATOM 2656 O O . ARG B 1 73 ? 14.18 3.688 0.559 1 98.38 73 ARG B O 1
ATOM 2663 N N . GLY B 1 74 ? 12.078 4.414 0.973 1 98.19 74 GLY B N 1
ATOM 2664 C CA . GLY B 1 74 ? 11.93 4.98 -0.358 1 98.19 74 GLY B CA 1
ATOM 2665 C C . GLY B 1 74 ? 12.32 6.445 -0.429 1 98.19 74 GLY B C 1
ATOM 2666 O O . GLY B 1 74 ? 12.734 6.934 -1.483 1 98.19 74 GLY B O 1
ATOM 2667 N N . ALA B 1 75 ? 12.117 7.156 0.696 1 97.94 75 ALA B N 1
ATOM 2668 C CA . ALA B 1 75 ? 12.367 8.594 0.746 1 97.94 75 ALA B CA 1
ATOM 2669 C C . ALA B 1 75 ? 13.836 8.883 1.026 1 97.94 75 ALA B C 1
ATOM 2671 O O . ALA B 1 75 ? 14.367 8.484 2.062 1 97.94 75 ALA B O 1
ATOM 2672 N N . LYS B 1 76 ? 14.484 9.68 0.161 1 96.44 76 LYS B N 1
ATOM 2673 C CA . LYS B 1 76 ? 15.906 9.961 0.324 1 96.44 76 LYS B CA 1
ATOM 2674 C C . LYS B 1 76 ? 16.141 11.422 0.718 1 96.44 76 LYS B C 1
ATOM 2676 O O . LYS B 1 76 ? 17.062 11.727 1.465 1 96.44 76 LYS B O 1
ATOM 2681 N N . ARG B 1 77 ? 15.297 12.289 0.286 1 98.25 77 ARG B N 1
ATOM 2682 C CA . ARG B 1 77 ? 15.508 13.727 0.477 1 98.25 77 ARG B CA 1
ATOM 2683 C C . ARG B 1 77 ? 14.422 14.32 1.372 1 98.25 77 ARG B C 1
ATOM 2685 O O . ARG B 1 77 ? 14.727 15.062 2.307 1 98.25 77 ARG B O 1
ATOM 2692 N N . ALA B 1 78 ? 13.188 14.055 1.142 1 98.81 78 ALA B N 1
ATOM 2693 C CA . ALA B 1 78 ? 12.055 14.648 1.853 1 98.81 78 ALA B CA 1
ATOM 2694 C C . ALA B 1 78 ? 12.055 14.242 3.324 1 98.81 78 ALA B C 1
ATOM 2696 O O . ALA B 1 78 ? 12.477 13.133 3.666 1 98.81 78 ALA B O 1
ATOM 2697 N N . MET B 1 79 ? 11.625 15.133 4.207 1 98.88 79 MET B N 1
ATOM 2698 C CA . MET B 1 79 ? 11.406 14.789 5.609 1 98.88 79 MET B CA 1
ATOM 2699 C C . MET B 1 79 ? 10.234 13.828 5.762 1 98.88 79 MET B C 1
ATOM 2701 O O . MET B 1 79 ? 9.141 14.086 5.238 1 98.88 79 MET B O 1
ATOM 2705 N N . VAL B 1 80 ? 10.461 12.719 6.438 1 98.94 80 VAL B N 1
ATOM 2706 C CA . VAL B 1 80 ? 9.391 11.742 6.668 1 98.94 80 VAL B CA 1
ATOM 2707 C C . VAL B 1 80 ? 8.719 12.023 8.008 1 98.94 80 VAL B C 1
ATOM 2709 O O . VAL B 1 80 ? 9.367 11.961 9.062 1 98.94 80 VAL B O 1
ATOM 2712 N N . VAL B 1 81 ? 7.422 12.352 7.945 1 98.94 81 VAL B N 1
ATOM 2713 C CA . VAL B 1 81 ? 6.621 12.633 9.133 1 98.94 81 VAL B CA 1
ATOM 2714 C C . VAL B 1 81 ? 5.59 11.523 9.328 1 98.94 81 VAL B C 1
ATOM 2716 O O . VAL B 1 81 ? 4.809 11.227 8.422 1 98.94 81 VAL B O 1
ATOM 2719 N N . ALA B 1 82 ? 5.566 10.914 10.484 1 98.94 82 ALA B N 1
ATOM 2720 C CA . ALA B 1 82 ? 4.625 9.828 10.75 1 98.94 82 ALA B CA 1
ATOM 2721 C C . ALA B 1 82 ? 3.5 10.289 11.664 1 98.94 82 ALA B C 1
ATOM 2723 O O . ALA B 1 82 ? 3.754 10.859 12.727 1 98.94 82 ALA B O 1
ATOM 2724 N N . ASP B 1 83 ? 2.287 10.016 11.273 1 98.75 83 ASP B N 1
ATOM 2725 C CA . ASP B 1 83 ? 1.141 10.266 12.141 1 98.75 83 ASP B CA 1
ATOM 2726 C C . ASP B 1 83 ? 1.113 9.281 13.312 1 98.75 83 ASP B C 1
ATOM 2728 O O . ASP B 1 83 ? 1.166 8.07 13.109 1 98.75 83 ASP B O 1
ATOM 2732 N N . MET B 1 84 ? 1.036 9.844 14.492 1 98.81 84 MET B N 1
ATOM 2733 C CA . MET B 1 84 ? 0.674 9 15.625 1 98.81 84 MET B CA 1
ATOM 2734 C C . MET B 1 84 ? -0.817 8.68 15.617 1 98.81 84 MET B C 1
ATOM 2736 O O . MET B 1 84 ? -1.65 9.594 15.633 1 98.81 84 MET B O 1
ATOM 2740 N N . PRO B 1 85 ? -1.114 7.371 15.609 1 98.69 85 PRO B N 1
ATOM 2741 C CA . PRO B 1 85 ? -2.533 7.031 15.477 1 98.69 85 PRO B CA 1
ATOM 2742 C C . PRO B 1 85 ? -3.309 7.215 16.781 1 98.69 85 PRO B C 1
ATOM 2744 O O . PRO B 1 85 ? -2.711 7.258 17.859 1 98.69 85 PRO B O 1
ATOM 2747 N N . PHE B 1 86 ? -4.633 7.332 16.594 1 97.81 86 PHE B N 1
ATOM 2748 C CA . PHE B 1 86 ? -5.543 7.387 17.734 1 97.81 86 PHE B CA 1
ATOM 2749 C C . PHE B 1 86 ? -5.215 6.289 18.734 1 97.81 86 PHE B C 1
ATOM 2751 O O . PHE B 1 86 ? -5.074 5.121 18.359 1 97.81 86 PHE B O 1
ATOM 2758 N N . GLY B 1 87 ? -5.031 6.668 20.031 1 97.62 87 GLY B N 1
ATOM 2759 C CA . GLY B 1 87 ? -4.723 5.707 21.078 1 97.62 87 GLY B CA 1
ATOM 2760 C C . GLY B 1 87 ? -3.242 5.625 21.391 1 97.62 87 GLY B C 1
ATOM 2761 O O . GLY B 1 87 ? -2.844 4.953 22.344 1 97.62 87 GLY B O 1
ATOM 2762 N N . SER B 1 88 ? -2.438 6.312 20.672 1 98.62 88 SER B N 1
ATOM 2763 C CA . SER B 1 88 ? -0.997 6.133 20.828 1 98.62 88 SER B CA 1
ATOM 2764 C C . SER B 1 88 ? -0.386 7.246 21.672 1 98.62 88 SER B C 1
ATOM 2766 O O . SER B 1 88 ? 0.77 7.152 22.078 1 98.62 88 SER B O 1
ATOM 2768 N N . TYR B 1 89 ? -1.123 8.289 21.969 1 98.56 89 TYR B N 1
ATOM 2769 C CA . TYR B 1 89 ? -0.491 9.398 22.672 1 98.56 89 TYR B CA 1
ATOM 2770 C C . TYR B 1 89 ? -1.444 10.016 23.703 1 98.56 89 TYR B C 1
ATOM 2772 O O . TYR B 1 89 ? -1.032 10.82 24.531 1 98.56 89 TYR B O 1
ATOM 2780 N N . GLU B 1 90 ? -2.711 9.641 23.719 1 97 90 GLU B N 1
ATOM 2781 C CA . GLU B 1 90 ? -3.738 10.297 24.516 1 97 90 GLU B CA 1
ATOM 2782 C C . GLU B 1 90 ? -3.604 9.922 25.984 1 97 90 GLU B C 1
ATOM 2784 O O . GLU B 1 90 ? -3.842 10.758 26.875 1 97 90 GLU B O 1
ATOM 2789 N N . ALA B 1 91 ? -3.143 8.766 26.266 1 97 91 ALA B N 1
ATOM 2790 C CA . ALA B 1 91 ? -3.293 8.188 27.594 1 97 91 ALA B CA 1
ATOM 2791 C C . ALA B 1 91 ? -2.297 8.805 28.578 1 97 91 ALA B C 1
ATOM 2793 O O . ALA B 1 91 ? -2.607 8.977 29.766 1 97 91 ALA B O 1
ATOM 2794 N N . SER B 1 92 ? -1.042 9.094 28.141 1 98.25 92 SER B N 1
ATOM 2795 C CA . SER B 1 92 ? -0.035 9.648 29.031 1 98.25 92 SER B CA 1
ATOM 2796 C C . SER B 1 92 ? 1.147 10.219 28.25 1 98.25 92 SER B C 1
ATOM 2798 O O . SER B 1 92 ? 1.376 9.836 27.094 1 98.25 92 SER B O 1
ATOM 2800 N N . ARG B 1 93 ? 1.812 11.047 28.906 1 98.38 93 ARG B N 1
ATOM 2801 C CA . ARG B 1 93 ? 3.051 11.586 28.344 1 98.38 93 ARG B CA 1
ATOM 2802 C C . ARG B 1 93 ? 4.043 10.469 28.047 1 98.38 93 ARG B C 1
ATOM 2804 O O . ARG B 1 93 ? 4.688 10.469 26.984 1 98.38 93 ARG B O 1
ATOM 2811 N N . SER B 1 94 ? 4.094 9.555 29 1 98.56 94 SER B N 1
ATOM 2812 C CA . SER B 1 94 ? 5.031 8.445 28.875 1 98.56 94 SER B CA 1
ATOM 2813 C C . SER B 1 94 ? 4.719 7.59 27.656 1 98.56 94 SER B C 1
ATOM 2815 O O . SER B 1 94 ? 5.613 7.266 26.859 1 98.56 94 SER B O 1
ATOM 2817 N N . GLU B 1 95 ? 3.494 7.25 27.453 1 98.5 95 GLU B N 1
ATOM 2818 C CA . GLU B 1 95 ? 3.08 6.445 26.297 1 98.5 95 GLU B CA 1
ATOM 2819 C C . GLU B 1 95 ? 3.309 7.195 24.984 1 98.5 95 GLU B C 1
ATOM 2821 O O . GLU B 1 95 ? 3.729 6.602 24 1 98.5 95 GLU B O 1
ATOM 2826 N N . ALA B 1 96 ? 2.967 8.461 25.031 1 98.88 96 ALA B N 1
ATOM 2827 C CA . ALA B 1 96 ? 3.184 9.289 23.844 1 98.88 96 ALA B CA 1
ATOM 2828 C C . ALA B 1 96 ? 4.648 9.258 23.422 1 98.88 96 ALA B C 1
ATOM 2830 O O . ALA B 1 96 ? 4.953 9.047 22.234 1 98.88 96 ALA B O 1
ATOM 2831 N N . VAL B 1 97 ? 5.559 9.406 24.375 1 98.88 97 VAL B N 1
ATOM 2832 C CA . VAL B 1 97 ? 6.988 9.438 24.094 1 98.88 97 VAL B CA 1
ATOM 2833 C C . VAL B 1 97 ? 7.449 8.07 23.609 1 98.88 97 VAL B C 1
ATOM 2835 O O . VAL B 1 97 ? 8.172 7.965 22.609 1 98.88 97 VAL B O 1
ATOM 2838 N N . LYS B 1 98 ? 7 6.996 24.281 1 98.88 98 LYS B N 1
ATOM 2839 C CA . LYS B 1 98 ? 7.391 5.641 23.906 1 98.88 98 LYS B CA 1
ATOM 2840 C C . LYS B 1 98 ? 6.969 5.32 22.484 1 98.88 98 LYS B C 1
ATOM 2842 O O . LYS B 1 98 ? 7.742 4.746 21.703 1 98.88 98 LYS B O 1
ATOM 2847 N N . ASN B 1 99 ? 5.805 5.684 22.141 1 98.94 99 ASN B N 1
ATOM 2848 C CA . ASN B 1 99 ? 5.297 5.402 20.812 1 98.94 99 ASN B CA 1
ATOM 2849 C C . ASN B 1 99 ? 5.98 6.273 19.75 1 98.94 99 ASN B C 1
ATOM 2851 O O . ASN B 1 99 ? 6.254 5.809 18.641 1 98.94 99 ASN B O 1
ATOM 2855 N N . ALA B 1 100 ? 6.254 7.516 20.094 1 98.94 100 ALA B N 1
ATOM 2856 C CA . ALA B 1 100 ? 6.996 8.375 19.172 1 98.94 100 ALA B CA 1
ATOM 2857 C C . ALA B 1 100 ? 8.375 7.789 18.875 1 98.94 100 ALA B C 1
ATOM 2859 O O . ALA B 1 100 ? 8.836 7.832 17.734 1 98.94 100 ALA B O 1
ATOM 2860 N N . ILE B 1 101 ? 9.062 7.238 19.859 1 98.94 101 ILE B N 1
ATOM 2861 C CA . ILE B 1 101 ? 10.391 6.645 19.703 1 98.94 101 ILE B CA 1
ATOM 2862 C C . ILE B 1 101 ? 10.328 5.488 18.719 1 98.94 101 ILE B C 1
ATOM 2864 O O . ILE B 1 101 ? 11.219 5.324 17.891 1 98.94 101 ILE B O 1
ATOM 2868 N N . LYS B 1 102 ? 9.25 4.668 18.766 1 98.94 102 LYS B N 1
ATOM 2869 C CA . LYS B 1 102 ? 9.094 3.553 17.828 1 98.94 102 LYS B CA 1
ATOM 2870 C C . LYS B 1 102 ? 9.086 4.039 16.391 1 98.94 102 LYS B C 1
ATOM 2872 O O . LYS B 1 102 ? 9.656 3.398 15.508 1 98.94 102 LYS B O 1
ATOM 2877 N N . PHE B 1 103 ? 8.453 5.16 16.156 1 98.94 103 PHE B N 1
ATOM 2878 C CA . PHE B 1 103 ? 8.383 5.703 14.797 1 98.94 103 PHE B CA 1
ATOM 2879 C C . PHE B 1 103 ? 9.758 6.164 14.336 1 98.94 103 PHE B C 1
ATOM 2881 O O . PHE B 1 103 ? 10.148 5.926 13.188 1 98.94 103 PHE B O 1
ATOM 2888 N N . VAL B 1 104 ? 10.484 6.801 15.195 1 98.88 104 VAL B N 1
ATOM 2889 C CA . VAL B 1 104 ? 11.828 7.25 14.844 1 98.88 104 VAL B CA 1
ATOM 2890 C C . VAL B 1 104 ? 12.711 6.043 14.539 1 98.88 104 VAL B C 1
ATOM 2892 O O . VAL B 1 104 ? 13.5 6.07 13.586 1 98.88 104 VAL B O 1
ATOM 2895 N N . ARG B 1 105 ? 12.578 5 15.258 1 98.75 105 ARG B N 1
ATOM 2896 C CA . ARG B 1 105 ? 13.414 3.814 15.125 1 98.75 105 ARG B CA 1
ATOM 2897 C C . ARG B 1 105 ? 13.18 3.125 13.781 1 98.75 105 ARG B C 1
ATOM 2899 O O . ARG B 1 105 ? 14.062 2.438 13.266 1 98.75 105 ARG B O 1
ATOM 2906 N N . VAL B 1 106 ? 11.984 3.393 13.234 1 98.62 106 VAL B N 1
ATOM 2907 C CA . VAL B 1 106 ? 11.727 2.719 11.969 1 98.62 106 VAL B CA 1
ATOM 2908 C C . VAL B 1 106 ? 11.969 3.688 10.812 1 98.62 106 VAL B C 1
ATOM 2910 O O . VAL B 1 106 ? 11.758 3.338 9.648 1 98.62 106 VAL B O 1
ATOM 2913 N N . GLY B 1 107 ? 12.266 4.949 11.117 1 98.69 107 GLY B N 1
ATOM 2914 C CA . GLY B 1 107 ? 12.797 5.77 10.039 1 98.69 107 GLY B CA 1
ATOM 2915 C C . GLY B 1 107 ? 12.125 7.121 9.93 1 98.69 107 GLY B C 1
ATOM 2916 O O . GLY B 1 107 ? 12.477 7.934 9.078 1 98.69 107 GLY B O 1
ATOM 2917 N N . ALA B 1 108 ? 11.188 7.453 10.781 1 98.81 108 ALA B N 1
ATOM 2918 C CA . ALA B 1 108 ? 10.555 8.773 10.758 1 98.81 108 ALA B CA 1
ATOM 2919 C C . ALA B 1 108 ? 11.523 9.852 11.242 1 98.81 108 ALA B C 1
ATOM 2921 O O . ALA B 1 108 ? 12.312 9.625 12.164 1 98.81 108 ALA B O 1
ATOM 2922 N N . ASP B 1 109 ? 11.422 11 10.625 1 98.81 109 ASP B N 1
ATOM 2923 C CA . ASP B 1 109 ? 12.211 12.156 11.055 1 98.81 109 ASP B CA 1
ATOM 2924 C C . ASP B 1 109 ? 11.445 12.984 12.078 1 98.81 109 ASP B C 1
ATOM 2926 O O . ASP B 1 109 ? 12.047 13.742 12.844 1 98.81 109 ASP B O 1
ATOM 2930 N N . ALA B 1 110 ? 10.164 12.875 12.078 1 98.94 110 ALA B N 1
ATOM 2931 C CA . ALA B 1 110 ? 9.25 13.602 12.945 1 98.94 110 ALA B CA 1
ATOM 2932 C C . ALA B 1 110 ? 7.93 12.852 13.109 1 98.94 110 ALA B C 1
ATOM 2934 O O . ALA B 1 110 ? 7.648 11.906 12.359 1 98.94 110 ALA B O 1
ATOM 2935 N N . VAL B 1 111 ? 7.152 13.234 14.117 1 98.94 111 VAL B N 1
ATOM 2936 C CA . VAL B 1 111 ? 5.812 12.68 14.289 1 98.94 111 VAL B CA 1
ATOM 2937 C C . VAL B 1 111 ? 4.781 13.797 14.242 1 98.94 111 VAL B C 1
ATOM 2939 O O . VAL B 1 111 ? 5.109 14.969 14.461 1 98.94 111 VAL B O 1
ATOM 2942 N N . LYS B 1 112 ? 3.639 13.422 13.812 1 98.94 112 LYS B N 1
ATOM 2943 C CA . LYS B 1 112 ? 2.492 14.328 13.828 1 98.94 112 LYS B CA 1
ATOM 2944 C C . LYS B 1 112 ? 1.409 13.82 14.781 1 98.94 112 LYS B C 1
ATOM 2946 O O . LYS B 1 112 ? 1.154 12.617 14.859 1 98.94 112 LYS B O 1
ATOM 2951 N N . LEU B 1 113 ? 0.8 14.641 15.562 1 97.88 113 LEU B N 1
ATOM 2952 C CA . LEU B 1 113 ? -0.354 14.234 16.359 1 97.88 113 LEU B CA 1
ATOM 2953 C C . LEU B 1 113 ? -1.416 15.328 16.375 1 97.88 113 LEU B C 1
ATOM 2955 O O . LEU B 1 113 ? -1.111 16.5 16.125 1 97.88 113 LEU B O 1
ATOM 2959 N N . GLU B 1 114 ? -2.656 14.977 16.641 1 98.38 114 GLU B N 1
ATOM 2960 C CA . GLU B 1 114 ? -3.818 15.852 16.562 1 98.38 114 GLU B CA 1
ATOM 2961 C C . GLU B 1 114 ? -4.168 16.438 17.922 1 98.38 114 GLU B C 1
ATOM 2963 O O . GLU B 1 114 ? -4.098 15.727 18.938 1 98.38 114 GLU B O 1
ATOM 2968 N N . GLY B 1 115 ? -4.508 17.734 17.922 1 97.69 115 GLY B N 1
ATOM 2969 C CA . GLY B 1 115 ? -4.984 18.375 19.141 1 97.69 115 GLY B CA 1
ATOM 2970 C C . GLY B 1 115 ? -4.348 19.734 19.391 1 97.69 115 GLY B C 1
ATOM 2971 O O . GLY B 1 115 ? -3.336 20.078 18.781 1 97.69 115 GLY B O 1
ATOM 2972 N N . GLY B 1 116 ? -4.957 20.484 20.234 1 97.62 116 GLY B N 1
ATOM 2973 C CA . GLY B 1 116 ? -4.473 21.797 20.641 1 97.62 116 GLY B CA 1
ATOM 2974 C C . GLY B 1 116 ? -3.977 21.844 22.062 1 97.62 116 GLY B C 1
ATOM 2975 O O . GLY B 1 116 ? -3.059 21.109 22.438 1 97.62 116 GLY B O 1
ATOM 2976 N N . VAL B 1 117 ? -4.68 22.547 22.891 1 98.25 117 VAL B N 1
ATOM 2977 C CA . VAL B 1 117 ? -4.312 22.766 24.281 1 98.25 117 VAL B CA 1
ATOM 2978 C C . VAL B 1 117 ? -4.273 21.422 25.016 1 98.25 117 VAL B C 1
ATOM 2980 O O . VAL B 1 117 ? -3.385 21.172 25.828 1 98.25 117 VAL B O 1
ATOM 2983 N N . GLU B 1 118 ? -5.109 20.5 24.719 1 97 118 GLU B N 1
ATOM 2984 C CA . GLU B 1 118 ? -5.309 19.266 25.484 1 97 118 GLU B CA 1
ATOM 2985 C C . GLU B 1 118 ? -4.18 18.266 25.234 1 97 118 GLU B C 1
ATOM 2987 O O . GLU B 1 118 ? -4.027 17.297 25.969 1 97 118 GLU B O 1
ATOM 2992 N N . VAL B 1 119 ? -3.348 18.5 24.188 1 98.25 119 VAL B N 1
ATOM 2993 C CA . VAL B 1 119 ? -2.258 17.562 23.922 1 98.25 119 VAL B CA 1
ATOM 2994 C C . VAL B 1 119 ? -0.917 18.281 24.062 1 98.25 119 VAL B C 1
ATOM 2996 O O . VAL B 1 119 ? 0.131 17.719 23.734 1 98.25 119 VAL B O 1
ATOM 2999 N N . ALA B 1 120 ? -0.899 19.531 24.516 1 98.69 120 ALA B N 1
ATOM 3000 C CA . ALA B 1 120 ? 0.317 20.328 24.625 1 98.69 120 ALA B CA 1
ATOM 3001 C C . ALA B 1 120 ? 1.355 19.641 25.5 1 98.69 120 ALA B C 1
ATOM 3003 O O . ALA B 1 120 ? 2.553 19.672 25.203 1 98.69 120 ALA B O 1
ATOM 3004 N N . ASP B 1 121 ? 0.912 18.984 26.516 1 98.75 121 ASP B N 1
ATOM 3005 C CA . ASP B 1 121 ? 1.837 18.312 27.422 1 98.75 121 ASP B CA 1
ATOM 3006 C C . ASP B 1 121 ? 2.518 17.141 26.734 1 98.75 121 ASP B C 1
ATOM 3008 O O . ASP B 1 121 ? 3.689 16.844 26.984 1 98.75 121 ASP B O 1
ATOM 3012 N N . LYS B 1 122 ? 1.801 16.375 25.906 1 98.88 122 LYS B N 1
ATOM 3013 C CA . LYS B 1 122 ? 2.389 15.281 25.141 1 98.88 122 LYS B CA 1
ATOM 3014 C C . LYS B 1 122 ? 3.398 15.805 24.125 1 98.88 122 LYS B C 1
ATOM 3016 O O . LYS B 1 122 ? 4.48 15.234 23.969 1 98.88 122 LYS B O 1
ATOM 3021 N N . ILE B 1 123 ? 3.051 16.906 23.438 1 98.94 123 ILE B N 1
ATOM 3022 C CA . ILE B 1 123 ? 3.953 17.516 22.469 1 98.94 123 ILE B CA 1
ATOM 3023 C C . ILE B 1 123 ? 5.25 17.938 23.156 1 98.94 123 ILE B C 1
ATOM 3025 O O . ILE B 1 123 ? 6.344 17.656 22.656 1 98.94 123 ILE B O 1
ATOM 3029 N N . GLU B 1 124 ? 5.105 18.578 24.266 1 98.88 124 GLU B N 1
ATOM 3030 C CA . GLU B 1 124 ? 6.273 19 25.016 1 98.88 124 GLU B CA 1
ATOM 3031 C C . GLU B 1 124 ? 7.152 17.812 25.406 1 98.88 124 GLU B C 1
ATOM 3033 O O . GLU B 1 124 ? 8.375 17.859 25.25 1 98.88 124 GLU B O 1
ATOM 3038 N N . ALA B 1 125 ? 6.516 16.75 25.906 1 98.88 125 ALA B N 1
ATOM 3039 C CA . ALA B 1 125 ? 7.254 15.57 26.328 1 98.88 125 ALA B CA 1
ATOM 3040 C C . ALA B 1 125 ? 8.008 14.945 25.156 1 98.88 125 ALA B C 1
ATOM 3042 O O . ALA B 1 125 ? 9.172 14.562 25.297 1 98.88 125 ALA B O 1
ATOM 3043 N N . ILE B 1 126 ? 7.367 14.828 24.016 1 98.94 126 ILE B N 1
ATOM 3044 C CA . ILE B 1 126 ? 7.973 14.234 22.828 1 98.94 126 ILE B CA 1
ATOM 3045 C C . ILE B 1 126 ? 9.133 15.094 22.344 1 98.94 126 ILE B C 1
ATOM 3047 O O . ILE B 1 126 ? 10.211 14.586 22.031 1 98.94 126 ILE B O 1
ATOM 3051 N N . THR B 1 127 ? 8.992 16.406 22.359 1 98.81 127 THR B N 1
ATOM 3052 C CA . THR B 1 127 ? 10.047 17.312 21.891 1 98.81 127 THR B CA 1
ATOM 3053 C C . THR B 1 127 ? 11.234 17.297 22.844 1 98.81 127 THR B C 1
ATOM 3055 O O . THR B 1 127 ? 12.383 17.328 22.422 1 98.81 127 THR B O 1
ATOM 3058 N N . LYS B 1 128 ? 10.953 17.234 24.109 1 98.56 128 LYS B N 1
ATOM 3059 C CA . LYS B 1 128 ? 12.016 17.172 25.094 1 98.56 128 LYS B CA 1
ATOM 3060 C C . LYS B 1 128 ? 12.82 15.875 24.953 1 98.56 128 LYS B C 1
ATOM 3062 O O . LYS B 1 128 ? 14.008 15.828 25.297 1 98.56 128 LYS B O 1
ATOM 3067 N N . ALA B 1 129 ? 12.125 14.859 24.5 1 98.62 129 ALA B N 1
ATOM 3068 C CA . ALA B 1 129 ? 12.812 13.602 24.234 1 98.62 129 ALA B CA 1
ATOM 3069 C C . ALA B 1 129 ? 13.672 13.688 22.984 1 98.62 129 ALA B C 1
ATOM 3071 O O . ALA B 1 129 ? 14.383 12.742 22.641 1 98.62 129 ALA B O 1
ATOM 3072 N N . GLY B 1 130 ? 13.586 14.789 22.219 1 98.56 130 GLY B N 1
ATOM 3073 C CA . GLY B 1 130 ? 14.438 15.016 21.062 1 98.56 130 GLY B CA 1
ATOM 3074 C C . GLY B 1 130 ? 13.758 14.68 19.75 1 98.56 130 GLY B C 1
ATOM 3075 O O . GLY B 1 130 ? 14.422 14.555 18.719 1 98.56 130 GLY B O 1
ATOM 3076 N N . ILE B 1 131 ? 12.469 14.492 19.75 1 98.88 131 ILE B N 1
ATOM 3077 C CA . ILE B 1 131 ? 11.727 14.109 18.547 1 98.88 131 ILE B CA 1
ATOM 3078 C C . ILE B 1 131 ? 10.93 15.305 18.031 1 98.88 131 ILE B C 1
ATOM 3080 O O . ILE B 1 131 ? 10.086 15.852 18.75 1 98.88 131 ILE B O 1
ATOM 3084 N N . PRO B 1 132 ? 11.203 15.75 16.766 1 98.94 132 PRO B N 1
ATOM 3085 C CA . PRO B 1 132 ? 10.43 16.859 16.188 1 98.94 132 PRO B CA 1
ATOM 3086 C C . PRO B 1 132 ? 8.945 16.531 16.047 1 98.94 132 PRO B C 1
ATOM 3088 O O . PRO B 1 132 ? 8.586 15.391 15.727 1 98.94 132 PRO B O 1
ATOM 3091 N N . VAL B 1 133 ? 8.086 17.531 16.297 1 98.94 133 VAL B N 1
ATOM 3092 C CA . VAL B 1 133 ? 6.648 17.312 16.266 1 98.94 133 VAL B CA 1
ATOM 3093 C C . VAL B 1 133 ? 5.988 18.312 15.32 1 98.94 133 VAL B C 1
ATOM 3095 O O . VAL B 1 133 ? 6.305 19.5 15.344 1 98.94 133 VAL B O 1
ATOM 3098 N N . VAL B 1 134 ? 5.16 17.781 14.438 1 98.94 134 VAL B N 1
ATOM 3099 C CA . VAL B 1 134 ? 4.188 18.578 13.695 1 98.94 134 VAL B CA 1
ATOM 3100 C C . VAL B 1 134 ? 2.826 18.5 14.383 1 98.94 134 VAL B C 1
ATOM 3102 O O . VAL B 1 134 ? 2.289 17.406 14.586 1 98.94 134 VAL B O 1
ATOM 3105 N N . GLY B 1 135 ? 2.314 19.656 14.758 1 98.88 135 GLY B N 1
ATOM 3106 C CA . GLY B 1 135 ? 0.971 19.672 15.32 1 98.88 135 GLY B CA 1
ATOM 3107 C C . GLY B 1 135 ? -0.115 19.578 14.266 1 98.88 135 GLY B C 1
ATOM 3108 O O . GLY B 1 135 ? 0.166 19.672 13.07 1 98.88 135 GLY B O 1
ATOM 3109 N N . HIS B 1 136 ? -1.286 19.344 14.688 1 98.88 136 HIS B N 1
ATOM 3110 C CA . HIS B 1 136 ? -2.455 19.281 13.812 1 98.88 136 HIS B CA 1
ATOM 3111 C C . HIS B 1 136 ? -3.699 19.812 14.523 1 98.88 136 HIS B C 1
ATOM 3113 O O . HIS B 1 136 ? -4.141 19.234 15.523 1 98.88 136 HIS B O 1
ATOM 3119 N N . ILE B 1 137 ? -4.254 20.891 13.992 1 98.5 137 ILE B N 1
ATOM 3120 C CA . ILE B 1 137 ? -5.453 21.484 14.57 1 98.5 137 ILE B CA 1
ATOM 3121 C C . ILE B 1 137 ? -6.516 21.656 13.484 1 98.5 137 ILE B C 1
ATOM 3123 O O . ILE B 1 137 ? -6.328 21.219 12.352 1 98.5 137 ILE B O 1
ATOM 3127 N N . GLY B 1 138 ? -7.648 22.328 13.812 1 97.19 138 GLY B N 1
ATOM 3128 C CA . GLY B 1 138 ? -8.789 22.359 12.914 1 97.19 138 GLY B CA 1
ATOM 3129 C C . GLY B 1 138 ? -9.641 21.109 12.984 1 97.19 138 GLY B C 1
ATOM 3130 O O . GLY B 1 138 ? -10.008 20.656 14.07 1 97.19 138 GLY B O 1
ATOM 3131 N N . LEU B 1 139 ? -10.016 20.688 11.805 1 96 139 LEU B N 1
ATOM 3132 C CA . LEU B 1 139 ? -10.656 19.375 11.812 1 96 139 LEU B CA 1
ATOM 3133 C C . LEU B 1 139 ? -9.641 18.281 12.148 1 96 139 LEU B C 1
ATOM 3135 O O . LEU B 1 139 ? -8.609 18.156 11.492 1 96 139 LEU B O 1
ATOM 3139 N N . THR B 1 140 ? -9.875 17.609 13.203 1 95.5 140 THR B N 1
ATOM 3140 C CA . THR B 1 140 ? -9.055 16.469 13.625 1 95.5 140 THR B CA 1
ATOM 3141 C C . THR B 1 140 ? -9.836 15.164 13.508 1 95.5 140 THR B C 1
ATOM 3143 O O . THR B 1 140 ? -10.562 14.789 14.43 1 95.5 140 THR B O 1
ATOM 3146 N N . PRO B 1 141 ? -9.594 14.453 12.469 1 94.44 141 PRO B N 1
ATOM 3147 C CA . PRO B 1 141 ? -10.391 13.258 12.188 1 94.44 141 PRO B CA 1
ATOM 3148 C C . PRO B 1 141 ? -10.383 12.25 13.336 1 94.44 141 PRO B C 1
ATOM 3150 O O . PRO B 1 141 ? -11.375 11.555 13.555 1 94.44 141 PRO B O 1
ATOM 3153 N N . GLN B 1 142 ? -9.375 12.188 14.109 1 94.5 142 GLN B N 1
ATOM 3154 C CA . GLN B 1 142 ? -9.266 11.211 15.18 1 94.5 142 GLN B CA 1
ATOM 3155 C C . GLN B 1 142 ? -10.266 11.508 16.297 1 94.5 142 GLN B C 1
ATOM 3157 O O . GLN B 1 142 ? -10.539 10.648 17.141 1 94.5 142 GLN B O 1
ATOM 3162 N N . LYS B 1 143 ? -10.797 12.711 16.297 1 90.5 143 LYS B N 1
ATOM 3163 C CA . LYS B 1 143 ? -11.75 13.102 17.328 1 90.5 143 LYS B CA 1
ATOM 3164 C C . LYS B 1 143 ? -13.172 13.172 16.766 1 90.5 143 LYS B C 1
ATOM 3166 O O . LYS B 1 143 ? -14.055 13.766 17.391 1 90.5 143 LYS B O 1
ATOM 3171 N N . ARG B 1 144 ? -13.422 12.594 15.648 1 83.38 144 ARG B N 1
ATOM 3172 C CA . ARG B 1 144 ? -14.695 12.664 14.938 1 83.38 144 ARG B CA 1
ATOM 3173 C C . ARG B 1 144 ? -15.852 12.234 15.828 1 83.38 144 ARG B C 1
ATOM 3175 O O . ARG B 1 144 ? -16.984 12.703 15.664 1 83.38 144 ARG B O 1
ATOM 3182 N N . LEU B 1 145 ? -15.539 11.305 16.688 1 79 145 LEU B N 1
ATOM 3183 C CA . LEU B 1 145 ? -16.594 10.805 17.562 1 79 145 LEU B CA 1
ATOM 3184 C C . LEU B 1 145 ? -17.125 11.922 18.469 1 79 145 LEU B C 1
ATOM 3186 O O . LEU B 1 145 ? -18.328 12 18.703 1 79 145 LEU B O 1
ATOM 3190 N N . MET B 1 146 ? -16.297 12.789 18.922 1 80.81 146 MET B N 1
ATOM 3191 C CA . MET B 1 146 ? -16.672 13.906 19.781 1 80.81 146 MET B CA 1
ATOM 3192 C C . MET B 1 146 ? -17.234 15.062 18.953 1 80.81 146 MET B C 1
ATOM 3194 O O . MET B 1 146 ? -18.141 15.766 19.391 1 80.81 146 MET B O 1
ATOM 3198 N N . LEU B 1 147 ? -16.766 15.219 17.703 1 79.88 14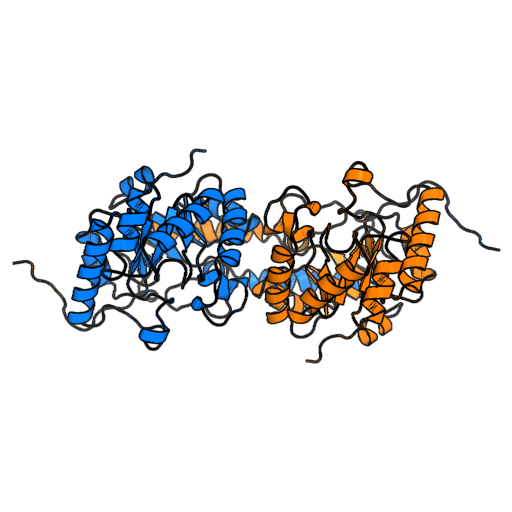7 LEU B N 1
ATOM 3199 C CA . LEU B 1 147 ? -17.094 16.344 16.828 1 79.88 147 LEU B CA 1
ATOM 3200 C C . LEU B 1 147 ? -18.422 16.125 16.109 1 79.88 147 LEU B C 1
ATOM 3202 O O . LEU B 1 147 ? -19.016 17.062 15.578 1 79.88 147 LEU B O 1
ATOM 3206 N N . GLY B 1 148 ? -18.938 14.93 16.203 1 77.69 148 GLY B N 1
ATOM 3207 C CA . GLY B 1 148 ? -20.141 14.586 15.453 1 77.69 148 GLY B CA 1
ATOM 3208 C C . GLY B 1 148 ? -19.891 14.461 13.961 1 77.69 148 GLY B C 1
ATOM 3209 O O . GLY B 1 148 ? -20.75 14.852 13.148 1 77.69 148 GLY B O 1
ATOM 3210 N N . GLY B 1 149 ? -18.625 14.094 13.555 1 82.88 149 GLY B N 1
ATOM 3211 C CA . GLY B 1 149 ? -18.312 13.898 12.148 1 82.88 149 GLY B CA 1
ATOM 3212 C C . GLY B 1 149 ? -17.234 14.828 11.648 1 82.88 149 GLY B C 1
ATOM 3213 O O . GLY B 1 149 ? -16.406 15.305 12.43 1 82.88 149 GLY B O 1
ATOM 3214 N N . TYR B 1 150 ? -17.188 14.922 10.414 1 84.38 150 TYR B N 1
ATOM 3215 C CA . TYR B 1 150 ? -16.188 15.75 9.75 1 84.38 150 TYR B CA 1
ATOM 3216 C C . TYR B 1 150 ? -16.734 17.141 9.453 1 84.38 150 TYR B C 1
ATOM 3218 O O . TYR B 1 150 ? -17.391 17.359 8.422 1 84.38 150 TYR B O 1
ATOM 3226 N N . ARG B 1 151 ? -16.453 18.094 10.367 1 86.5 151 ARG B N 1
ATOM 3227 C CA . ARG B 1 151 ? -17.078 19.406 10.258 1 86.5 151 ARG B CA 1
ATOM 3228 C C . ARG B 1 151 ? -16.047 20.484 9.906 1 86.5 151 ARG B C 1
ATOM 3230 O O . ARG B 1 151 ? -14.898 20.406 10.336 1 86.5 151 ARG B O 1
ATOM 3237 N N . ARG B 1 152 ? -16.531 21.516 9.266 1 92.38 152 ARG B N 1
ATOM 3238 C CA . ARG B 1 152 ? -15.75 22.719 9.023 1 92.38 152 ARG B CA 1
ATOM 3239 C C . ARG B 1 152 ? -15.484 23.469 10.328 1 92.38 152 ARG B C 1
ATOM 3241 O O . ARG B 1 152 ? -16.344 23.531 11.203 1 92.38 152 ARG B O 1
ATOM 3248 N N . ARG B 1 153 ? -14.297 24.109 10.383 1 94 153 ARG B N 1
ATOM 3249 C CA . ARG B 1 153 ? -13.898 24.812 11.594 1 94 153 ARG B CA 1
ATOM 3250 C C . ARG B 1 153 ? -13.68 26.297 11.328 1 94 153 ARG B C 1
ATOM 3252 O O . ARG B 1 153 ? -13.508 26.703 10.18 1 94 153 ARG B O 1
ATOM 3259 N N . GLY B 1 154 ? -13.68 27.062 12.469 1 94.88 154 GLY B N 1
ATOM 3260 C CA . GLY B 1 154 ? -13.438 28.484 12.352 1 94.88 154 GLY B CA 1
ATOM 3261 C C . GLY B 1 154 ? -14.578 29.234 11.688 1 94.88 154 GLY B C 1
ATOM 3262 O O . GLY B 1 154 ? -14.352 30.203 10.961 1 94.88 154 GLY B O 1
ATOM 3263 N N . ARG B 1 155 ? -15.766 28.75 11.859 1 92.5 155 ARG B N 1
ATOM 3264 C CA . ARG B 1 155 ? -16.922 29.375 11.234 1 92.5 155 ARG B CA 1
ATOM 3265 C C . ARG B 1 155 ? -17.484 30.5 12.102 1 92.5 155 ARG B C 1
ATOM 3267 O O . ARG B 1 155 ? -18.172 31.391 11.602 1 92.5 155 ARG B O 1
ATOM 3274 N N . THR B 1 156 ? -17.25 30.422 13.414 1 92.56 156 THR B N 1
ATOM 3275 C CA . THR B 1 156 ? -17.672 31.453 14.359 1 92.56 156 THR B CA 1
ATOM 3276 C C . THR B 1 156 ? -16.453 32.125 15 1 92.56 156 THR B C 1
ATOM 3278 O O . THR B 1 156 ? -15.352 31.562 14.969 1 92.56 156 THR B O 1
ATOM 3281 N N . VAL B 1 157 ? -16.719 33.25 15.57 1 93.25 157 VAL B N 1
ATOM 3282 C CA . VAL B 1 157 ? -15.656 33.969 16.25 1 93.25 157 VAL B CA 1
ATOM 3283 C C . VAL B 1 157 ? -15.133 33.125 17.422 1 93.25 157 VAL B C 1
ATOM 3285 O O . VAL B 1 157 ? -13.922 33.062 17.641 1 93.25 157 VAL B O 1
ATOM 3288 N N . GLU B 1 158 ? -16.047 32.562 18.141 1 93.94 158 GLU B N 1
ATOM 3289 C CA . GLU B 1 158 ? -15.656 31.719 19.281 1 93.94 158 GLU B CA 1
ATOM 3290 C C . GLU B 1 158 ? -14.766 30.562 18.828 1 93.94 158 GLU B C 1
ATOM 3292 O O . GLU B 1 158 ? -13.758 30.266 19.484 1 93.94 158 GLU B O 1
ATOM 3297 N N . ASP B 1 159 ? -15.172 29.906 17.797 1 94.56 159 ASP B N 1
ATOM 3298 C CA . ASP B 1 159 ? -14.391 28.797 17.25 1 94.56 159 ASP B CA 1
ATOM 3299 C C . ASP B 1 159 ? -13.031 29.281 16.75 1 94.56 159 ASP B C 1
ATOM 3301 O O . ASP B 1 159 ? -12.016 28.609 16.938 1 94.56 159 ASP B O 1
ATOM 3305 N N . ALA B 1 160 ? -12.984 30.391 16.141 1 96.25 160 ALA B N 1
ATOM 3306 C CA . ALA B 1 160 ? -11.742 30.984 15.641 1 96.25 160 ALA B CA 1
ATOM 3307 C C . ALA B 1 160 ? -10.773 31.281 16.781 1 96.25 160 ALA B C 1
ATOM 3309 O O . ALA B 1 160 ? -9.578 30.984 16.688 1 96.25 160 ALA B O 1
ATOM 3310 N N . GLU B 1 161 ? -11.328 31.844 17.828 1 96.12 161 GLU B N 1
ATOM 3311 C CA . GLU B 1 161 ? -10.508 32.156 18.984 1 96.12 161 GLU B CA 1
ATOM 3312 C C . GLU B 1 161 ? -9.945 30.906 19.625 1 96.12 161 GLU B C 1
ATOM 3314 O O . GLU B 1 161 ? -8.781 30.875 20.047 1 96.12 161 GLU B O 1
ATOM 3319 N N . ARG B 1 162 ? -10.734 29.938 19.719 1 96.81 162 ARG B N 1
ATOM 3320 C CA . ARG B 1 162 ? -10.281 28.656 20.266 1 96.81 162 ARG B CA 1
ATOM 3321 C C . ARG B 1 162 ? -9.172 28.062 19.406 1 96.81 162 ARG B C 1
ATOM 3323 O O . ARG B 1 162 ? -8.195 27.516 19.938 1 96.81 162 ARG B O 1
ATOM 3330 N N . LEU B 1 163 ? -9.328 28.125 18.156 1 97.81 163 LEU B N 1
ATOM 3331 C CA . LEU B 1 163 ? -8.32 27.609 17.25 1 97.81 163 LEU B CA 1
ATOM 3332 C C . LEU B 1 163 ? -7 28.359 17.391 1 97.81 163 LEU B C 1
ATOM 3334 O O . LEU B 1 163 ? -5.926 27.766 17.328 1 97.81 163 LEU B O 1
ATOM 3338 N N . LEU B 1 164 ? -7.078 29.672 17.516 1 97.94 164 LEU B N 1
ATOM 3339 C CA . LEU B 1 164 ? -5.875 30.469 17.734 1 97.94 164 LEU B CA 1
ATOM 3340 C C . LEU B 1 164 ? -5.176 30.062 19.031 1 97.94 164 LEU B C 1
ATOM 3342 O O . LEU B 1 164 ? -3.949 29.938 19.062 1 97.94 164 LEU B O 1
ATOM 3346 N N . GLU B 1 165 ? -5.984 29.844 20.062 1 98.44 165 GLU B N 1
ATOM 3347 C CA . GLU B 1 165 ? -5.438 29.375 21.328 1 98.44 165 GLU B CA 1
ATOM 3348 C C . GLU B 1 165 ? -4.762 28.016 21.172 1 98.44 165 GLU B C 1
ATOM 3350 O O . GLU B 1 165 ? -3.678 27.797 21.719 1 98.44 165 GLU B O 1
ATOM 3355 N N . ASP B 1 166 ? -5.414 27.141 20.484 1 98.69 166 ASP B N 1
ATOM 3356 C CA . ASP B 1 166 ? -4.855 25.812 20.219 1 98.69 166 ASP B CA 1
ATOM 3357 C C . ASP B 1 166 ? -3.52 25.922 19.484 1 98.69 166 ASP B C 1
ATOM 3359 O O . ASP B 1 166 ? -2.549 25.266 19.844 1 98.69 166 ASP B O 1
ATOM 3363 N N . ALA B 1 167 ? -3.469 26.75 18.484 1 98.81 167 ALA B N 1
ATOM 3364 C CA . ALA B 1 167 ? -2.262 26.938 17.672 1 98.81 167 ALA B CA 1
ATOM 3365 C C . ALA B 1 167 ? -1.104 27.438 18.547 1 98.81 167 ALA B C 1
ATOM 3367 O O . ALA B 1 167 ? 0.012 26.922 18.453 1 98.81 167 ALA B O 1
ATOM 3368 N N . LYS B 1 168 ? -1.385 28.438 19.375 1 98.75 168 LYS B N 1
ATOM 3369 C CA . LYS B 1 168 ? -0.36 29 20.234 1 98.75 168 LYS B CA 1
ATOM 3370 C C . LYS B 1 168 ? 0.146 27.969 21.234 1 98.75 168 LYS B C 1
ATOM 3372 O O . LYS B 1 168 ? 1.347 27.891 21.516 1 98.75 168 LYS B O 1
ATOM 3377 N N . ALA B 1 169 ? -0.782 27.188 21.766 1 98.81 169 ALA B N 1
ATOM 3378 C CA . ALA B 1 169 ? -0.415 26.141 22.719 1 98.81 169 ALA B CA 1
ATOM 3379 C C . ALA B 1 169 ? 0.508 25.109 22.094 1 98.81 169 ALA B C 1
ATOM 3381 O O . ALA B 1 169 ? 1.479 24.672 22.703 1 98.81 169 ALA B O 1
ATOM 3382 N N . VAL B 1 170 ? 0.209 24.703 20.906 1 98.81 170 VAL B N 1
ATOM 3383 C CA . VAL B 1 170 ? 0.996 23.719 20.172 1 98.81 170 VAL B CA 1
ATOM 3384 C C . VAL B 1 170 ? 2.391 24.281 19.906 1 98.81 170 VAL B C 1
ATOM 3386 O O . VAL B 1 170 ? 3.393 23.594 20.109 1 98.81 170 VAL B O 1
ATOM 3389 N N . GLU B 1 171 ? 2.484 25.516 19.422 1 98.88 171 GLU B N 1
ATOM 3390 C CA . GLU B 1 171 ? 3.768 26.172 19.172 1 98.88 171 GLU B CA 1
ATOM 3391 C C . GLU B 1 171 ? 4.59 26.266 20.453 1 98.88 171 GLU B C 1
ATOM 3393 O O . GLU B 1 171 ? 5.77 25.906 20.469 1 98.88 171 GLU B O 1
ATOM 3398 N N . GLU B 1 172 ? 3.963 26.719 21.484 1 98.75 172 GLU B N 1
ATOM 3399 C CA . GLU B 1 172 ? 4.645 26.891 22.766 1 98.75 172 GLU B CA 1
ATOM 3400 C C . GLU B 1 172 ? 5.145 25.547 23.312 1 98.75 172 GLU B C 1
ATOM 3402 O O . GLU B 1 172 ? 6.18 25.5 23.984 1 98.75 172 GLU B O 1
ATOM 3407 N N . ALA B 1 173 ? 4.426 24.5 23 1 98.81 173 ALA B N 1
ATOM 3408 C CA . ALA B 1 173 ? 4.773 23.156 23.484 1 98.81 173 ALA B CA 1
ATOM 3409 C C . ALA B 1 173 ? 6.008 22.625 22.766 1 98.81 173 ALA B C 1
ATOM 3411 O O . ALA B 1 173 ? 6.613 21.641 23.203 1 98.81 173 ALA B O 1
ATOM 3412 N N . GLY B 1 174 ? 6.309 23.203 21.578 1 98.81 174 GLY B N 1
ATOM 3413 C CA . GLY B 1 174 ? 7.574 22.844 20.953 1 98.81 174 GLY B CA 1
ATOM 3414 C C . GLY B 1 174 ? 7.422 22.281 19.547 1 98.81 174 GLY B C 1
ATOM 3415 O O . GLY B 1 174 ? 8.398 21.859 18.938 1 98.81 174 GLY B O 1
ATOM 3416 N N . ALA B 1 175 ? 6.199 22.234 19.016 1 98.94 175 ALA B N 1
ATOM 3417 C CA . ALA B 1 175 ? 6.027 21.812 17.625 1 98.94 175 ALA B CA 1
ATOM 3418 C C . ALA B 1 175 ? 6.789 22.734 16.688 1 98.94 175 ALA B C 1
ATOM 3420 O O . ALA B 1 175 ? 6.832 23.953 16.891 1 98.94 175 ALA B O 1
ATOM 3421 N N . PHE B 1 176 ? 7.344 22.156 15.594 1 98.88 176 PHE B N 1
ATOM 3422 C CA . PHE B 1 176 ? 8.125 23 14.703 1 98.88 176 PHE B CA 1
ATOM 3423 C C . PHE B 1 176 ? 7.297 23.422 13.492 1 98.88 176 PHE B C 1
ATOM 3425 O O . PHE B 1 176 ? 7.719 24.281 12.711 1 98.88 176 PHE B O 1
ATOM 3432 N N . ALA B 1 177 ? 6.156 22.844 13.281 1 98.94 177 ALA B N 1
ATOM 3433 C CA . ALA B 1 177 ? 5.16 23.156 12.266 1 98.94 177 ALA B CA 1
ATOM 3434 C C . ALA B 1 177 ? 3.766 22.734 12.703 1 98.94 177 ALA B C 1
ATOM 3436 O O . ALA B 1 177 ? 3.615 21.984 13.672 1 98.94 177 ALA B O 1
ATOM 3437 N N . ILE B 1 178 ? 2.746 23.234 11.992 1 98.88 178 ILE B N 1
ATOM 3438 C CA . ILE B 1 178 ? 1.383 22.891 12.375 1 98.88 178 ILE B CA 1
ATOM 3439 C C . ILE B 1 178 ? 0.523 22.719 11.125 1 98.88 178 ILE B C 1
ATOM 3441 O O . ILE B 1 178 ? 0.558 23.562 10.227 1 98.88 178 ILE B O 1
ATOM 3445 N N . VAL B 1 179 ? -0.153 21.594 11.039 1 98.94 179 VAL B N 1
ATOM 3446 C CA . VAL B 1 179 ? -1.162 21.375 10.008 1 98.94 179 VAL B CA 1
ATOM 3447 C C . VAL B 1 179 ? -2.49 21.984 10.453 1 98.94 179 VAL B C 1
ATOM 3449 O O . VAL B 1 179 ? -2.902 21.828 11.602 1 98.94 179 VAL B O 1
ATOM 3452 N N . ILE B 1 180 ? -3.125 22.75 9.609 1 98.88 180 ILE B N 1
ATOM 3453 C CA . ILE B 1 180 ? -4.457 23.297 9.82 1 98.88 180 ILE B CA 1
ATOM 3454 C C . ILE B 1 180 ? -5.434 22.703 8.812 1 98.88 180 ILE B C 1
ATOM 3456 O O . ILE B 1 180 ? -5.285 22.906 7.602 1 98.88 180 ILE B O 1
ATOM 3460 N N . GLU B 1 181 ? -6.41 21.984 9.32 1 98.31 181 GLU B N 1
ATOM 3461 C CA . GLU B 1 181 ? -7.285 21.25 8.414 1 98.31 181 GLU B CA 1
ATOM 3462 C C . GLU B 1 181 ? -8.703 21.812 8.438 1 98.31 181 GLU B C 1
ATOM 3464 O O . GLU B 1 181 ? -9.258 22.062 9.508 1 98.31 181 GLU B O 1
ATOM 3469 N N . PHE B 1 182 ? -9.281 21.984 7.234 1 97.25 182 PHE B N 1
ATOM 3470 C CA . PHE B 1 182 ? -10.68 22.266 6.969 1 97.25 182 PHE B CA 1
ATOM 3471 C C . PHE B 1 182 ? -11.18 23.391 7.859 1 97.25 182 PHE B C 1
ATOM 3473 O O . PHE B 1 182 ? -12.164 23.234 8.586 1 97.25 182 PHE B O 1
ATOM 3480 N N . THR B 1 183 ? -10.477 24.5 7.832 1 97.56 183 THR B N 1
ATOM 3481 C CA . THR B 1 183 ? -10.695 25.719 8.609 1 97.56 183 THR B CA 1
ATOM 3482 C C . THR B 1 183 ? -10.898 26.922 7.695 1 97.56 183 THR B C 1
ATOM 3484 O O . THR B 1 183 ? -10.242 27.047 6.66 1 97.56 183 THR B O 1
ATOM 3487 N N . ALA B 1 184 ? -11.766 27.875 8.109 1 97.44 184 ALA B N 1
ATOM 3488 C CA . ALA B 1 184 ? -12.016 29.078 7.312 1 97.44 184 ALA B CA 1
ATOM 3489 C C . ALA B 1 184 ? -10.711 29.781 6.969 1 97.44 184 ALA B C 1
ATOM 3491 O O . ALA B 1 184 ? -9.828 29.906 7.816 1 97.44 184 ALA B O 1
ATOM 3492 N N . GLU B 1 185 ? -10.617 30.25 5.699 1 97.19 185 GLU B N 1
ATOM 3493 C CA . GLU B 1 185 ? -9.383 30.828 5.176 1 97.19 185 GLU B CA 1
ATOM 3494 C C . GLU B 1 185 ? -8.883 31.969 6.055 1 97.19 185 GLU B C 1
ATOM 3496 O O . GLU B 1 185 ? -7.688 32.062 6.34 1 97.19 185 GLU B O 1
ATOM 3501 N N . GLU B 1 186 ? -9.805 32.844 6.547 1 96.19 186 GLU B N 1
ATOM 3502 C CA . GLU B 1 186 ? -9.453 34 7.352 1 96.19 186 GLU B CA 1
ATOM 3503 C C . GLU B 1 186 ? -8.82 33.594 8.672 1 96.19 186 GLU B C 1
ATOM 3505 O O . GLU B 1 186 ? -7.895 34.25 9.156 1 96.19 186 GLU B O 1
ATOM 3510 N N . VAL B 1 187 ? -9.336 32.562 9.227 1 97.38 187 VAL B N 1
ATOM 3511 C CA . VAL B 1 187 ? -8.836 32.062 10.508 1 97.38 187 VAL B CA 1
ATOM 3512 C C . VAL B 1 187 ? -7.438 31.484 10.336 1 97.38 187 VAL B C 1
ATOM 3514 O O . VAL B 1 187 ? -6.523 31.812 11.094 1 97.38 187 VAL B O 1
ATOM 3517 N N . ALA B 1 188 ? -7.258 30.641 9.312 1 98.19 188 ALA B N 1
ATOM 3518 C CA . ALA B 1 188 ? -5.953 30.047 9.039 1 98.19 188 ALA B CA 1
ATOM 3519 C C . ALA B 1 188 ? -4.918 31.125 8.719 1 98.19 188 ALA B C 1
ATOM 3521 O O . ALA B 1 188 ? -3.754 31 9.109 1 98.19 188 ALA B O 1
ATOM 3522 N N . ALA B 1 189 ? -5.355 32.156 8.008 1 97.31 189 ALA B N 1
ATOM 3523 C CA . ALA B 1 189 ? -4.473 33.25 7.668 1 97.31 189 ALA B CA 1
ATOM 3524 C C . ALA B 1 189 ? -3.982 33.969 8.93 1 97.31 189 ALA B C 1
ATOM 3526 O O . ALA B 1 189 ? -2.797 34.281 9.047 1 97.31 189 ALA B O 1
ATOM 3527 N N . GLU B 1 190 ? -4.906 34.25 9.781 1 97.06 190 GLU B N 1
ATOM 3528 C CA . GLU B 1 190 ? -4.559 34.906 11.016 1 97.06 190 GLU B CA 1
ATOM 3529 C C . GLU B 1 190 ? -3.611 34.094 11.867 1 97.06 190 GLU B C 1
ATOM 3531 O O . GLU B 1 190 ? -2.635 34.594 12.414 1 97.06 190 GLU B O 1
ATOM 3536 N N . ILE B 1 191 ? -3.91 32.812 11.977 1 98.25 191 ILE B N 1
ATOM 3537 C CA . ILE B 1 191 ? -3.049 31.906 12.727 1 98.25 191 ILE B CA 1
ATOM 3538 C C . ILE B 1 191 ? -1.646 31.891 12.125 1 98.25 191 ILE B C 1
ATOM 3540 O O . ILE B 1 191 ? -0.651 31.984 12.844 1 98.25 191 ILE B O 1
ATOM 3544 N N . THR B 1 192 ? -1.536 31.828 10.828 1 98.5 192 THR B N 1
ATOM 3545 C CA . THR B 1 192 ? -0.26 31.812 10.125 1 98.5 192 THR B CA 1
ATOM 3546 C C . THR B 1 192 ? 0.537 33.094 10.414 1 98.5 192 THR B C 1
ATOM 3548 O O . THR B 1 192 ? 1.752 33.031 10.617 1 98.5 192 THR B O 1
ATOM 3551 N N . ARG B 1 193 ? -0.126 34.188 10.445 1 97.56 193 ARG B N 1
ATOM 3552 C CA . ARG B 1 193 ? 0.515 35.469 10.703 1 97.56 193 ARG B CA 1
ATOM 3553 C C . ARG B 1 193 ? 1.05 35.531 12.133 1 97.56 193 ARG B C 1
ATOM 3555 O O . ARG B 1 193 ? 2.096 36.156 12.383 1 97.56 193 ARG B O 1
ATOM 3562 N N . LYS B 1 194 ? 0.381 34.969 13.016 1 97.62 194 LYS B N 1
ATOM 3563 C CA . LYS B 1 194 ? 0.672 35.156 14.438 1 97.62 194 LYS B CA 1
ATOM 3564 C C . LYS B 1 194 ? 1.753 34.156 14.898 1 97.62 194 LYS B C 1
ATOM 3566 O O . LYS B 1 194 ? 2.484 34.438 15.852 1 97.62 194 LYS B O 1
ATOM 3571 N N . LEU B 1 195 ? 1.79 33.031 14.289 1 98.5 195 LEU B N 1
ATOM 3572 C CA . LEU B 1 195 ? 2.736 32 14.719 1 98.5 195 LEU B CA 1
ATOM 3573 C C . LEU B 1 195 ? 4.125 32.25 14.141 1 98.5 195 LEU B C 1
ATOM 3575 O O . LEU B 1 195 ? 4.25 32.844 13.062 1 98.5 195 LEU B O 1
ATOM 3579 N N . LYS B 1 196 ? 5.141 31.812 14.828 1 98.31 196 LYS B N 1
ATOM 3580 C CA . LYS B 1 196 ? 6.516 31.875 14.344 1 98.31 196 LYS B CA 1
ATOM 3581 C C . LYS B 1 196 ? 6.875 30.641 13.531 1 98.31 196 LYS B C 1
ATOM 3583 O O . LYS B 1 196 ? 7.801 30.672 12.727 1 98.31 196 LYS B O 1
ATOM 3588 N N . ILE B 1 197 ? 6.191 29.547 13.758 1 98.75 197 ILE B N 1
ATOM 3589 C CA . ILE B 1 197 ? 6.461 28.297 13.047 1 98.75 197 ILE B CA 1
ATOM 3590 C C . ILE B 1 197 ? 5.578 28.219 11.805 1 98.75 197 ILE B C 1
ATOM 3592 O O . ILE B 1 197 ? 4.52 28.844 11.742 1 98.75 197 ILE B O 1
ATOM 3596 N N . PRO B 1 198 ? 6.02 27.453 10.781 1 98.88 198 PRO B N 1
ATOM 3597 C CA . PRO B 1 198 ? 5.234 27.344 9.547 1 98.88 198 PRO B CA 1
ATOM 3598 C C . PRO B 1 198 ? 3.904 26.625 9.75 1 98.88 198 PRO B C 1
ATOM 3600 O O . PRO B 1 198 ? 3.83 25.672 10.531 1 98.88 198 PRO B O 1
ATOM 3603 N N . THR B 1 199 ? 2.891 27.062 9.055 1 98.88 199 THR B N 1
ATOM 3604 C CA . THR B 1 199 ? 1.588 26.406 8.969 1 98.88 199 THR B CA 1
ATOM 3605 C C . THR B 1 199 ? 1.42 25.703 7.625 1 98.88 199 THR B C 1
ATOM 3607 O O . THR B 1 199 ? 1.853 26.219 6.594 1 98.88 199 THR B O 1
ATOM 3610 N N . ILE B 1 200 ? 0.913 24.5 7.641 1 98.94 200 ILE B N 1
ATOM 3611 C CA . ILE B 1 200 ? 0.622 23.719 6.449 1 98.94 200 ILE B CA 1
ATOM 3612 C C . ILE B 1 200 ? -0.874 23.406 6.383 1 98.94 200 ILE B C 1
ATOM 3614 O O . ILE B 1 200 ? -1.412 22.719 7.25 1 98.94 200 ILE B O 1
ATOM 3618 N N . CYS B 1 201 ? -1.527 23.844 5.355 1 98.75 201 CYS B N 1
ATOM 3619 C CA . CYS B 1 201 ? -2.984 23.781 5.332 1 98.75 201 CYS B CA 1
ATOM 3620 C C . CYS B 1 201 ? -3.471 22.641 4.445 1 98.75 201 CYS B C 1
ATOM 3622 O O . CYS B 1 201 ? -2.801 22.266 3.48 1 98.75 201 CYS B O 1
ATOM 3624 N N . ILE B 1 202 ? -4.547 22.094 4.762 1 98.5 202 ILE B N 1
ATOM 3625 C CA . ILE B 1 202 ? -5.379 21.25 3.916 1 98.5 202 ILE B CA 1
ATOM 3626 C C . ILE B 1 202 ? -6.84 21.672 4.035 1 98.5 202 ILE B C 1
ATOM 3628 O O . ILE B 1 202 ? -7.453 21.516 5.094 1 98.5 202 ILE B O 1
ATOM 3632 N N . GLY B 1 203 ? -7.332 22.266 2.963 1 97.56 203 GLY B N 1
ATOM 3633 C CA . GLY B 1 203 ? -8.688 22.797 2.969 1 97.56 203 GLY B CA 1
ATOM 3634 C C . GLY B 1 203 ? -8.844 24.031 3.85 1 97.56 203 GLY B C 1
ATOM 3635 O O . GLY B 1 203 ? -9.938 24.297 4.363 1 97.56 203 GLY B O 1
ATOM 3636 N N . SER B 1 204 ? -7.793 24.734 4.098 1 97.94 204 SER B N 1
ATOM 3637 C CA . SER B 1 204 ? -7.871 25.812 5.078 1 97.94 204 SER B CA 1
ATOM 3638 C C . SER B 1 204 ? -7.379 27.141 4.488 1 97.94 204 SER B C 1
ATOM 3640 O O . SER B 1 204 ? -7.043 28.062 5.223 1 97.94 204 SER B O 1
ATOM 3642 N N . GLY B 1 205 ? -7.223 27.156 3.184 1 94.69 205 GLY B N 1
ATOM 3643 C CA . GLY B 1 205 ? -7.004 28.438 2.541 1 94.69 205 GLY B CA 1
ATOM 3644 C C . GLY B 1 205 ? -5.594 28.609 2.008 1 94.69 205 GLY B C 1
ATOM 3645 O O . GLY B 1 205 ? -4.773 27.688 2.102 1 94.69 205 GLY B O 1
ATOM 3646 N N . ARG B 1 206 ? -5.387 29.797 1.333 1 97.12 206 ARG B N 1
ATOM 3647 C CA . ARG B 1 206 ? -4.234 30.047 0.471 1 97.12 206 ARG B CA 1
ATOM 3648 C C . ARG B 1 206 ? -3.102 30.703 1.251 1 97.12 206 ARG B C 1
ATOM 3650 O O . ARG B 1 206 ? -1.985 30.828 0.743 1 97.12 206 ARG B O 1
ATOM 3657 N N . HIS B 1 207 ? -3.316 30.938 2.475 1 97 207 HIS B N 1
ATOM 3658 C CA . HIS B 1 207 ? -2.396 31.875 3.094 1 97 207 HIS B CA 1
ATOM 3659 C C . HIS B 1 207 ? -1.483 31.188 4.098 1 97 207 HIS B C 1
ATOM 3661 O O . HIS B 1 207 ? -0.729 31.844 4.816 1 97 207 HIS B O 1
ATOM 3667 N N . CYS B 1 208 ? -1.538 29.891 4.164 1 98.38 208 CYS B N 1
ATOM 3668 C CA . CYS B 1 208 ? -0.598 29.141 4.996 1 98.38 208 CYS B CA 1
ATOM 3669 C C . CYS B 1 208 ? 0.777 29.078 4.344 1 98.38 208 CYS B C 1
ATOM 3671 O O . CYS B 1 208 ? 0.932 29.438 3.176 1 98.38 208 CYS B O 1
ATOM 3673 N N . ASP B 1 209 ? 1.75 28.672 5.113 1 98.75 209 ASP B N 1
ATOM 3674 C CA . ASP B 1 209 ? 3.129 28.594 4.641 1 98.75 209 ASP B CA 1
ATOM 3675 C C . ASP B 1 209 ? 3.332 27.391 3.74 1 98.75 209 ASP B C 1
ATOM 3677 O O . ASP B 1 209 ? 4.398 27.219 3.143 1 98.75 209 ASP B O 1
ATOM 3681 N N . GLY B 1 210 ? 2.371 26.469 3.643 1 98.81 210 GLY B N 1
ATOM 3682 C CA . GLY B 1 210 ? 2.434 25.281 2.809 1 98.81 210 GLY B CA 1
ATOM 3683 C C . GLY B 1 210 ? 1.093 24.578 2.662 1 98.81 210 GLY B C 1
ATOM 3684 O O . GLY B 1 210 ? 0.093 25.016 3.234 1 98.81 210 GLY B O 1
ATOM 3685 N N . GLN B 1 211 ? 1.067 23.562 1.866 1 98.88 211 GLN B N 1
ATOM 3686 C CA . GLN B 1 211 ? -0.118 22.75 1.619 1 98.88 211 GLN B CA 1
ATOM 3687 C C . GLN B 1 211 ? 0.204 21.25 1.724 1 98.88 211 GLN B C 1
ATOM 3689 O O . GLN B 1 211 ? 1.314 20.828 1.398 1 98.88 211 GLN B O 1
ATOM 3694 N N . VAL B 1 212 ? -0.775 20.516 2.191 1 98.88 212 VAL B N 1
ATOM 3695 C CA . VAL B 1 212 ? -0.664 19.062 2.188 1 98.88 212 VAL B CA 1
ATOM 3696 C C . VAL B 1 212 ? -1.9 18.438 1.532 1 98.88 212 VAL B C 1
ATOM 3698 O O . VAL B 1 212 ? -3.018 18.938 1.721 1 98.88 212 VAL B O 1
ATOM 3701 N N . LEU B 1 213 ? -1.735 17.406 0.732 1 98.81 213 LEU B N 1
ATOM 3702 C CA . LEU B 1 213 ? -2.826 16.609 0.198 1 98.81 213 LEU B CA 1
ATOM 3703 C C . LEU B 1 213 ? -2.523 15.117 0.344 1 98.81 213 LEU B C 1
ATOM 3705 O O . LEU B 1 213 ? -1.36 14.727 0.448 1 98.81 213 LEU B O 1
ATOM 3709 N N . VAL B 1 214 ? -3.576 14.383 0.423 1 98.75 214 VAL B N 1
ATOM 3710 C CA . VAL B 1 214 ? -3.475 12.93 0.382 1 98.75 214 VAL B CA 1
ATOM 3711 C C . VAL B 1 214 ? -3.113 12.477 -1.03 1 98.75 214 VAL B C 1
ATOM 3713 O O . VAL B 1 214 ? -3.791 12.836 -1.996 1 98.75 214 VAL B O 1
ATOM 3716 N N . LEU B 1 215 ? -2.09 11.664 -1.139 1 98.88 215 LEU B N 1
ATOM 3717 C CA . LEU B 1 215 ? -1.563 11.219 -2.424 1 98.88 215 LEU B CA 1
ATOM 3718 C C . LEU B 1 215 ? -2.662 10.586 -3.273 1 98.88 215 LEU B C 1
ATOM 3720 O O . LEU B 1 215 ? -2.742 10.836 -4.477 1 98.88 215 LEU B O 1
ATOM 3724 N N . HIS B 1 216 ? -3.514 9.773 -2.66 1 98.75 216 HIS B N 1
ATOM 3725 C CA . HIS B 1 216 ? -4.578 9.062 -3.359 1 98.75 216 HIS B CA 1
ATOM 3726 C C . HIS B 1 216 ? -5.555 10.031 -4.016 1 98.75 216 HIS B C 1
ATOM 3728 O O . HIS B 1 216 ? -6.113 9.734 -5.074 1 98.75 216 HIS B O 1
ATOM 3734 N N . ASP B 1 217 ? -5.746 11.211 -3.408 1 98.62 217 ASP B N 1
ATOM 3735 C CA . ASP B 1 217 ? -6.598 12.242 -3.996 1 98.62 217 ASP B CA 1
ATOM 3736 C C . ASP B 1 217 ? -5.926 12.875 -5.211 1 98.62 217 ASP B C 1
ATOM 3738 O O . ASP B 1 217 ? -6.562 13.062 -6.25 1 98.62 217 ASP B O 1
ATOM 3742 N N . ILE B 1 218 ? -4.637 13.125 -5.074 1 98.81 218 ILE B N 1
ATOM 3743 C CA . ILE B 1 218 ? -3.861 13.727 -6.152 1 98.81 218 ILE B CA 1
ATOM 3744 C C . ILE B 1 218 ? -3.889 12.812 -7.379 1 98.81 218 ILE B C 1
ATOM 3746 O O . ILE B 1 218 ? -4.047 13.289 -8.508 1 98.81 218 ILE B O 1
ATOM 3750 N N . LEU B 1 219 ? -3.836 11.516 -7.094 1 98.81 219 LEU B N 1
ATOM 3751 C CA . LEU B 1 219 ? -3.604 10.547 -8.164 1 98.81 219 LEU B CA 1
ATOM 3752 C C . LEU B 1 219 ? -4.922 9.984 -8.68 1 98.81 219 LEU B C 1
ATOM 3754 O O . LEU B 1 219 ? -4.93 9.18 -9.625 1 98.81 219 LEU B O 1
ATOM 3758 N N . GLY B 1 220 ? -6.062 10.336 -8.07 1 98.31 220 GLY B N 1
ATOM 3759 C CA . GLY B 1 220 ? -7.355 9.836 -8.516 1 98.31 220 GLY B CA 1
ATOM 3760 C C . GLY B 1 220 ? -7.594 8.383 -8.148 1 98.31 220 GLY B C 1
ATOM 3761 O O . GLY B 1 220 ? -8.195 7.637 -8.93 1 98.31 220 GLY B O 1
ATOM 3762 N N . LEU B 1 221 ? -7.117 7.953 -6.996 1 98.25 221 LEU B N 1
ATOM 3763 C CA . LEU B 1 221 ? -7.293 6.586 -6.52 1 98.25 221 LEU B CA 1
ATOM 3764 C C . LEU B 1 221 ? -8.375 6.52 -5.449 1 98.25 221 LEU B C 1
ATOM 3766 O O . LEU B 1 221 ? -8.898 5.441 -5.152 1 98.25 221 LEU B O 1
ATOM 3770 N N . SER B 1 222 ? -8.68 7.688 -4.84 1 95.12 222 SER B N 1
ATOM 3771 C CA . SER B 1 222 ? -9.688 7.73 -3.783 1 95.12 222 SER B CA 1
ATOM 3772 C C . SER B 1 222 ? -11.094 7.551 -4.352 1 95.12 222 SER B C 1
ATOM 3774 O O . SER B 1 222 ? -11.391 8.047 -5.441 1 95.12 222 SER B O 1
ATOM 3776 N N . GLU B 1 223 ? -11.945 6.844 -3.643 1 89.69 223 GLU B N 1
ATOM 3777 C CA . GLU B 1 223 ? -13.336 6.695 -4.059 1 89.69 223 GLU B CA 1
ATOM 3778 C C . GLU B 1 223 ? -14.047 8.047 -4.102 1 89.69 223 GLU B C 1
ATOM 3780 O O . GLU B 1 223 ? -14.82 8.32 -5.023 1 89.69 223 GLU B O 1
ATOM 3785 N N . THR B 1 224 ? -13.766 8.812 -3.072 1 90.38 224 THR B N 1
ATOM 3786 C CA . THR B 1 224 ? -14.297 10.164 -2.979 1 90.38 224 THR B CA 1
ATOM 3787 C C . THR B 1 224 ? -13.18 11.164 -2.693 1 90.38 224 THR B C 1
ATOM 3789 O O . THR B 1 224 ? -12.359 10.953 -1.791 1 90.38 224 THR B O 1
ATOM 3792 N N . ILE B 1 225 ? -13.172 12.188 -3.486 1 93.19 225 ILE B N 1
ATOM 3793 C CA . ILE B 1 225 ? -12.188 13.25 -3.295 1 93.19 225 ILE B CA 1
ATOM 3794 C C . ILE B 1 225 ? -12.836 14.422 -2.559 1 93.19 225 ILE B C 1
ATOM 3796 O O . ILE B 1 225 ? -13.852 14.953 -3.002 1 93.19 225 ILE B O 1
ATOM 3800 N N . PRO B 1 226 ? -12.25 14.805 -1.476 1 94.25 226 PRO B N 1
ATOM 3801 C CA . PRO B 1 226 ? -12.82 15.945 -0.754 1 94.25 226 PRO B CA 1
ATOM 3802 C C . PRO B 1 226 ? -12.836 17.219 -1.587 1 94.25 226 PRO B C 1
ATOM 3804 O O . PRO B 1 226 ? -12.016 17.375 -2.498 1 94.25 226 PRO B O 1
ATOM 3807 N N . PRO B 1 227 ? -13.75 18.141 -1.222 1 92.94 227 PRO B N 1
ATOM 3808 C CA . PRO B 1 227 ? -13.898 19.344 -2.033 1 92.94 227 PRO B CA 1
ATOM 3809 C C . PRO B 1 227 ? -12.648 20.219 -2.021 1 92.94 227 PRO B C 1
ATOM 3811 O O . PRO B 1 227 ? -12.438 21.016 -2.947 1 92.94 227 PRO B O 1
ATOM 3814 N N . PHE B 1 228 ? -11.82 20.062 -1.088 1 96.19 228 PHE B N 1
ATOM 3815 C CA . PHE B 1 228 ? -10.656 20.938 -0.961 1 96.19 228 PHE B CA 1
ATOM 3816 C C . PHE B 1 228 ? -9.453 20.344 -1.679 1 96.19 228 PHE B C 1
ATOM 3818 O O . PHE B 1 228 ? -8.391 20.953 -1.729 1 96.19 228 PHE B O 1
ATOM 3825 N N . ALA B 1 229 ? -9.562 19.109 -2.176 1 96.81 229 ALA B N 1
ATOM 3826 C CA . ALA B 1 229 ? -8.469 18.453 -2.887 1 96.81 229 ALA B CA 1
ATOM 3827 C C . ALA B 1 229 ? -8.617 18.609 -4.395 1 96.81 229 ALA B C 1
ATOM 3829 O O . ALA B 1 229 ? -9.602 19.188 -4.871 1 96.81 229 ALA B O 1
ATOM 3830 N N . GLU B 1 230 ? -7.605 18.297 -5.051 1 96.56 230 GLU B N 1
ATOM 3831 C CA . GLU B 1 230 ? -7.57 18.375 -6.508 1 96.56 230 GLU B CA 1
ATOM 3832 C C . GLU B 1 230 ? -6.934 17.125 -7.109 1 96.56 230 GLU B C 1
ATOM 3834 O O . GLU B 1 230 ? -5.934 16.625 -6.598 1 96.56 230 GLU B O 1
ATOM 3839 N N . LYS B 1 231 ? -7.582 16.656 -8.133 1 97.69 231 LYS B N 1
ATOM 3840 C CA . LYS B 1 231 ? -7.086 15.492 -8.859 1 97.69 231 LYS B CA 1
ATOM 3841 C C . LYS B 1 231 ? -6.152 15.914 -9.992 1 97.69 231 LYS B C 1
ATOM 3843 O O . LYS B 1 231 ? -6.531 16.703 -10.852 1 97.69 231 LYS B O 1
ATOM 3848 N N . TYR B 1 232 ? -4.926 15.422 -10 1 98.56 232 TYR B N 1
ATOM 3849 C CA . TYR B 1 232 ? -3.934 15.797 -11 1 98.56 232 TYR B CA 1
ATOM 3850 C C . TYR B 1 232 ? -3.721 14.664 -12 1 98.56 232 TYR B C 1
ATOM 3852 O O . TYR B 1 232 ? -3.141 14.875 -13.07 1 98.56 232 TYR B O 1
ATOM 3860 N N . ALA B 1 233 ? -4.176 13.461 -11.688 1 98.38 233 ALA B N 1
ATOM 3861 C CA . ALA B 1 233 ? -4.141 12.297 -12.57 1 98.38 233 ALA B CA 1
ATOM 3862 C C . ALA B 1 233 ? -5.301 11.344 -12.273 1 98.38 233 ALA B C 1
ATOM 3864 O O . ALA B 1 233 ? -5.93 11.438 -11.219 1 98.38 233 ALA B O 1
ATOM 3865 N N . ASP B 1 234 ? -5.66 10.516 -13.211 1 98.12 234 ASP B N 1
ATOM 3866 C CA . ASP B 1 234 ? -6.656 9.461 -13.016 1 98.12 234 ASP B CA 1
ATOM 3867 C C . ASP B 1 234 ? -6.02 8.078 -13.086 1 98.12 234 ASP B C 1
ATOM 3869 O O . ASP B 1 234 ? -6.301 7.301 -14 1 98.12 234 ASP B O 1
ATOM 3873 N N . LEU B 1 235 ? -5.281 7.77 -12.07 1 98.56 235 LEU B N 1
ATOM 3874 C CA . LEU B 1 235 ? -4.551 6.508 -12.055 1 98.56 235 LEU B CA 1
ATOM 3875 C C . LEU B 1 235 ? -5.512 5.324 -12.008 1 98.56 235 LEU B C 1
ATOM 3877 O O . LEU B 1 235 ? -5.191 4.242 -12.5 1 98.56 235 LEU B O 1
ATOM 3881 N N . ARG B 1 236 ? -6.664 5.555 -11.406 1 98.38 236 ARG B N 1
ATOM 3882 C CA . ARG B 1 236 ? -7.637 4.469 -11.312 1 98.38 236 ARG B CA 1
ATOM 3883 C C . ARG B 1 236 ? -7.992 3.936 -12.695 1 98.38 236 ARG B C 1
ATOM 3885 O O . ARG B 1 236 ? -7.895 2.734 -12.953 1 98.38 236 ARG B O 1
ATOM 3892 N N . SER B 1 237 ? -8.383 4.844 -13.594 1 98.5 237 SER B N 1
ATOM 3893 C CA . SER B 1 237 ? -8.789 4.445 -14.938 1 98.5 237 SER B CA 1
ATOM 3894 C C . SER B 1 237 ? -7.621 3.834 -15.703 1 98.5 237 SER B C 1
ATOM 3896 O O . SER B 1 237 ? -7.801 2.863 -16.438 1 98.5 237 SER B O 1
ATOM 3898 N N . ILE B 1 238 ? -6.445 4.371 -15.523 1 98.75 238 ILE B N 1
ATOM 3899 C CA . ILE B 1 238 ? -5.266 3.9 -16.25 1 98.75 238 ILE B CA 1
ATOM 3900 C C . ILE B 1 238 ? -4.898 2.496 -15.773 1 98.75 238 ILE B C 1
ATOM 3902 O O . ILE B 1 238 ? -4.637 1.609 -16.594 1 98.75 238 ILE B O 1
ATOM 3906 N N . ALA B 1 239 ? -4.934 2.285 -14.469 1 98.81 239 ALA B N 1
ATOM 3907 C CA . ALA B 1 239 ? -4.625 0.971 -13.914 1 98.81 239 ALA B CA 1
ATOM 3908 C C . ALA B 1 239 ? -5.676 -0.059 -14.32 1 98.81 239 ALA B C 1
ATOM 3910 O O . ALA B 1 239 ? -5.336 -1.193 -14.672 1 98.81 239 ALA B O 1
ATOM 3911 N N . LEU B 1 240 ? -6.957 0.361 -14.258 1 98.81 240 LEU B N 1
ATOM 3912 C CA . LEU B 1 240 ? -8.047 -0.535 -14.633 1 98.81 240 LEU B CA 1
ATOM 3913 C C . LEU B 1 240 ? -7.879 -1.021 -16.078 1 98.81 240 LEU B C 1
ATOM 3915 O O . LEU B 1 240 ? -7.961 -2.223 -16.344 1 98.81 240 LEU B O 1
ATOM 3919 N N . GLU B 1 241 ? -7.586 -0.123 -16.938 1 98.81 241 GLU B N 1
ATOM 3920 C CA . GLU B 1 241 ? -7.422 -0.472 -18.359 1 98.81 241 GLU B CA 1
ATOM 3921 C C . GLU B 1 241 ? -6.199 -1.355 -18.562 1 98.81 241 GLU B C 1
ATOM 3923 O O . GLU B 1 241 ? -6.227 -2.285 -19.375 1 98.81 241 GLU B O 1
ATOM 3928 N N . ALA B 1 242 ? -5.129 -1.071 -17.875 1 98.88 242 ALA B N 1
ATOM 3929 C CA . ALA B 1 242 ? -3.912 -1.869 -17.984 1 98.88 242 ALA B CA 1
ATOM 3930 C C . ALA B 1 242 ? -4.164 -3.316 -17.562 1 98.88 242 ALA B C 1
ATOM 3932 O O . ALA B 1 242 ? -3.76 -4.246 -18.266 1 98.88 242 ALA B O 1
ATOM 3933 N N . VAL B 1 243 ? -4.879 -3.51 -16.453 1 98.94 243 VAL B N 1
ATOM 3934 C CA . VAL B 1 243 ? -5.148 -4.855 -15.961 1 98.94 243 VAL B CA 1
ATOM 3935 C C . VAL B 1 243 ? -6.141 -5.559 -16.891 1 98.94 243 VAL B C 1
ATOM 3937 O O . VAL B 1 243 ? -6.012 -6.758 -17.141 1 98.94 243 VAL B O 1
ATOM 3940 N N . ARG B 1 244 ? -7.109 -4.797 -17.438 1 98.88 244 ARG B N 1
ATOM 3941 C CA . ARG B 1 244 ? -8.047 -5.371 -18.406 1 98.88 244 ARG B CA 1
ATOM 3942 C C . ARG B 1 244 ? -7.316 -5.875 -19.641 1 98.88 244 ARG B C 1
ATOM 3944 O O . ARG B 1 244 ? -7.629 -6.949 -20.156 1 98.88 244 ARG B O 1
ATOM 3951 N N . ARG B 1 245 ? -6.383 -5.125 -20.109 1 98.88 245 ARG B N 1
ATOM 3952 C CA . ARG B 1 245 ? -5.617 -5.516 -21.281 1 98.88 245 ARG B CA 1
ATOM 3953 C C . ARG B 1 245 ? -4.781 -6.762 -21.016 1 98.88 245 ARG B C 1
ATOM 3955 O O . ARG B 1 245 ? -4.715 -7.668 -21.844 1 98.88 245 ARG B O 1
ATOM 3962 N N . PHE B 1 246 ? -4.148 -6.801 -19.844 1 98.88 246 PHE B N 1
ATOM 3963 C CA . PHE B 1 246 ? -3.42 -8.008 -19.469 1 98.88 246 PHE B CA 1
ATOM 3964 C C . PHE B 1 246 ? -4.348 -9.211 -19.438 1 98.88 246 PHE B C 1
ATOM 3966 O O . PHE B 1 246 ? -4.031 -10.258 -20 1 98.88 246 PHE B O 1
ATOM 3973 N N . ALA B 1 247 ? -5.488 -9.047 -18.766 1 98.88 247 ALA B N 1
ATOM 3974 C CA . ALA B 1 247 ? -6.457 -10.133 -18.656 1 98.88 247 ALA B CA 1
ATOM 3975 C C . ALA B 1 247 ? -6.906 -10.609 -20.031 1 98.88 247 ALA B C 1
ATOM 3977 O O . ALA B 1 247 ? -6.973 -11.82 -20.281 1 98.88 247 ALA B O 1
ATOM 3978 N N . ALA B 1 248 ? -7.18 -9.695 -20.922 1 98.75 248 ALA B N 1
ATOM 3979 C CA . ALA B 1 248 ? -7.594 -10.023 -22.281 1 98.75 248 ALA B CA 1
ATOM 3980 C C . ALA B 1 248 ? -6.48 -10.758 -23.031 1 98.75 248 ALA B C 1
ATOM 3982 O O . ALA B 1 248 ? -6.742 -11.734 -23.734 1 98.75 248 ALA B O 1
ATOM 3983 N N . ASP B 1 249 ? -5.266 -10.25 -22.844 1 98.81 249 ASP B N 1
ATOM 3984 C CA . ASP B 1 249 ? -4.133 -10.867 -23.516 1 98.81 249 ASP B CA 1
ATOM 3985 C C . ASP B 1 249 ? -3.945 -12.312 -23.062 1 98.81 249 ASP B C 1
ATOM 3987 O O . ASP B 1 249 ? -3.617 -13.188 -23.859 1 98.81 249 ASP B O 1
ATOM 3991 N N . VAL B 1 250 ? -4.172 -12.57 -21.766 1 98.75 250 VAL B N 1
ATOM 3992 C CA . VAL B 1 250 ? -4.066 -13.93 -21.234 1 98.75 250 VAL B CA 1
ATOM 3993 C C . VAL B 1 250 ? -5.176 -14.797 -21.828 1 98.75 250 VAL B C 1
ATOM 3995 O O . VAL B 1 250 ? -4.914 -15.883 -22.344 1 98.75 250 VAL B O 1
ATOM 3998 N N . ARG B 1 251 ? -6.406 -14.352 -21.828 1 98.5 251 ARG B N 1
ATOM 3999 C CA . ARG B 1 251 ? -7.562 -15.133 -22.25 1 98.5 251 ARG B CA 1
ATOM 4000 C C . ARG B 1 251 ? -7.539 -15.383 -23.75 1 98.5 251 ARG B C 1
ATOM 4002 O O . ARG B 1 251 ? -8.008 -16.422 -24.234 1 98.5 251 ARG B O 1
ATOM 4009 N N . GLU B 1 252 ? -6.922 -14.477 -24.484 1 97.94 252 GLU B N 1
ATOM 4010 C CA . GLU B 1 252 ? -6.895 -14.586 -25.953 1 97.94 252 GLU B CA 1
ATOM 4011 C C . GLU B 1 252 ? -5.586 -15.211 -26.422 1 97.94 252 GLU B C 1
ATOM 4013 O O . GLU B 1 252 ? -5.348 -15.32 -27.625 1 97.94 252 GLU B O 1
ATOM 4018 N N . GLY B 1 253 ? -4.68 -15.531 -25.531 1 97.06 253 GLY B N 1
ATOM 4019 C CA . GLY B 1 253 ? -3.439 -16.219 -25.859 1 97.06 253 GLY B CA 1
ATOM 4020 C C . GLY B 1 253 ? -2.379 -15.281 -26.422 1 97.06 253 GLY B C 1
ATOM 4021 O O . GLY B 1 253 ? -1.433 -15.727 -27.078 1 97.06 253 GLY B O 1
ATOM 4022 N N . ARG B 1 254 ? -2.545 -13.961 -26.125 1 98.12 254 ARG B N 1
ATOM 4023 C CA . ARG B 1 254 ? -1.579 -12.969 -26.609 1 98.12 254 ARG B CA 1
ATOM 4024 C C . ARG B 1 254 ? -0.447 -12.789 -25.594 1 98.12 254 ARG B C 1
ATOM 4026 O O . ARG B 1 254 ? 0.584 -12.195 -25.922 1 98.12 254 ARG B O 1
ATOM 4033 N N . PHE B 1 255 ? -0.591 -13.266 -24.469 1 98.38 255 PHE B N 1
ATOM 4034 C CA . PHE B 1 255 ? 0.415 -13.32 -23.406 1 98.38 255 PHE B CA 1
ATOM 4035 C C . PHE B 1 255 ? 0.394 -14.672 -22.703 1 98.38 255 PHE B C 1
ATOM 4037 O O . PHE B 1 255 ? -0.676 -15.227 -22.453 1 98.38 255 PHE B O 1
ATOM 4044 N N . PRO B 1 256 ? 1.609 -15.172 -22.391 1 98.25 256 PRO B N 1
ATOM 4045 C CA . PRO B 1 256 ? 2.945 -14.68 -22.734 1 98.25 256 PRO B CA 1
ATOM 4046 C C . PRO B 1 256 ? 3.305 -14.906 -24.203 1 98.25 256 PRO B C 1
ATOM 4048 O O . PRO B 1 256 ? 2.621 -15.664 -24.891 1 98.25 256 PRO B O 1
ATOM 4051 N N . ARG B 1 257 ? 4.238 -14.156 -24.703 1 97.5 257 ARG B N 1
ATOM 4052 C CA . ARG B 1 257 ? 4.812 -14.312 -26.031 1 97.5 257 ARG B CA 1
ATOM 4053 C C . ARG B 1 257 ? 6.18 -14.984 -25.969 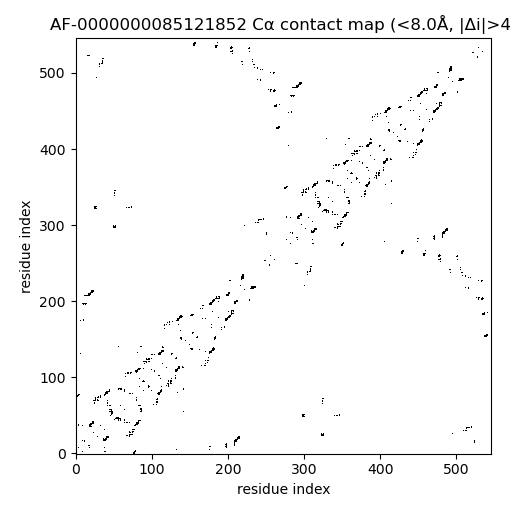1 97.5 257 ARG B C 1
ATOM 4055 O O . ARG B 1 257 ? 6.684 -15.273 -24.891 1 97.5 257 ARG B O 1
ATOM 4062 N N . GLU B 1 258 ? 6.734 -15.242 -27.094 1 96.56 258 GLU B N 1
ATOM 4063 C CA . GLU B 1 258 ? 8.016 -15.93 -27.203 1 96.56 258 GLU B CA 1
ATOM 4064 C C . GLU B 1 258 ? 9.102 -15.203 -26.406 1 96.56 258 GLU B C 1
ATOM 4066 O O . GLU B 1 258 ? 9.953 -15.836 -25.781 1 96.56 258 GLU B O 1
ATOM 4071 N N . LYS B 1 259 ? 9.102 -13.875 -26.328 1 96.31 259 LYS B N 1
ATOM 4072 C CA . LYS B 1 259 ? 10.117 -13.094 -25.625 1 96.31 259 LYS B CA 1
ATOM 4073 C C . LYS B 1 259 ? 10.023 -13.289 -24.109 1 96.31 259 LYS B C 1
ATOM 4075 O O . LYS B 1 259 ? 10.938 -12.93 -23.375 1 96.31 259 LYS B O 1
ATOM 4080 N N . HIS B 1 260 ? 8.828 -13.875 -23.656 1 96.94 260 HIS B N 1
ATOM 4081 C CA . HIS B 1 260 ? 8.594 -14.031 -22.219 1 96.94 260 HIS B CA 1
ATOM 4082 C C . HIS B 1 260 ? 8.953 -15.445 -21.766 1 96.94 260 HIS B C 1
ATOM 4084 O O . HIS B 1 260 ? 8.797 -15.773 -20.594 1 96.94 260 HIS B O 1
ATOM 4090 N N . VAL B 1 261 ? 9.391 -16.359 -22.672 1 95.19 261 VAL B N 1
ATOM 4091 C CA . VAL B 1 261 ? 9.555 -17.766 -22.328 1 95.19 261 VAL B CA 1
ATOM 4092 C C . VAL B 1 261 ? 10.969 -18.219 -22.672 1 95.19 261 VAL B C 1
ATOM 4094 O O . VAL B 1 261 ? 11.68 -17.547 -23.422 1 95.19 261 VAL B O 1
ATOM 4097 N N . PHE B 1 262 ? 11.461 -19.297 -22.047 1 94.19 262 PHE B N 1
ATOM 4098 C CA . PHE B 1 262 ? 12.695 -19.969 -22.422 1 94.19 262 PHE B CA 1
ATOM 4099 C C . PHE B 1 262 ? 12.477 -21.469 -22.578 1 94.19 262 PHE B C 1
ATOM 4101 O O . PHE B 1 262 ? 11.445 -22 -22.156 1 94.19 262 PHE B O 1
ATOM 4108 N N . HIS B 1 263 ? 13.383 -22.094 -23.312 1 93.81 263 HIS B N 1
ATOM 4109 C CA . HIS B 1 263 ? 13.188 -23.484 -23.719 1 93.81 263 HIS B CA 1
ATOM 4110 C C . HIS B 1 263 ? 14.289 -24.375 -23.172 1 93.81 263 HIS B C 1
ATOM 4112 O O . HIS B 1 263 ? 15.406 -23.922 -22.906 1 93.81 263 HIS B O 1
ATOM 4118 N N . MET B 1 264 ? 13.891 -25.547 -23.047 1 90 264 MET B N 1
ATOM 4119 C CA . MET B 1 264 ? 14.891 -26.562 -22.703 1 90 264 MET B CA 1
ATOM 4120 C C . MET B 1 264 ? 15.82 -26.828 -23.891 1 90 264 MET B C 1
ATOM 4122 O O . MET B 1 264 ? 15.383 -26.797 -25.047 1 90 264 MET B O 1
ATOM 4126 N N . LYS B 1 265 ? 17.156 -26.953 -23.609 1 76.19 265 LYS B N 1
ATOM 4127 C CA . LYS B 1 265 ? 18.109 -27.297 -24.656 1 76.19 265 LYS B CA 1
ATOM 4128 C C . LYS B 1 265 ? 18 -28.766 -25.062 1 76.19 265 LYS B C 1
ATOM 4130 O O . LYS B 1 265 ? 18.062 -29.094 -26.25 1 76.19 265 LYS B O 1
ATOM 4135 N N . GLU B 1 266 ? 17.891 -29.562 -24.047 1 67.94 266 GLU B N 1
ATOM 4136 C CA . GLU B 1 266 ? 17.906 -31 -24.297 1 67.94 266 GLU B CA 1
ATOM 4137 C C . GLU B 1 266 ? 16.5 -31.516 -24.625 1 67.94 266 GLU B C 1
ATOM 4139 O O . GLU B 1 266 ? 15.508 -30.953 -24.172 1 67.94 266 GLU B O 1
ATOM 4144 N N . THR B 1 267 ? 16.297 -32.375 -25.703 1 64.44 267 THR B N 1
ATOM 4145 C CA . THR B 1 267 ? 15.016 -32.969 -26.094 1 64.44 267 THR B CA 1
ATOM 4146 C C . THR B 1 267 ? 14.414 -33.75 -24.938 1 64.44 267 THR B C 1
ATOM 4148 O O . THR B 1 267 ? 15.039 -34.688 -24.422 1 64.44 267 THR B O 1
ATOM 4151 N N . TRP B 1 268 ? 13.922 -33.25 -23.922 1 63.06 268 TRP B N 1
ATOM 4152 C CA . TRP B 1 268 ? 13.188 -33.938 -22.844 1 63.06 268 TRP B CA 1
ATOM 4153 C C . TRP B 1 268 ? 11.906 -34.562 -23.375 1 63.06 268 TRP B C 1
ATOM 4155 O O . TRP B 1 268 ? 11.031 -34.969 -22.609 1 63.06 268 TRP B O 1
ATOM 4165 N N . ARG B 1 269 ? 11.805 -34.938 -24.734 1 52.09 269 ARG B N 1
ATOM 4166 C CA . ARG B 1 269 ? 10.602 -35.594 -25.234 1 52.09 269 ARG B CA 1
ATOM 4167 C C . ARG B 1 269 ? 10.336 -36.875 -24.453 1 52.09 269 ARG B C 1
ATOM 4169 O O . ARG B 1 269 ? 11.094 -37.844 -24.547 1 52.09 269 ARG B O 1
ATOM 4176 N N . ARG B 1 270 ? 9.852 -37 -23.219 1 48.44 270 ARG B N 1
ATOM 4177 C CA . ARG B 1 270 ? 9.328 -38.312 -22.812 1 48.44 270 ARG B CA 1
ATOM 4178 C C . ARG B 1 270 ? 8.492 -38.938 -23.922 1 48.44 270 ARG B C 1
ATOM 4180 O O . ARG B 1 270 ? 7.438 -38.406 -24.281 1 48.44 270 ARG B O 1
ATOM 4187 N N . ASP B 1 271 ? 9.055 -39.5 -24.938 1 39.62 271 ASP B N 1
ATOM 4188 C CA . ASP B 1 271 ? 8.398 -40.594 -25.641 1 39.62 271 ASP B CA 1
ATOM 4189 C C . ASP B 1 271 ? 7.527 -41.406 -24.688 1 39.62 271 ASP B C 1
ATOM 4191 O O . ASP B 1 271 ? 8.031 -41.969 -23.703 1 39.62 271 ASP B O 1
ATOM 4195 N N . ARG B 1 272 ? 6.418 -41.094 -24.234 1 37.59 272 ARG B N 1
ATOM 4196 C CA . ARG B 1 272 ? 5.496 -42.156 -23.859 1 37.59 272 ARG B CA 1
ATOM 4197 C C . ARG B 1 272 ? 5.652 -43.375 -24.781 1 37.59 272 ARG B C 1
ATOM 4199 O O . ARG B 1 272 ? 5.387 -43.281 -25.969 1 37.59 272 ARG B O 1
ATOM 4206 N N . GLU B 1 273 ? 6.547 -44.344 -24.516 1 29.5 273 GLU B N 1
ATOM 4207 C CA . GLU B 1 273 ? 6 -45.719 -24.594 1 29.5 273 GLU B CA 1
ATOM 4208 C C . GLU B 1 273 ? 4.688 -45.812 -23.828 1 29.5 273 GLU B C 1
ATOM 4210 O O . GLU B 1 273 ? 4.512 -45.188 -22.781 1 29.5 273 GLU B O 1
#

pLDDT: mean 95.72, std 9.17, range [29.5, 98.94]

Solvent-accessible surface area (backbone atoms only — not comparable to full-atom values): 26364 Å² total; per-residue (Å²): 122,75,58,50,45,71,66,60,55,51,66,23,44,89,72,44,55,43,35,33,36,34,40,58,24,11,51,54,16,32,36,48,31,73,38,64,37,48,31,34,30,32,47,40,55,42,22,31,70,37,39,57,40,98,42,38,60,70,23,42,68,68,59,46,46,54,27,37,31,8,21,38,70,28,36,60,34,29,28,34,31,31,39,57,33,56,83,43,43,77,88,35,47,66,49,23,35,56,49,51,50,56,40,42,76,43,46,31,66,28,36,27,45,71,46,26,61,90,37,20,64,37,46,28,45,29,34,73,72,69,41,50,32,32,34,25,35,64,43,44,73,70,46,22,83,81,67,76,43,92,56,80,25,32,62,46,63,69,48,30,52,50,49,46,51,19,52,51,33,29,47,72,25,51,30,57,30,31,35,37,22,35,22,14,25,65,46,40,32,50,45,35,70,74,44,93,46,28,26,30,17,34,34,13,36,71,60,35,30,20,41,45,49,56,41,45,36,32,34,33,53,45,94,70,68,57,72,46,59,60,68,60,37,58,48,43,63,54,50,28,50,27,49,31,50,51,44,48,26,43,60,71,63,64,41,60,47,75,84,26,39,52,68,46,81,58,87,67,73,75,69,73,129,120,77,57,50,45,72,66,59,55,50,65,22,43,89,72,44,54,43,34,33,36,34,39,57,24,12,51,55,16,32,36,47,32,72,39,63,36,48,31,34,31,32,49,41,57,42,22,32,70,36,38,58,40,96,43,39,60,70,23,43,68,66,58,46,46,54,29,38,31,9,20,38,71,29,35,62,35,30,27,35,32,31,40,56,33,55,82,42,45,77,87,34,47,67,49,23,35,55,49,50,51,54,40,43,76,42,47,31,65,28,37,26,46,70,48,25,61,90,38,20,64,34,45,27,46,29,35,73,72,70,42,49,33,32,33,25,34,64,43,44,72,70,48,22,83,82,66,76,44,93,55,81,27,33,61,45,63,70,47,31,52,50,49,46,51,18,51,52,33,30,46,73,26,51,30,56,31,32,36,36,20,34,21,12,26,64,46,40,32,49,43,35,69,71,44,90,48,30,28,29,17,35,34,15,34,71,59,34,30,20,41,44,49,55,42,46,38,32,34,34,52,45,94,70,68,58,72,46,59,61,68,59,38,58,47,44,62,53,52,27,51,26,48,31,50,50,45,49,26,42,60,71,62,63,40,60,47,75,85,25,40,53,70,46,82,59,87,65,73,74,70,76,123

Organism: Pyrolobus fumarii (strain DSM 11204 / 1A) (NCBI:txid694429)

Secondary structure (DSSP, 8-state):
-PPPPHHHHHTTTTTS-EEEEE--SHHHHHHHHHTT-SEEEE-TTHHHHTT--SSGGG--HHHHHHHHHHHHHH-SSSEEEEEPPTTSSSS-HHHHHHHHHHHHHTT-SEEEEEBSGGGHHHHHHHHHTT--EEEEEES-GGGHHHHTSS--B--SHHHHHHHHHHHHHHHHHT-SEEEEESB-HHHHHHHHHH-SS-EEEESS-S-SSEEEE-HHHHHT-SSS--TT---S--HHHHHHHHHHHHHHHHHTT-SS-GGG----SS-------/-PPPPHHHHHTTTTTS-EEEEE--SHHHHHHHHHTT-SEEEE-TTHHHHTT--SSGGG--HHHHHHHHHHHHHH-SSSEEEEEPPTTSSSS-HHHHHHHHHHHHHTT-SEEEEEBSGGGHHHHHHHHHTT--EEEEEES-GGGHHHHTSS--B--SHHHHHHHHHHHHHHHHHT-SEEEEESB-HHHHHHHHHH-SS-EEEESS-S-SSEEEE-HHHHHT-SSS--TT---S--HHHHHHHHHHHHHHHHHTT-SS-GGG----SS-------

Foldseek 3Di:
DAAQALVNQLVLQVPAAAFEEEDFAQVVLLVCQVVPHAEYEPDLCCVPLVVNHPASLPRDLVSQLVRLLRSQNRHDHHQYETEDGQPQQLPDLVSLQVSQVSSVVSGHQAYEYEWFQSRLSNLLSNVVVVHAYEYEYFFDRNCCVVVVHGDAFAPDPVRLVVRLRRLVSNVVSPHQEYEYERYDQVSQQVSSVVGSHFYEYQNRHDRGSYYYDYVCLCACNDPDHDPRTDHVHNVVVVVVVVVVVVVVCVVVVVPPDPVVDDDDPDCPPPPPD/DAAQALVNQLVLQPPAAAFEEEDFAQVVLLVCQVVPHAEYEPDLCCVPLVVNHPASLPRDLVSQLVRLLRSQNRHDHHQYETEDGQPQQLPDLVSLQVSQVSSVVSGHQAYEYEWFQSRLSNLLSNVVVVHAYEYEYFFDRNCCVVVVHGDAFAPDPVRLVVRLRRLVSNVVSPHQEYEYERYDQVSQQVSSVVGSHFYEYQNRHDRGSYYYDYPCLCACNDPDHDPRTDHVHNVVVVVVVVVVVVVVCVVVVVPPDPVVDDDDPDCPPPPPD